Protein AF-0000000070409891 (afdb_homodimer)

Structure (mmCIF, N/CA/C/O backbone):
data_AF-0000000070409891-model_v1
#
loop_
_entity.id
_entity.type
_entity.pdbx_description
1 polymer 'Uncharacterized protein LOC111116784'
#
loop_
_atom_site.group_PDB
_atom_site.id
_atom_site.type_symbol
_atom_site.label_atom_id
_atom_site.label_alt_id
_atom_site.label_comp_id
_atom_site.label_asym_id
_atom_site.label_entity_id
_atom_site.label_seq_id
_atom_site.pdbx_PDB_ins_code
_atom_site.Cartn_x
_atom_site.Cartn_y
_atom_site.Cartn_z
_atom_site.occupancy
_atom_site.B_iso_or_equiv
_atom_site.auth_seq_id
_atom_site.auth_comp_id
_atom_site.auth_asym_id
_atom_site.auth_atom_id
_atom_site.pdbx_PDB_model_num
ATOM 1 N N . MET A 1 1 ? -27.531 18.75 31.062 1 22.33 1 MET A N 1
ATOM 2 C CA . MET A 1 1 ? -27.453 19.578 29.875 1 22.33 1 MET A CA 1
ATOM 3 C C . MET A 1 1 ? -27.75 18.766 28.609 1 22.33 1 MET A C 1
ATOM 5 O O . MET A 1 1 ? -27.438 17.578 28.562 1 22.33 1 MET A O 1
ATOM 9 N N . HIS A 1 2 ? -28.625 19.266 27.594 1 23.09 2 HIS A N 1
ATOM 10 C CA . HIS A 1 2 ? -29.391 18.891 26.406 1 23.09 2 HIS A CA 1
ATOM 11 C C . HIS A 1 2 ? -28.469 18.5 25.266 1 23.09 2 HIS A C 1
ATOM 13 O O . HIS A 1 2 ? -27.453 19.156 25.016 1 23.09 2 HIS A O 1
ATOM 19 N N . GLU A 1 3 ? -28.453 17.219 24.844 1 24.56 3 GLU A N 1
ATOM 20 C CA . GLU A 1 3 ? -27.844 16.391 23.828 1 24.56 3 GLU A CA 1
ATOM 21 C C . GLU A 1 3 ? -28.031 16.969 22.438 1 24.56 3 GLU A C 1
ATOM 23 O O . GLU A 1 3 ? -29.141 16.906 21.875 1 24.56 3 GLU A O 1
ATOM 28 N N . THR A 1 4 ? -27.578 18.266 22.156 1 23.39 4 THR A N 1
ATOM 29 C CA . THR A 1 4 ? -27.828 19.125 21 1 23.39 4 THR A CA 1
ATOM 30 C C . THR A 1 4 ? -27.609 18.344 19.703 1 23.39 4 THR A C 1
ATOM 32 O O . THR A 1 4 ? -26.781 17.438 19.656 1 23.39 4 THR A O 1
ATOM 35 N N . ASP A 1 5 ? -28.422 18.625 18.594 1 22.23 5 ASP A N 1
ATOM 36 C CA . ASP A 1 5 ? -29.031 18.391 17.297 1 22.23 5 ASP A CA 1
ATOM 37 C C . ASP A 1 5 ? -27.984 18.391 16.172 1 22.23 5 ASP A C 1
ATOM 39 O O . ASP A 1 5 ? -27.797 19.406 15.508 1 22.23 5 ASP A O 1
ATOM 43 N N . LEU A 1 6 ? -26.797 18.016 16.422 1 22.64 6 LEU A N 1
ATOM 44 C CA . LEU A 1 6 ? -25.797 18.25 15.383 1 22.64 6 LEU A CA 1
ATOM 45 C C . LEU A 1 6 ? -26.109 17.438 14.133 1 22.64 6 LEU A C 1
ATOM 47 O O . LEU A 1 6 ? -25.281 17.344 13.227 1 22.64 6 LEU A O 1
ATOM 51 N N . LEU A 1 7 ? -27.266 16.625 14.109 1 24.95 7 LEU A N 1
ATOM 52 C CA . LEU A 1 7 ? -27.562 15.609 13.102 1 24.95 7 LEU A CA 1
ATOM 53 C C . LEU A 1 7 ? -27.953 16.266 11.781 1 24.95 7 LEU A C 1
ATOM 55 O O . LEU A 1 7 ? -28.281 15.57 10.812 1 24.95 7 LEU A O 1
ATOM 59 N N . PRO A 1 8 ? -28.312 17.562 11.617 1 24.89 8 PRO A N 1
ATOM 60 C CA . PRO A 1 8 ? -29.219 18 10.547 1 24.89 8 PRO A CA 1
ATOM 61 C C . PRO A 1 8 ? -28.578 17.922 9.164 1 24.89 8 PRO A C 1
ATOM 63 O O . PRO A 1 8 ? -29.281 17.875 8.148 1 24.89 8 PRO A O 1
ATOM 66 N N . LEU A 1 9 ? -27.297 18.109 9.016 1 23.28 9 LEU A N 1
ATOM 67 C CA . LEU A 1 9 ? -26.906 18.656 7.723 1 23.28 9 LEU A CA 1
ATOM 68 C C . LEU A 1 9 ? -26.859 17.562 6.664 1 23.28 9 LEU A C 1
ATOM 70 O O . LEU A 1 9 ? -26.703 17.844 5.477 1 23.28 9 LEU A O 1
ATOM 74 N N . ARG A 1 10 ? -26.719 16.266 7.047 1 26.02 10 ARG A N 1
ATOM 75 C CA . ARG A 1 10 ? -26.484 15.266 6.008 1 26.02 10 ARG A CA 1
ATOM 76 C C . ARG A 1 10 ? -27.734 15.055 5.16 1 26.02 10 ARG A C 1
ATOM 78 O O . ARG A 1 10 ? -27.719 14.273 4.207 1 26.02 10 ARG A O 1
ATOM 85 N N . GLU A 1 11 ? -28.922 15.414 5.676 1 27.22 11 GLU A N 1
ATOM 86 C CA . GLU A 1 11 ? -30.125 15.031 4.961 1 27.22 11 GLU A CA 1
ATOM 87 C C . GLU A 1 11 ? -30.234 15.75 3.617 1 27.22 11 GLU A C 1
ATOM 89 O O . GLU A 1 11 ? -30.922 15.289 2.711 1 27.22 11 GLU A O 1
ATOM 94 N N . LYS A 1 12 ? -29.797 16.922 3.533 1 28.5 12 LYS A N 1
ATOM 95 C CA . LYS A 1 12 ? -30.203 17.688 2.354 1 28.5 12 LYS A CA 1
ATOM 96 C C . LYS A 1 12 ? -29.531 17.141 1.095 1 28.5 12 LYS A C 1
ATOM 98 O O . LYS A 1 12 ? -29.984 17.406 -0.021 1 28.5 12 LYS A O 1
ATOM 103 N N . MET A 1 13 ? -28.406 16.578 1.177 1 25.62 13 MET A N 1
ATOM 104 C CA . MET A 1 13 ? -27.656 16.438 -0.073 1 25.62 13 MET A CA 1
ATOM 105 C C . MET A 1 13 ? -28.172 15.227 -0.863 1 25.62 13 MET A C 1
ATOM 107 O O . MET A 1 13 ? -27.703 14.969 -1.977 1 25.62 13 MET A O 1
ATOM 111 N N . ALA A 1 14 ? -28.922 14.328 -0.153 1 29.66 14 ALA A N 1
ATOM 112 C CA . ALA A 1 14 ? -29.375 13.172 -0.926 1 29.66 14 ALA A CA 1
ATOM 113 C C . ALA A 1 14 ? -30.344 13.602 -2.027 1 29.66 14 ALA A C 1
ATOM 115 O O . ALA A 1 14 ? -30.578 12.859 -2.984 1 29.66 14 ALA A O 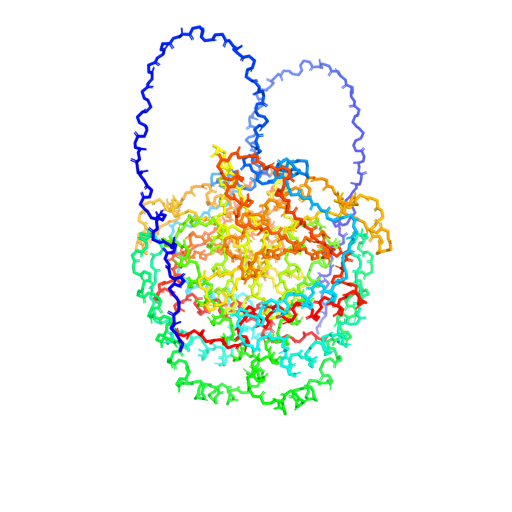1
ATOM 116 N N . ASN A 1 15 ? -31.203 14.609 -1.742 1 24.72 15 ASN A N 1
ATOM 117 C CA . ASN A 1 15 ? -32.281 14.828 -2.684 1 24.72 15 ASN A CA 1
ATOM 118 C C . ASN A 1 15 ? -31.797 15.508 -3.961 1 24.72 15 ASN A C 1
ATOM 120 O O . ASN A 1 15 ? -32.312 16.562 -4.34 1 24.72 15 ASN A O 1
ATOM 124 N N . GLY A 1 16 ? -30.562 15.648 -4.172 1 24.92 16 GLY A N 1
ATOM 125 C CA . GLY A 1 16 ? -30.328 16.359 -5.422 1 24.92 16 GLY A CA 1
ATOM 126 C C . GLY A 1 16 ? -31.016 15.719 -6.609 1 24.92 16 GLY A C 1
ATOM 127 O O . GLY A 1 16 ? -31.031 14.492 -6.746 1 24.92 16 GLY A O 1
ATOM 128 N N . ALA A 1 17 ? -32 16.516 -7.176 1 23.42 17 ALA A N 1
ATOM 129 C CA . ALA A 1 17 ? -32.969 16.453 -8.281 1 23.42 17 ALA A CA 1
ATOM 130 C C . ALA A 1 17 ? -32.312 15.867 -9.531 1 23.42 17 ALA A C 1
ATOM 132 O O . ALA A 1 17 ? -31.188 16.234 -9.883 1 23.42 17 ALA A O 1
ATOM 133 N N . HIS A 1 18 ? -32.625 14.641 -9.938 1 25.2 18 HIS A N 1
ATOM 134 C CA . HIS A 1 18 ? -32.5 14.023 -11.25 1 25.2 18 HIS A CA 1
ATOM 135 C C . HIS A 1 18 ? -33.062 14.938 -12.344 1 25.2 18 HIS A C 1
ATOM 137 O O . HIS A 1 18 ? -34.25 14.867 -12.688 1 25.2 18 HIS A O 1
ATOM 143 N N . ASN A 1 19 ? -32.938 16.328 -12.148 1 23.31 19 ASN A N 1
ATOM 144 C CA . ASN A 1 19 ? -33.469 17.016 -13.312 1 23.31 19 ASN A CA 1
ATOM 145 C C . ASN A 1 19 ? -32.844 16.531 -14.609 1 23.31 19 ASN A C 1
ATOM 147 O O . ASN A 1 19 ? -31.609 16.578 -14.75 1 23.31 19 ASN A O 1
ATOM 151 N N . ASN A 1 20 ? -33.562 15.656 -15.234 1 23.95 20 ASN A N 1
ATOM 152 C CA . ASN A 1 20 ? -33.438 15.234 -16.625 1 23.95 20 ASN A CA 1
ATOM 153 C C . ASN A 1 20 ? -33.312 16.438 -17.562 1 23.95 20 ASN A C 1
ATOM 155 O O . ASN A 1 20 ? -34.281 17.141 -17.812 1 23.95 20 ASN A O 1
ATOM 159 N N . LEU A 1 21 ? -32.281 17.234 -17.344 1 25.47 21 LEU A N 1
ATOM 160 C CA . LEU A 1 21 ? -32.094 18.266 -18.359 1 25.47 21 LEU A CA 1
ATOM 161 C C . LEU A 1 21 ? -32.219 17.672 -19.766 1 25.47 21 LEU A C 1
ATOM 163 O O . LEU A 1 21 ? -31.438 16.781 -20.125 1 25.47 21 LEU A O 1
ATOM 167 N N . THR A 1 22 ? -33.531 17.641 -20.188 1 23.05 22 THR A N 1
ATOM 168 C CA . THR A 1 22 ? -33.906 17.422 -21.578 1 23.05 22 THR A CA 1
ATOM 169 C C . THR A 1 22 ? -33.094 18.328 -22.5 1 23.05 22 THR A C 1
ATOM 171 O O . THR A 1 22 ? -33.031 19.531 -22.297 1 23.05 22 THR A O 1
ATOM 174 N N . ASP A 1 23 ? -32.156 17.719 -23.172 1 23.7 23 ASP A N 1
ATOM 175 C CA . ASP A 1 23 ? -31.297 18.281 -24.219 1 23.7 23 ASP A CA 1
ATOM 176 C C . ASP A 1 23 ? -32.125 18.859 -25.359 1 23.7 23 ASP A C 1
ATOM 178 O O . ASP A 1 23 ? -32.688 18.125 -26.172 1 23.7 23 ASP A O 1
ATOM 182 N N . SER A 1 24 ? -33.188 19.719 -25 1 23.41 24 SER A N 1
ATOM 183 C CA . SER A 1 24 ? -33.875 20.281 -26.172 1 23.41 24 SER A CA 1
ATOM 184 C C . SER A 1 24 ? -32.875 21.031 -27.062 1 23.41 24 SER A C 1
ATOM 186 O O . SER A 1 24 ? -32.156 21.906 -26.594 1 23.41 24 SER A O 1
ATOM 188 N N . ASP A 1 25 ? -32.594 20.5 -28.266 1 23.61 25 ASP A N 1
ATOM 189 C CA . ASP A 1 25 ? -31.766 20.844 -29.406 1 23.61 25 ASP A CA 1
ATOM 190 C C . ASP A 1 25 ? -32.281 22.125 -30.094 1 23.61 25 ASP A C 1
ATOM 192 O O . ASP A 1 25 ? -32.188 22.25 -31.312 1 23.61 25 ASP A O 1
ATOM 196 N N . SER A 1 26 ? -33.188 22.922 -29.422 1 25.06 26 SER A N 1
ATOM 197 C CA . SER A 1 26 ? -33.656 23.938 -30.375 1 25.06 26 SER A CA 1
ATOM 198 C C . SER A 1 26 ? -32.5 24.859 -30.781 1 25.06 26 SER A C 1
ATOM 200 O O . SER A 1 26 ? -31.828 25.422 -29.922 1 25.06 26 SER A O 1
ATOM 202 N N . GLY A 1 27 ? -32.125 24.828 -32.062 1 24.33 27 GLY A N 1
ATOM 203 C CA . GLY A 1 27 ? -31.109 25.469 -32.875 1 24.33 27 GLY A CA 1
ATOM 204 C C . GLY A 1 27 ? -31.312 26.969 -33 1 24.33 27 GLY A C 1
ATOM 205 O O . GLY A 1 27 ? -30.781 27.594 -33.938 1 24.33 27 GLY A O 1
ATOM 206 N N . SER A 1 28 ? -32.188 27.594 -32.188 1 28.12 28 SER A N 1
ATOM 207 C CA . SER A 1 28 ? -32.312 28.969 -32.688 1 28.12 28 SER A CA 1
ATOM 208 C C . SER A 1 28 ? -30.984 29.703 -32.625 1 28.12 28 SER A C 1
ATOM 210 O O . SER A 1 28 ? -30.328 29.703 -31.594 1 28.12 28 SER A O 1
ATOM 212 N N . THR A 1 29 ? -30.406 30.031 -33.812 1 28.17 29 THR A N 1
ATOM 213 C CA . THR A 1 29 ? -29.188 30.734 -34.156 1 28.17 29 THR A CA 1
ATOM 214 C C . THR A 1 29 ? -29.234 32.188 -33.656 1 28.17 29 THR A C 1
ATOM 216 O O . THR A 1 29 ? -29.359 33.094 -34.469 1 28.17 29 THR A O 1
ATOM 219 N N . SER A 1 30 ? -29.953 32.562 -32.562 1 30.52 30 SER A N 1
ATOM 220 C CA . SER A 1 30 ? -29.875 34 -32.344 1 30.52 30 SER A CA 1
ATOM 221 C C . SER A 1 30 ? -28.422 34.438 -32.281 1 30.52 30 SER A C 1
ATOM 223 O O . SER A 1 30 ? -27.562 33.75 -31.734 1 30.52 30 SER A O 1
ATOM 225 N N . SER A 1 31 ? -28.109 35.375 -33.219 1 31.64 31 SER A N 1
ATOM 226 C CA . SER A 1 31 ? -26.859 36.125 -33.375 1 31.64 31 SER A CA 1
ATOM 227 C C . SER A 1 31 ? -26.406 36.75 -32.062 1 31.64 31 SER A C 1
ATOM 229 O O . SER A 1 31 ? -26.891 37.812 -31.672 1 31.64 31 SER A O 1
ATOM 231 N N . SER A 1 32 ? -26.562 36.062 -31.016 1 30.11 32 SER A N 1
ATOM 232 C CA . SER A 1 32 ? -26.078 36.656 -29.766 1 30.11 32 SER A CA 1
ATOM 233 C C . SER A 1 32 ? -24.688 37.25 -29.953 1 30.11 32 SER A C 1
ATOM 235 O O . SER A 1 32 ? -23.781 36.594 -30.453 1 30.11 32 SER A O 1
ATOM 237 N N . SER A 1 33 ? -24.641 38.594 -30.172 1 31.33 33 SER A N 1
ATOM 238 C CA . SER A 1 33 ? -23.391 39.344 -30.125 1 31.33 33 SER A CA 1
ATOM 239 C C . SER A 1 33 ? -22.375 38.688 -29.203 1 31.33 33 SER A C 1
ATOM 241 O O . SER A 1 33 ? -22.719 38.281 -28.094 1 31.33 33 SER A O 1
ATOM 243 N N . ALA A 1 34 ? -21.453 38.125 -29.938 1 35.69 34 ALA A N 1
ATOM 244 C CA . ALA A 1 34 ? -20.281 37.625 -29.234 1 35.69 34 ALA A CA 1
ATOM 245 C C . ALA A 1 34 ? -19.875 38.531 -28.094 1 35.69 34 ALA A C 1
ATOM 247 O O . ALA A 1 34 ? -19.219 39.562 -28.312 1 35.69 34 ALA A O 1
ATOM 248 N N . GLN A 1 35 ? -20.906 39.188 -27.359 1 30.38 35 GLN A N 1
ATOM 249 C CA . GLN A 1 35 ? -20.391 39.875 -26.172 1 30.38 35 GLN A CA 1
ATOM 250 C C . GLN A 1 35 ? -19.031 39.281 -25.75 1 30.38 35 GLN A C 1
ATOM 252 O O . GLN A 1 35 ? -18.797 38.094 -25.875 1 30.38 35 GLN A O 1
ATOM 257 N N . PHE A 1 36 ? -18.031 40.125 -25.656 1 31.84 36 PHE A N 1
ATOM 258 C CA . PHE A 1 36 ? -16.75 39.781 -25.047 1 31.84 36 PHE A CA 1
ATOM 259 C C . PHE A 1 36 ? -16.922 38.812 -23.906 1 31.84 36 PHE A C 1
ATOM 261 O O . PHE A 1 36 ? -17.438 39.156 -22.844 1 31.84 36 PHE A O 1
ATOM 268 N N . CYS A 1 37 ? -17.422 37.688 -24.188 1 35.31 37 CYS A N 1
ATOM 269 C CA . CYS A 1 37 ? -17.359 36.625 -23.172 1 35.31 37 CYS A CA 1
ATOM 270 C C . CYS A 1 37 ? -16.172 36.844 -22.25 1 35.31 37 CYS A C 1
ATOM 272 O O . CYS A 1 37 ? -15.016 36.719 -22.672 1 35.31 37 CYS A O 1
ATOM 274 N N . LYS A 1 38 ? -16.203 37.906 -21.562 1 37.78 38 LYS A N 1
ATOM 275 C CA . LYS A 1 38 ? -15.227 37.906 -20.469 1 37.78 38 LYS A CA 1
ATOM 276 C C . LYS A 1 38 ? -14.719 36.469 -20.203 1 37.78 38 LYS A C 1
ATOM 278 O O . LYS A 1 38 ? -15.516 35.562 -20 1 37.78 38 LYS A O 1
ATOM 283 N N . PHE A 1 39 ? -13.727 36.031 -20.828 1 38.75 39 PHE A N 1
ATOM 284 C CA . PHE A 1 39 ? -12.984 34.781 -20.609 1 38.75 39 PHE A CA 1
ATOM 285 C C . PHE A 1 39 ? -13.117 34.344 -19.156 1 38.75 39 PHE A C 1
ATOM 287 O O . PHE A 1 39 ? -12.445 34.844 -18.266 1 38.75 39 PHE A O 1
ATOM 294 N N . VAL A 1 40 ? -14.289 34.281 -18.703 1 45.56 40 VAL A N 1
ATOM 295 C CA . VAL A 1 40 ? -14.375 33.656 -17.391 1 45.56 40 VAL A CA 1
ATOM 296 C C . VAL A 1 40 ? -13.336 32.531 -17.266 1 45.56 40 VAL A C 1
ATOM 298 O O . VAL A 1 40 ? -13.32 31.609 -18.078 1 45.56 40 VAL A O 1
ATOM 301 N N . LYS A 1 41 ? -12.172 32.969 -16.922 1 57.22 41 LYS A N 1
ATOM 302 C CA . LYS A 1 41 ? -11.086 32.031 -16.688 1 57.22 41 LYS A CA 1
ATOM 303 C C . LYS A 1 41 ? -11.609 30.703 -16.156 1 57.22 41 LYS A C 1
ATOM 305 O O . LYS A 1 41 ? -12.195 30.641 -15.062 1 57.22 41 LYS A O 1
ATOM 310 N N . ARG A 1 42 ? -11.914 29.719 -16.906 1 78.44 42 ARG A N 1
ATOM 311 C CA . ARG A 1 42 ? -12.406 28.406 -16.531 1 78.44 42 ARG A CA 1
ATOM 312 C C . ARG A 1 42 ? -11.367 27.641 -15.727 1 78.44 42 ARG A C 1
ATOM 314 O O . ARG A 1 42 ? -10.195 27.594 -16.094 1 78.44 42 ARG A O 1
ATOM 321 N N . PHE A 1 43 ? -11.789 27.344 -14.508 1 90.12 43 PHE A N 1
ATOM 322 C CA . PHE A 1 43 ? -10.938 26.516 -13.672 1 90.12 43 PHE A CA 1
ATOM 323 C C . PHE A 1 43 ? -10.695 25.156 -14.328 1 90.12 43 PHE A C 1
ATOM 325 O O . PHE A 1 43 ? -11.562 24.656 -15.047 1 90.12 43 PHE A O 1
ATOM 332 N N . PRO A 1 44 ? -9.5 24.672 -14.133 1 94 44 PRO A N 1
ATOM 333 C CA . PRO A 1 44 ? -9.211 23.344 -14.68 1 94 44 PRO A CA 1
ATOM 334 C C . PRO A 1 44 ? -10.125 22.266 -14.102 1 94 44 PRO A C 1
ATOM 336 O O . PRO A 1 44 ? -10.469 22.312 -12.922 1 94 44 PRO A O 1
ATOM 339 N N . LYS A 1 45 ? -10.414 21.297 -14.867 1 93.69 45 LYS A N 1
ATOM 340 C CA . LYS A 1 45 ? -11.289 20.203 -14.445 1 93.69 45 LYS A CA 1
ATOM 341 C C . LYS A 1 45 ? -10.484 19.094 -13.766 1 93.69 45 LYS A C 1
ATOM 343 O O . LYS A 1 45 ? -11.047 18.266 -13.031 1 93.69 45 LYS A O 1
ATOM 348 N N . LYS A 1 46 ? -9.25 19.047 -14.086 1 93.12 46 LYS A N 1
ATOM 349 C CA . LYS A 1 46 ? -8.367 18.047 -13.484 1 93.12 46 LYS A CA 1
ATOM 350 C C . LYS A 1 46 ? -7.438 18.672 -12.453 1 93.12 46 LYS A C 1
ATOM 352 O O . LYS A 1 46 ? -6.773 19.672 -12.742 1 93.12 46 LYS A O 1
ATOM 357 N N . SER A 1 47 ? -7.367 18.078 -11.336 1 93 47 SER A N 1
ATOM 358 C CA . SER A 1 47 ? -6.551 18.625 -10.258 1 93 47 SER A CA 1
ATOM 359 C C . SER A 1 47 ? -5.102 18.797 -10.688 1 93 47 SER A C 1
ATOM 361 O O . SER A 1 47 ? -4.43 19.734 -10.273 1 93 47 SER A O 1
ATOM 363 N N . SER A 1 48 ? -4.641 17.953 -11.594 1 91.88 48 SER A N 1
ATOM 364 C CA . SER A 1 48 ? -3.242 17.969 -12.016 1 91.88 48 SER A CA 1
ATOM 365 C C . SER A 1 48 ? -2.945 19.219 -12.852 1 91.88 48 SER A C 1
ATOM 367 O O . SER A 1 48 ? -1.782 19.531 -13.109 1 91.88 48 SER A O 1
ATOM 369 N N . GLN A 1 49 ? -3.949 19.922 -13.258 1 94.69 49 GLN A N 1
ATOM 370 C CA . GLN A 1 49 ? -3.773 21.078 -14.133 1 94.69 49 GLN A CA 1
ATOM 371 C C . GLN A 1 49 ? -3.857 22.391 -13.344 1 94.69 49 GLN A C 1
ATOM 373 O O . GLN A 1 49 ? -3.723 23.469 -13.906 1 94.69 49 GLN A O 1
ATOM 378 N N . TRP A 1 50 ? -4.02 22.281 -12.086 1 96.19 50 TRP A N 1
ATOM 379 C CA . TRP A 1 50 ? -4.141 23.469 -11.242 1 96.19 50 TRP A CA 1
ATOM 380 C C . TRP A 1 50 ? -2.768 24.062 -10.93 1 96.19 50 TRP A C 1
ATOM 382 O O . TRP A 1 50 ? -1.791 23.328 -10.766 1 96.19 50 TRP A O 1
ATOM 392 N N . SER A 1 51 ? -2.785 25.297 -10.844 1 96.12 51 SER A N 1
ATOM 393 C CA . SER A 1 51 ? -1.595 26.031 -10.422 1 96.12 51 SER A CA 1
ATOM 394 C C . SER A 1 51 ? -1.89 26.922 -9.211 1 96.12 51 SER A C 1
ATOM 396 O O . SER A 1 51 ? -3.049 27.094 -8.836 1 96.12 51 SER A O 1
ATOM 398 N N . GLU A 1 52 ? -0.837 27.469 -8.672 1 95.81 52 GLU A N 1
ATOM 399 C CA . GLU A 1 52 ? -0.946 28.375 -7.527 1 95.81 52 GLU A CA 1
ATOM 400 C C . GLU A 1 52 ? -1.825 29.578 -7.859 1 95.81 52 GLU A C 1
ATOM 402 O O . GLU A 1 52 ? -2.561 30.062 -7 1 95.81 52 GLU A O 1
ATOM 407 N N . GLU A 1 53 ? -1.799 30.016 -9.078 1 93.62 53 GLU A N 1
ATOM 408 C CA . GLU A 1 53 ? -2.582 31.156 -9.516 1 93.62 53 GLU A CA 1
ATOM 409 C C . GLU A 1 53 ? -4.078 30.859 -9.461 1 93.62 53 GLU A C 1
ATOM 411 O O . GLU A 1 53 ? -4.875 31.734 -9.109 1 93.62 53 GLU A O 1
ATOM 416 N N . HIS A 1 54 ? -4.402 29.688 -9.82 1 94.19 54 HIS A N 1
ATOM 417 C CA . HIS A 1 54 ? -5.805 29.297 -9.734 1 94.19 54 HIS A CA 1
ATOM 418 C C . HIS A 1 54 ? -6.301 29.344 -8.289 1 94.19 54 HIS A C 1
ATOM 420 O O . HIS A 1 54 ? -7.438 29.75 -8.039 1 94.19 54 HIS A O 1
ATOM 426 N N . LEU A 1 55 ? -5.508 28.922 -7.367 1 95.06 55 LEU A N 1
ATOM 427 C CA . LEU A 1 55 ? -5.863 28.953 -5.953 1 95.06 55 LEU A CA 1
ATOM 428 C C . LEU A 1 55 ? -6.066 30.391 -5.48 1 95.06 55 LEU A C 1
ATOM 430 O O . LEU A 1 55 ? -7.027 30.688 -4.766 1 95.06 55 LEU A O 1
ATOM 434 N N . ALA A 1 56 ? -5.16 31.188 -5.918 1 92.38 56 ALA 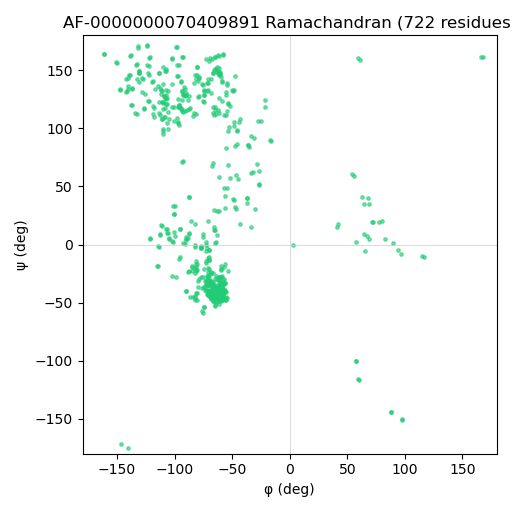A N 1
ATOM 435 C CA . ALA A 1 56 ? -5.238 32.594 -5.551 1 92.38 56 ALA A CA 1
ATOM 436 C C . ALA A 1 56 ? -6.555 33.219 -6.016 1 92.38 56 ALA A C 1
ATOM 438 O O . ALA A 1 56 ? -7.117 34.094 -5.34 1 92.38 56 ALA A O 1
ATOM 439 N N . GLU A 1 57 ? -7.004 32.781 -7.137 1 90.94 57 GLU A N 1
ATOM 440 C CA . GLU A 1 57 ? -8.281 33.25 -7.66 1 90.94 57 GLU A CA 1
ATOM 441 C C . GLU A 1 57 ? -9.43 32.875 -6.738 1 90.94 57 GLU A C 1
ATOM 443 O O . GLU A 1 57 ? -10.461 33.531 -6.695 1 90.94 57 GLU A O 1
ATOM 448 N N . LEU A 1 58 ? -9.258 31.797 -6.016 1 93.12 58 LEU A N 1
ATOM 449 C CA . LEU A 1 58 ? -10.266 31.328 -5.066 1 93.12 58 LEU A CA 1
ATOM 450 C C . LEU A 1 58 ? -10.039 31.938 -3.688 1 93.12 58 LEU A C 1
ATOM 452 O O . LEU A 1 58 ? -10.695 31.547 -2.717 1 93.12 58 LEU A O 1
ATOM 456 N N . GLY A 1 59 ? -9.055 32.844 -3.604 1 93.38 59 GLY A N 1
ATOM 457 C CA . GLY A 1 59 ? -8.758 33.469 -2.326 1 93.38 59 GLY A CA 1
ATOM 458 C C . GLY A 1 59 ? -7.953 32.562 -1.397 1 93.38 59 GLY A C 1
ATOM 459 O O . GLY A 1 59 ? -7.969 32.781 -0.18 1 93.38 59 GLY A O 1
ATOM 460 N N . ILE A 1 60 ? -7.293 31.562 -1.892 1 95.56 60 ILE A N 1
ATOM 461 C CA . ILE A 1 60 ? -6.434 30.672 -1.119 1 95.56 60 ILE A CA 1
ATOM 462 C C . ILE A 1 60 ? -4.969 30.969 -1.425 1 95.56 60 ILE A C 1
ATOM 464 O O . ILE A 1 60 ? -4.535 30.859 -2.574 1 95.56 60 ILE A O 1
ATOM 468 N N . VAL A 1 61 ? -4.195 31.328 -0.408 1 95.88 61 VAL A N 1
ATOM 469 C CA . VAL A 1 61 ? -2.809 31.719 -0.644 1 95.88 61 VAL A CA 1
ATOM 470 C C . VAL A 1 61 ? -1.89 30.969 0.325 1 95.88 61 VAL A C 1
ATOM 472 O O . VAL A 1 61 ? -2.309 30.594 1.423 1 95.88 61 VAL A O 1
ATOM 475 N N . TYR A 1 62 ? -0.673 30.703 -0.091 1 97.38 62 TYR A N 1
ATOM 476 C CA . TYR A 1 62 ? 0.351 30.156 0.794 1 97.38 62 TYR A CA 1
ATOM 477 C C . TYR A 1 62 ? 0.954 31.25 1.666 1 97.38 62 TYR A C 1
ATOM 479 O O . TYR A 1 62 ? 1.18 32.375 1.201 1 97.38 62 TYR A O 1
ATOM 487 N N . ASP A 1 63 ? 1.255 30.875 2.861 1 96.88 63 ASP A N 1
ATOM 488 C CA . ASP A 1 63 ? 1.955 31.812 3.74 1 96.88 63 ASP A CA 1
ATOM 489 C C . ASP A 1 63 ? 3.34 32.156 3.193 1 96.88 63 ASP A C 1
ATOM 491 O O . ASP A 1 63 ? 4 31.297 2.594 1 96.88 63 ASP A O 1
ATOM 495 N N . GLU A 1 64 ? 3.773 33.281 3.494 1 94.56 64 GLU A N 1
ATOM 496 C CA . GLU A 1 64 ? 5.055 33.75 2.961 1 94.56 64 GLU A CA 1
ATOM 497 C C . GLU A 1 64 ? 6.219 33.031 3.625 1 94.56 64 GLU A C 1
ATOM 499 O O . GLU A 1 64 ? 7.246 32.781 2.988 1 94.56 64 GLU A O 1
ATOM 504 N N . VAL A 1 65 ? 6.02 32.75 4.887 1 94.12 65 VAL A N 1
ATOM 505 C CA . VAL A 1 65 ? 7.098 32.125 5.637 1 94.12 65 VAL A CA 1
ATOM 506 C C . VAL A 1 65 ? 6.641 30.75 6.156 1 94.12 65 VAL A C 1
ATOM 508 O O . VAL A 1 65 ? 5.496 30.594 6.59 1 94.12 65 VAL A O 1
ATOM 511 N N . PRO A 1 66 ? 7.586 29.797 6.094 1 95.12 66 PRO A N 1
ATOM 512 C CA . PRO A 1 66 ? 7.23 28.484 6.652 1 95.12 66 PRO A CA 1
ATOM 513 C C . PRO A 1 66 ? 7.016 28.531 8.164 1 95.12 66 PRO A C 1
ATOM 515 O O . PRO A 1 66 ? 7.574 29.391 8.844 1 95.12 66 PRO A O 1
ATOM 518 N N . THR A 1 67 ? 6.176 27.672 8.586 1 95.69 67 THR A N 1
ATOM 519 C CA . THR A 1 67 ? 5.941 27.5 10.016 1 95.69 67 THR A CA 1
ATOM 520 C C . THR A 1 67 ? 6.77 26.359 10.57 1 95.69 67 THR A C 1
ATOM 522 O O . THR A 1 67 ? 7.145 25.438 9.836 1 95.69 67 THR A O 1
ATOM 525 N N . ASP A 1 68 ? 7.043 26.453 11.891 1 94.88 68 ASP A N 1
ATOM 526 C CA . ASP A 1 68 ? 7.742 25.375 12.586 1 94.88 68 ASP A CA 1
ATOM 527 C C . ASP A 1 68 ? 6.84 24.156 12.75 1 94.88 68 ASP A C 1
ATOM 529 O O . ASP A 1 68 ? 5.664 24.297 13.086 1 94.88 68 ASP A O 1
ATOM 533 N N . LEU A 1 69 ? 7.43 23.016 12.539 1 95.56 69 LEU A N 1
ATOM 534 C CA . LEU A 1 69 ? 6.668 21.766 12.633 1 95.56 69 LEU A CA 1
ATOM 535 C C . LEU A 1 69 ? 6.078 21.594 14.031 1 95.56 69 LEU A C 1
ATOM 537 O O . LEU A 1 69 ? 4.926 21.188 14.172 1 95.56 69 LEU A O 1
ATOM 541 N N . GLU A 1 70 ? 6.852 21.891 15.023 1 93.31 70 GLU A N 1
ATOM 542 C CA . GLU A 1 70 ? 6.395 21.766 16.406 1 93.31 70 GLU A CA 1
ATOM 543 C C . GLU A 1 70 ? 5.191 22.656 16.672 1 93.31 70 GLU A C 1
ATOM 545 O O . GLU A 1 70 ? 4.23 22.25 17.328 1 93.31 70 GLU A O 1
ATOM 550 N N . LYS A 1 71 ? 5.309 23.844 16.234 1 94.5 71 LYS A N 1
ATOM 551 C CA . LYS A 1 71 ? 4.203 24.781 16.391 1 94.5 71 LYS A CA 1
ATOM 552 C C . LYS A 1 71 ? 2.949 24.281 15.68 1 94.5 71 LYS A C 1
ATOM 554 O O . LYS A 1 71 ? 1.853 24.312 16.25 1 94.5 71 LYS A O 1
ATOM 559 N N . MET A 1 72 ? 3.109 23.844 14.477 1 94.19 72 MET A N 1
ATOM 560 C CA . MET A 1 72 ? 1.989 23.312 13.703 1 94.19 72 MET A CA 1
ATOM 561 C C . MET A 1 72 ? 1.335 22.156 14.438 1 94.19 72 MET A C 1
ATOM 563 O O . MET A 1 72 ? 0.108 22.078 14.531 1 94.19 72 MET A O 1
ATOM 567 N N . LEU A 1 73 ? 2.113 21.234 14.93 1 92.56 73 LEU A N 1
ATOM 568 C CA . LEU A 1 73 ? 1.604 20.078 15.641 1 92.56 73 LEU A CA 1
ATOM 569 C C . LEU A 1 73 ? 0.873 20.484 16.906 1 92.56 73 LEU A C 1
ATOM 571 O O . LEU A 1 73 ? -0.177 19.922 17.234 1 92.56 73 LEU A O 1
ATOM 575 N N . THR A 1 74 ? 1.434 21.438 17.609 1 90.69 74 THR A N 1
ATOM 576 C CA . THR A 1 74 ? 0.805 21.938 18.828 1 90.69 74 THR A CA 1
ATOM 577 C C . THR A 1 74 ? -0.572 22.516 18.531 1 90.69 74 THR A C 1
ATOM 579 O O . THR A 1 74 ? -1.53 22.281 19.266 1 90.69 74 THR A O 1
ATOM 582 N N . ASP A 1 75 ? -0.675 23.25 17.484 1 89.94 75 ASP A N 1
ATOM 583 C CA . ASP A 1 75 ? -1.954 23.812 17.078 1 89.94 75 ASP A CA 1
ATOM 584 C C . ASP A 1 75 ? -2.971 22.719 16.75 1 89.94 75 ASP A C 1
ATOM 586 O O . ASP A 1 75 ? -4.129 22.812 17.172 1 89.94 75 ASP A O 1
ATOM 590 N N . LEU A 1 76 ? -2.521 21.719 16.031 1 91.19 76 LEU A N 1
ATOM 591 C CA . LEU A 1 76 ? -3.404 20.609 15.664 1 91.19 76 LEU A CA 1
ATOM 592 C C . LEU A 1 76 ? -3.836 19.828 16.906 1 91.19 76 LEU A C 1
ATOM 594 O O . LEU A 1 76 ? -4.992 19.422 17 1 91.19 76 LEU A O 1
ATOM 598 N N . LYS A 1 77 ? -2.918 19.594 17.781 1 89.06 77 LYS A N 1
ATOM 599 C CA . LYS A 1 77 ? -3.223 18.906 19.016 1 89.06 77 LYS A CA 1
ATOM 600 C C . LYS A 1 77 ? -4.258 19.656 19.844 1 89.06 77 LYS A C 1
ATOM 602 O O . LYS A 1 77 ? -5.168 19.062 20.422 1 89.06 77 LYS A O 1
ATOM 607 N N . THR A 1 78 ? -4.102 20.922 19.906 1 86.5 78 THR A N 1
ATOM 608 C CA . THR A 1 78 ? -5.039 21.781 20.641 1 86.5 78 THR A CA 1
ATOM 609 C C . THR A 1 78 ? -6.434 21.688 20.016 1 86.5 78 THR A C 1
ATOM 611 O O . THR A 1 78 ? -7.43 21.578 20.734 1 86.5 78 THR A O 1
ATOM 614 N N . LEU A 1 79 ? -6.449 21.703 18.766 1 82.06 79 LEU A N 1
ATOM 615 C CA . LEU A 1 79 ? -7.719 21.594 18.047 1 82.06 79 LEU A CA 1
ATOM 616 C C . LEU A 1 79 ? -8.391 20.25 18.344 1 82.06 79 LEU A C 1
ATOM 618 O O . LEU A 1 79 ? -9.602 20.188 18.562 1 82.06 79 LEU A O 1
ATOM 622 N N . LYS A 1 80 ? -7.664 19.203 18.281 1 78.19 80 LYS A N 1
ATOM 623 C CA . LYS A 1 80 ? -8.18 17.844 18.5 1 78.19 80 LYS A CA 1
ATOM 624 C C . LYS A 1 80 ? -8.664 17.672 19.938 1 78.19 80 LYS A C 1
ATOM 626 O O . LYS A 1 80 ? -9.672 17 20.172 1 78.19 80 LYS A O 1
ATOM 631 N N . SER A 1 81 ? -7.949 18.172 20.828 1 72.75 81 SER A N 1
ATOM 632 C CA . SER A 1 81 ? -8.352 18.062 22.234 1 72.75 81 SER A CA 1
ATOM 633 C C . SER A 1 81 ? -9.711 18.703 22.469 1 72.75 81 SER A C 1
ATOM 635 O O . SER A 1 81 ? -10.469 18.266 23.328 1 72.75 81 SER A O 1
ATOM 637 N N . VAL A 1 82 ? -9.945 19.609 21.688 1 58.03 82 VAL A N 1
ATOM 638 C CA . VAL A 1 82 ? -11.234 20.297 21.797 1 58.03 82 VAL A CA 1
ATOM 639 C C . VAL A 1 82 ? -12.336 19.422 21.203 1 58.03 82 VAL A C 1
ATOM 641 O O . VAL A 1 82 ? -13.445 19.359 21.734 1 58.03 82 VAL A O 1
ATOM 644 N N . VAL A 1 83 ? -11.938 18.766 20.141 1 57.12 83 VAL A N 1
ATOM 645 C CA . VAL A 1 83 ? -12.93 17.969 19.422 1 57.12 83 VAL A CA 1
ATOM 646 C C . VAL A 1 83 ? -13.102 16.625 20.109 1 57.12 83 VAL A C 1
ATOM 648 O O . VAL A 1 83 ? -14.227 16.109 20.219 1 57.12 83 VAL A O 1
ATOM 651 N N . ARG A 1 84 ? -12.086 15.898 20.453 1 60.22 84 ARG A N 1
ATOM 652 C CA . ARG A 1 84 ? -12.117 14.609 21.141 1 60.22 84 ARG A CA 1
ATOM 653 C C . ARG A 1 84 ? -11.133 14.578 22.297 1 60.22 84 ARG A C 1
ATOM 655 O O . ARG A 1 84 ? -9.93 14.734 22.094 1 60.22 84 ARG A O 1
ATOM 662 N N . SER A 1 85 ? -11.633 14.531 23.5 1 59.59 85 SER A N 1
ATOM 663 C CA . SER A 1 85 ? -10.852 14.539 24.734 1 59.59 85 SER A CA 1
ATOM 664 C C . SER A 1 85 ? -9.883 13.359 24.781 1 59.59 85 SER A C 1
ATOM 666 O O . SER A 1 85 ? -10.219 12.258 24.344 1 59.59 85 SER A O 1
ATOM 668 N N . GLY A 1 86 ? -8.547 13.633 24.953 1 60.12 86 GLY A N 1
ATOM 669 C CA . GLY A 1 86 ? -7.652 12.586 25.406 1 60.12 86 GLY A CA 1
ATOM 670 C C . GLY A 1 86 ? -6.586 12.227 24.391 1 60.12 86 GLY A C 1
ATOM 671 O O . GLY A 1 86 ? -5.707 11.406 24.656 1 60.12 86 GLY A O 1
ATOM 672 N N . LEU A 1 87 ? -6.738 12.75 23.156 1 62.34 87 LEU A N 1
ATOM 673 C CA . LEU A 1 87 ? -5.734 12.305 22.203 1 62.34 87 LEU A CA 1
ATOM 674 C C . LEU A 1 87 ? -4.645 13.359 22.031 1 62.34 87 LEU A C 1
ATOM 676 O O . LEU A 1 87 ? -4.078 13.492 20.938 1 62.34 87 LEU A O 1
ATOM 680 N N . SER A 1 88 ? -4.316 14.094 23.031 1 68.06 88 SER A N 1
ATOM 681 C CA . SER A 1 88 ? -3.299 15.125 22.891 1 68.06 88 SER A CA 1
ATOM 682 C C . SER A 1 88 ? -1.895 14.547 23.016 1 68.06 88 SER A C 1
ATOM 684 O O . SER A 1 88 ? -1.021 14.828 22.188 1 68.06 88 SER A O 1
ATOM 686 N N . ASP A 1 89 ? -1.72 13.695 24.031 1 79.25 89 ASP A N 1
ATOM 687 C CA . ASP A 1 89 ? -0.372 13.172 24.219 1 79.25 89 ASP A CA 1
ATOM 688 C C . ASP A 1 89 ? -0.311 11.68 23.891 1 79.25 89 ASP A C 1
ATOM 690 O O . ASP A 1 89 ? -1.181 10.914 24.312 1 79.25 89 ASP A O 1
ATOM 694 N N . MET A 1 90 ? 0.658 11.383 23.125 1 84.31 90 MET A N 1
ATOM 695 C CA . MET A 1 90 ? 0.881 9.977 22.812 1 84.31 90 MET A CA 1
ATOM 696 C C . MET A 1 90 ? 1.19 9.172 24.078 1 84.31 90 MET A C 1
ATOM 698 O O . MET A 1 90 ? 1.893 9.656 24.969 1 84.31 90 MET A O 1
ATOM 702 N N . PRO A 1 91 ? 0.769 7.98 24.094 1 84.94 91 PRO A N 1
ATOM 703 C CA . PRO A 1 91 ? 1.127 7.137 25.25 1 84.94 91 PRO A CA 1
ATOM 704 C C . PRO A 1 91 ? 2.629 6.879 25.344 1 84.94 91 PRO A C 1
ATOM 706 O O . PRO A 1 91 ? 3.348 7.023 24.344 1 84.94 91 PRO A O 1
ATOM 709 N N . LYS A 1 92 ? 3.072 6.48 26.484 1 87.75 92 LYS A N 1
ATOM 710 C CA . LYS A 1 92 ? 4.488 6.254 26.766 1 87.75 92 LYS A CA 1
ATOM 711 C C . LYS A 1 92 ? 5.074 5.203 25.828 1 87.75 92 LYS A C 1
ATOM 713 O O . LYS A 1 92 ? 6.219 5.332 25.391 1 87.75 92 LYS A O 1
ATOM 718 N N . VAL A 1 93 ? 4.328 4.18 25.578 1 90.19 93 VAL A N 1
ATOM 719 C CA . VAL A 1 93 ? 4.809 3.107 24.719 1 90.19 93 VAL A CA 1
ATOM 720 C C . VAL A 1 93 ? 5.176 3.676 23.344 1 90.19 93 VAL A C 1
ATOM 722 O O . VAL A 1 93 ? 6.234 3.359 22.797 1 90.19 93 VAL A O 1
ATOM 725 N N . SER A 1 94 ? 4.352 4.543 22.812 1 90.62 94 SER A N 1
ATOM 726 C CA . SER A 1 94 ? 4.609 5.145 21.516 1 90.62 94 SER A CA 1
ATOM 727 C C . SER A 1 94 ? 5.859 6.02 21.547 1 90.62 94 SER A C 1
ATOM 729 O O . SER A 1 94 ? 6.652 6.008 20.594 1 90.62 94 SER A O 1
ATOM 731 N N . ARG A 1 95 ? 6.059 6.73 22.594 1 91.25 95 ARG A N 1
ATOM 732 C CA . ARG A 1 95 ? 7.246 7.57 22.734 1 91.25 95 ARG A CA 1
ATOM 733 C C . ARG A 1 95 ? 8.516 6.723 22.781 1 91.25 95 ARG A C 1
ATOM 735 O O . ARG A 1 95 ? 9.531 7.094 22.203 1 91.25 95 ARG A O 1
ATOM 742 N N . SER A 1 96 ? 8.422 5.625 23.438 1 93.75 96 SER A N 1
ATOM 743 C CA . SER A 1 96 ? 9.547 4.703 23.469 1 93.75 96 SER A CA 1
ATOM 744 C C . SER A 1 96 ? 9.867 4.164 22.078 1 93.75 96 SER A C 1
ATOM 746 O O . SER A 1 96 ? 11.031 4.082 21.688 1 93.75 96 SER A O 1
ATOM 748 N N . LEU A 1 97 ? 8.828 3.832 21.359 1 95.06 97 LEU A N 1
ATOM 749 C CA . LEU A 1 97 ? 9.023 3.285 20.031 1 95.06 97 LEU A CA 1
ATOM 750 C C . LEU A 1 97 ? 9.609 4.336 19.094 1 95.06 97 LEU A C 1
ATOM 752 O O . LEU A 1 97 ? 10.398 4.008 18.203 1 95.06 97 LEU A O 1
ATOM 756 N N . VAL A 1 98 ? 9.188 5.625 19.25 1 95.12 98 VAL A N 1
ATOM 757 C CA . VAL A 1 98 ? 9.805 6.719 18.5 1 95.12 98 VAL A CA 1
ATOM 758 C C . VAL A 1 98 ? 11.305 6.734 18.766 1 95.12 98 VAL A C 1
ATOM 760 O O . VAL A 1 98 ? 12.102 6.773 17.828 1 95.12 98 VAL A O 1
ATOM 763 N N . GLN A 1 99 ? 11.695 6.652 20.031 1 94.69 99 GLN A N 1
ATOM 764 C CA . GLN A 1 99 ? 13.102 6.688 20.422 1 94.69 99 GLN A CA 1
ATOM 765 C C . GLN A 1 99 ? 13.852 5.469 19.891 1 94.69 99 GLN A C 1
ATOM 767 O O . GLN A 1 99 ? 14.969 5.594 19.391 1 94.69 99 GLN A O 1
ATOM 772 N N . TYR A 1 100 ? 13.242 4.324 19.984 1 96.44 100 TYR A N 1
ATOM 773 C CA . TYR A 1 100 ? 13.875 3.111 19.484 1 96.44 100 TYR A CA 1
ATOM 774 C C . TYR A 1 100 ? 14.102 3.203 17.984 1 96.44 100 TYR A C 1
ATOM 776 O O . TYR A 1 100 ? 15.133 2.764 17.469 1 96.44 100 TYR A O 1
ATOM 784 N N . THR A 1 101 ? 13.07 3.684 17.25 1 96.38 101 THR A N 1
ATOM 785 C CA . THR A 1 101 ? 13.203 3.838 15.805 1 96.38 101 THR A CA 1
ATOM 786 C C . THR A 1 101 ? 14.391 4.738 15.461 1 96.38 101 THR A C 1
ATOM 788 O O . THR A 1 101 ? 15.203 4.406 14.594 1 96.38 101 THR A O 1
ATOM 791 N N . ASN A 1 102 ? 14.453 5.828 16.172 1 94.69 102 ASN A N 1
ATOM 792 C CA . ASN A 1 102 ? 15.539 6.773 15.938 1 94.69 102 ASN A CA 1
ATOM 793 C C . ASN A 1 102 ? 16.906 6.156 16.25 1 94.69 102 ASN A C 1
ATOM 795 O O . ASN A 1 102 ? 17.875 6.387 15.531 1 94.69 102 ASN A O 1
ATOM 799 N N . ASP A 1 103 ? 17 5.383 17.266 1 94.12 103 ASP A N 1
ATOM 800 C CA . ASP A 1 103 ? 18.234 4.754 17.703 1 94.12 103 ASP A CA 1
ATOM 801 C C . ASP A 1 103 ? 18.688 3.686 16.703 1 94.12 103 ASP A C 1
ATOM 803 O O . ASP A 1 103 ? 19.891 3.531 16.438 1 94.12 103 ASP A O 1
ATOM 807 N N . LEU A 1 104 ? 17.766 2.963 16.25 1 95.38 104 LEU A N 1
ATOM 808 C CA . LEU A 1 104 ? 18.078 1.839 15.375 1 95.38 104 LEU A CA 1
ATOM 809 C C . LEU A 1 104 ? 18.312 2.314 13.945 1 95.38 104 LEU A C 1
ATOM 811 O O . LEU A 1 104 ? 19.141 1.76 13.227 1 95.38 104 LEU A O 1
ATOM 815 N N . TRP A 1 105 ? 17.484 3.234 13.508 1 94.44 105 TRP A N 1
ATOM 816 C CA . TRP A 1 105 ? 17.562 3.773 12.156 1 94.44 105 TRP A CA 1
ATOM 817 C C . TRP A 1 105 ? 18.422 5.035 12.125 1 94.44 105 TRP A C 1
ATOM 819 O O . TRP A 1 105 ? 17.922 6.117 11.789 1 94.44 105 TRP A O 1
ATOM 829 N N . ASP A 1 106 ? 19.719 4.926 12.273 1 90.19 106 ASP A N 1
ATOM 830 C CA . ASP A 1 106 ? 20.594 6.074 12.477 1 90.19 106 ASP A CA 1
ATOM 831 C C . ASP A 1 106 ? 21.406 6.363 11.227 1 90.19 106 ASP A C 1
ATOM 833 O O . ASP A 1 106 ? 22.359 7.141 11.266 1 90.19 106 ASP A O 1
ATOM 837 N N . PHE A 1 107 ? 21.094 5.727 10.125 1 91.56 107 PHE A N 1
ATOM 838 C CA . PHE A 1 107 ? 21.766 6.008 8.859 1 91.56 107 PHE A CA 1
ATOM 839 C C . PHE A 1 107 ? 20.891 6.871 7.961 1 91.56 107 PHE A C 1
ATOM 841 O O . PHE A 1 107 ? 19.672 6.977 8.188 1 91.56 107 PHE A O 1
ATOM 848 N N . SER A 1 108 ? 21.578 7.492 6.996 1 90.94 108 SER A N 1
ATOM 849 C CA . SER A 1 108 ? 20.891 8.375 6.055 1 90.94 108 SER A CA 1
ATOM 850 C C . SER A 1 108 ? 21.141 7.938 4.613 1 90.94 108 SER A C 1
ATOM 852 O O . SER A 1 108 ? 22.062 7.156 4.344 1 90.94 108 SER A O 1
ATOM 854 N N . TYR A 1 109 ? 20.203 8.305 3.797 1 88.94 109 TYR A N 1
ATOM 855 C CA . TYR A 1 109 ? 20.391 8.125 2.361 1 88.94 109 TYR A CA 1
ATOM 856 C C . TYR A 1 109 ? 19.797 9.297 1.585 1 88.94 109 TYR A C 1
ATOM 858 O O . TYR A 1 109 ? 18.641 9.664 1.795 1 88.94 109 TYR A O 1
ATOM 866 N N . VAL A 1 110 ? 20.641 9.82 0.651 1 82.88 110 VAL A N 1
ATOM 867 C CA . VAL A 1 110 ? 20.156 10.914 -0.188 1 82.88 110 VAL A CA 1
ATOM 868 C C . VAL A 1 110 ? 19.859 10.391 -1.591 1 82.88 110 VAL A C 1
ATOM 870 O O . VAL A 1 110 ? 20.766 10.133 -2.375 1 82.88 110 VAL A O 1
ATOM 873 N N . PHE A 1 111 ? 18.562 10.281 -1.953 1 79.19 111 PHE A N 1
ATOM 874 C CA . PHE A 1 111 ? 18.141 9.664 -3.205 1 79.19 111 PHE A CA 1
ATOM 875 C C . PHE A 1 111 ? 18.578 10.5 -4.398 1 79.19 111 PHE A C 1
ATOM 877 O O . PHE A 1 111 ? 18.797 9.969 -5.492 1 79.19 111 PHE A O 1
ATOM 884 N N . TYR A 1 112 ? 18.625 11.789 -4.344 1 69.56 112 TYR A N 1
ATOM 885 C CA . TYR A 1 112 ? 19 12.609 -5.492 1 69.56 112 TYR A CA 1
ATOM 886 C C . TYR A 1 112 ? 20.406 12.266 -5.965 1 69.56 112 TYR A C 1
ATOM 888 O O . TYR A 1 112 ? 20.766 12.555 -7.105 1 69.56 112 TYR A O 1
ATOM 896 N N . LYS A 1 113 ? 21.109 11.695 -5.219 1 62.94 113 LYS A N 1
ATOM 897 C CA . LYS A 1 113 ? 22.438 11.273 -5.641 1 62.94 113 LYS A CA 1
ATOM 898 C C . LYS A 1 113 ? 22.391 9.914 -6.336 1 62.94 113 LYS A C 1
ATOM 900 O O . LYS A 1 113 ? 23.438 9.305 -6.59 1 62.94 113 LYS A O 1
ATOM 905 N N . GLU A 1 114 ? 21.234 9.57 -6.805 1 59.84 114 GLU A N 1
ATOM 906 C CA . GLU A 1 114 ? 20.875 8.25 -7.324 1 59.84 114 GLU A CA 1
ATOM 907 C C . GLU A 1 114 ? 21.984 7.691 -8.211 1 59.84 114 GLU A C 1
ATOM 909 O O . GLU A 1 114 ? 21.719 6.914 -9.125 1 59.84 114 GLU A O 1
ATOM 914 N N . THR A 1 115 ? 23.062 8.188 -8.102 1 58.84 115 THR A N 1
ATOM 915 C CA . THR A 1 115 ? 24.188 7.652 -8.859 1 58.84 115 THR A CA 1
ATOM 916 C C . THR A 1 115 ? 24.609 6.293 -8.312 1 58.84 115 THR A C 1
ATOM 918 O O . THR A 1 115 ? 25.547 5.668 -8.828 1 58.84 115 THR A O 1
ATOM 921 N N . GLY 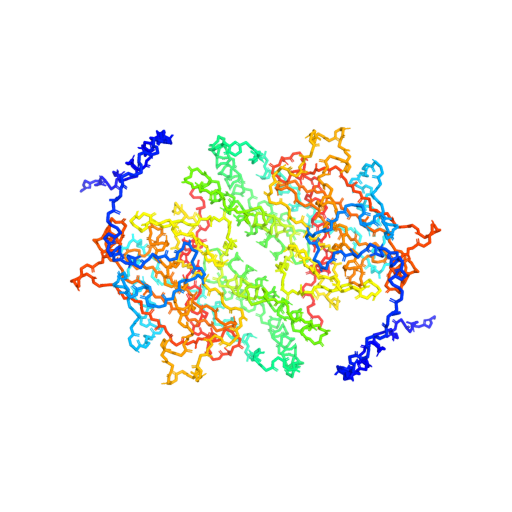A 1 116 ? 23.625 5.738 -7.609 1 60.59 116 GLY A N 1
ATOM 922 C CA . GLY A 1 116 ? 24 4.449 -7.055 1 60.59 116 GLY A CA 1
ATOM 923 C C . GLY A 1 116 ? 25.109 4.535 -6.027 1 60.59 116 GLY A C 1
ATOM 924 O O . GLY A 1 116 ? 25.531 3.518 -5.473 1 60.59 116 GLY A O 1
ATOM 925 N N . GLU A 1 117 ? 25.656 5.715 -5.855 1 65.75 117 GLU A N 1
ATOM 926 C CA . GLU A 1 117 ? 26.703 5.941 -4.863 1 65.75 117 GLU A CA 1
ATOM 927 C C . GLU A 1 117 ? 26.156 5.824 -3.445 1 65.75 117 GLU A C 1
ATOM 929 O O . GLU A 1 117 ? 24.969 6.094 -3.209 1 65.75 117 GLU A O 1
ATOM 934 N N . ASP A 1 118 ? 26.703 5.125 -2.584 1 76.31 118 ASP A N 1
ATOM 935 C CA . ASP A 1 118 ? 26.469 5.031 -1.147 1 76.31 118 ASP A CA 1
ATOM 936 C C . ASP A 1 118 ? 25.406 3.977 -0.833 1 76.31 118 ASP A C 1
ATOM 938 O O . ASP A 1 118 ? 24.922 3.898 0.295 1 76.31 118 ASP A O 1
ATOM 942 N N . VAL A 1 119 ? 24.922 3.324 -1.961 1 80.88 119 VAL A N 1
ATOM 943 C CA . VAL A 1 119 ? 23.953 2.264 -1.735 1 80.88 119 VAL A CA 1
ATOM 944 C C . VAL A 1 119 ? 24.516 1.23 -0.768 1 80.88 119 VAL A C 1
ATOM 946 O O . VAL A 1 119 ? 23.812 0.747 0.121 1 80.88 119 VAL A O 1
ATOM 949 N N . SER A 1 120 ? 25.75 0.949 -0.973 1 83.81 120 SER A N 1
ATOM 950 C CA . SER A 1 120 ? 26.406 -0.022 -0.099 1 83.81 120 SER A CA 1
ATOM 951 C C . SER A 1 120 ? 26.406 0.45 1.351 1 83.81 120 SER A C 1
ATOM 953 O O . SER A 1 120 ? 26.219 -0.35 2.27 1 83.81 120 SER A O 1
ATOM 955 N N . ASP A 1 121 ? 26.594 1.714 1.557 1 86 121 ASP A N 1
ATOM 956 C CA . ASP A 1 121 ? 26.594 2.27 2.906 1 86 121 ASP A CA 1
ATOM 957 C C . ASP A 1 121 ? 25.234 2.105 3.568 1 86 121 ASP A C 1
ATOM 959 O O . ASP A 1 121 ? 25.141 1.844 4.77 1 86 121 ASP A O 1
ATOM 963 N N . VAL A 1 122 ? 24.25 2.279 2.764 1 87.56 122 VAL A N 1
ATOM 964 C CA . VAL A 1 122 ? 22.891 2.15 3.287 1 87.56 122 VAL A CA 1
ATOM 965 C C . VAL A 1 122 ? 22.609 0.691 3.639 1 87.56 122 VAL A C 1
ATOM 967 O O . VAL A 1 122 ? 22.031 0.399 4.691 1 87.56 122 VAL A O 1
ATOM 970 N N . LEU A 1 123 ? 22.984 -0.178 2.789 1 86.81 123 LEU A N 1
ATOM 971 C CA . LEU A 1 123 ? 22.812 -1.601 3.057 1 86.81 123 LEU A CA 1
ATOM 972 C C . LEU A 1 123 ? 23.562 -2.023 4.309 1 86.81 123 LEU A C 1
ATOM 974 O O . LEU A 1 123 ? 23.047 -2.773 5.137 1 86.81 123 LEU A O 1
ATOM 978 N N . ASP A 1 124 ? 24.766 -1.487 4.43 1 90 124 ASP A N 1
ATOM 979 C CA . ASP A 1 124 ? 25.531 -1.727 5.641 1 90 124 ASP A CA 1
ATOM 980 C C . ASP A 1 124 ? 24.844 -1.141 6.867 1 90 124 ASP A C 1
ATOM 982 O O . ASP A 1 124 ? 24.828 -1.753 7.938 1 90 124 ASP A O 1
ATOM 986 N N . GLY A 1 125 ? 24.312 0.055 6.703 1 91.69 125 GLY A N 1
ATOM 987 C CA . GLY A 1 125 ? 23.562 0.671 7.789 1 91.69 125 GLY A CA 1
ATOM 988 C C . GLY A 1 125 ? 22.375 -0.149 8.227 1 91.69 125 GLY A C 1
ATOM 989 O O . GLY A 1 125 ? 22.109 -0.281 9.43 1 91.69 125 GLY A O 1
ATOM 990 N N . ILE A 1 126 ? 21.672 -0.696 7.301 1 91.06 126 ILE A N 1
ATOM 991 C CA . ILE A 1 126 ? 20.516 -1.538 7.582 1 91.06 126 ILE A CA 1
ATOM 992 C C . ILE A 1 126 ? 20.953 -2.797 8.32 1 91.06 126 ILE A C 1
ATOM 994 O O . ILE A 1 126 ? 20.328 -3.207 9.297 1 91.06 126 ILE A O 1
ATOM 998 N N . GLU A 1 127 ? 22.016 -3.373 7.867 1 90.56 127 GLU A N 1
ATOM 999 C CA . GLU A 1 127 ? 22.547 -4.57 8.516 1 90.56 127 GLU A CA 1
ATOM 1000 C C . GLU A 1 127 ? 22.953 -4.285 9.953 1 90.56 127 GLU A C 1
ATOM 1002 O O . GLU A 1 127 ? 22.594 -5.031 10.867 1 90.56 127 GLU A O 1
ATOM 1007 N N . LYS A 1 128 ? 23.625 -3.254 10.156 1 93.5 128 LYS A N 1
ATOM 1008 C CA . LYS A 1 128 ? 24.047 -2.859 11.5 1 93.5 128 LYS A CA 1
ATOM 1009 C C . LYS A 1 128 ? 22.828 -2.592 12.391 1 93.5 128 LYS A C 1
ATOM 1011 O O . LYS A 1 128 ? 22.828 -2.961 13.57 1 93.5 128 LYS A O 1
ATOM 1016 N N . SER A 1 129 ? 21.891 -1.931 11.844 1 93.38 129 SER A N 1
ATOM 1017 C CA . SER A 1 129 ? 20.672 -1.639 12.586 1 93.38 129 SER A CA 1
ATOM 1018 C C . SER A 1 129 ? 19.938 -2.92 12.969 1 93.38 129 SER A C 1
ATOM 1020 O O . SER A 1 129 ? 19.406 -3.025 14.078 1 93.38 129 SER A O 1
ATOM 1022 N N . THR A 1 130 ? 19.906 -3.811 12.078 1 90.75 130 THR A N 1
ATOM 1023 C CA . THR A 1 130 ? 19.266 -5.098 12.336 1 90.75 130 THR A CA 1
ATOM 1024 C C . THR A 1 130 ? 20 -5.844 13.453 1 90.75 130 THR A C 1
ATOM 1026 O O . THR A 1 130 ? 19.359 -6.43 14.328 1 90.75 130 THR A O 1
ATOM 1029 N N . GLU A 1 131 ? 21.281 -5.836 13.422 1 91.56 131 GLU A N 1
ATOM 1030 C CA . GLU A 1 131 ? 22.078 -6.473 14.461 1 91.56 131 GLU A CA 1
ATOM 1031 C C . GLU A 1 131 ? 21.844 -5.805 15.812 1 91.56 131 GLU A C 1
ATOM 1033 O O . GLU A 1 131 ? 21.672 -6.484 16.828 1 91.56 131 GLU A O 1
ATOM 1038 N N . LYS A 1 132 ? 21.828 -4.543 15.766 1 93.62 132 LYS A N 1
ATOM 1039 C CA . LYS A 1 132 ? 21.547 -3.785 16.984 1 93.62 132 LYS A CA 1
ATOM 1040 C C . LYS A 1 132 ? 20.188 -4.148 17.562 1 93.62 132 LYS A C 1
ATOM 1042 O O . LYS A 1 132 ? 20.031 -4.262 18.781 1 93.62 132 LYS A O 1
ATOM 1047 N N . PHE A 1 133 ? 19.219 -4.27 16.734 1 92.38 133 PHE A N 1
ATOM 1048 C CA . PHE A 1 133 ? 17.875 -4.664 17.188 1 92.38 133 PHE A CA 1
ATOM 1049 C C . PHE A 1 133 ? 17.906 -6.035 17.844 1 92.38 133 PHE A C 1
ATOM 1051 O O . PHE A 1 133 ? 17.328 -6.223 18.922 1 92.38 133 PHE A O 1
ATOM 1058 N N . ARG A 1 134 ? 18.594 -6.93 17.234 1 89.38 134 ARG A N 1
ATOM 1059 C CA . ARG A 1 134 ? 18.656 -8.289 17.75 1 89.38 134 ARG A CA 1
ATOM 1060 C C . ARG A 1 134 ? 19.297 -8.312 19.141 1 89.38 134 ARG A C 1
ATOM 1062 O O . ARG A 1 134 ? 18.859 -9.047 20.016 1 89.38 134 ARG A O 1
ATOM 1069 N N . GLU A 1 135 ? 20.219 -7.512 19.297 1 92.19 135 GLU A N 1
ATOM 1070 C CA . GLU A 1 135 ? 20.938 -7.438 20.578 1 92.19 135 GLU A CA 1
ATOM 1071 C C . GLU A 1 135 ? 20.062 -6.816 21.656 1 92.19 135 GLU A C 1
ATOM 1073 O O . GLU A 1 135 ? 20.203 -7.156 22.844 1 92.19 135 GLU A O 1
ATOM 1078 N N . LYS A 1 136 ? 19.125 -5.977 21.234 1 94 136 LYS A N 1
ATOM 1079 C CA . LYS A 1 136 ? 18.391 -5.176 22.219 1 94 136 LYS A CA 1
ATOM 1080 C C . LYS A 1 136 ? 16.922 -5.574 22.281 1 94 136 LYS A C 1
ATOM 1082 O O . LYS A 1 136 ? 16.156 -5.02 23.078 1 94 136 LYS A O 1
ATOM 1087 N N . GLU A 1 137 ? 16.469 -6.465 21.516 1 91.12 137 GLU A N 1
ATOM 1088 C CA . GLU A 1 137 ? 15.062 -6.812 21.359 1 91.12 137 GLU A CA 1
ATOM 1089 C C . GLU A 1 137 ? 14.422 -7.137 22.703 1 91.12 137 GLU A C 1
ATOM 1091 O O . GLU A 1 137 ? 13.367 -6.598 23.047 1 91.12 137 GLU A O 1
ATOM 1096 N N . ASN A 1 138 ? 15.133 -7.953 23.5 1 91.12 138 ASN A N 1
ATOM 1097 C CA . ASN A 1 138 ? 14.578 -8.367 24.781 1 91.12 138 ASN A CA 1
ATOM 1098 C C . ASN A 1 138 ? 14.438 -7.188 25.734 1 91.12 138 ASN A C 1
ATOM 1100 O O . ASN A 1 138 ? 13.422 -7.055 26.422 1 91.12 138 ASN A O 1
ATOM 1104 N N . VAL A 1 139 ? 15.414 -6.398 25.766 1 93.94 139 VAL A N 1
ATOM 1105 C CA . VAL A 1 139 ? 15.406 -5.234 26.641 1 93.94 139 VAL A CA 1
ATOM 1106 C C . VAL A 1 139 ? 14.289 -4.277 26.203 1 93.94 139 VAL A C 1
ATOM 1108 O O . VAL A 1 139 ? 13.555 -3.756 27.047 1 93.94 139 VAL A O 1
ATOM 1111 N N . MET A 1 140 ? 14.117 -4.066 24.984 1 93.31 140 MET A N 1
ATOM 1112 C CA . MET A 1 140 ? 13.086 -3.178 24.469 1 93.31 140 MET A CA 1
ATOM 1113 C C . MET A 1 140 ? 11.688 -3.727 24.75 1 93.31 140 MET A C 1
ATOM 1115 O O . MET A 1 140 ? 10.797 -2.977 25.156 1 93.31 140 MET A O 1
ATOM 1119 N N . GLU A 1 141 ? 11.539 -5.004 24.5 1 91.31 141 GLU A N 1
ATOM 1120 C CA . GLU A 1 141 ? 10.242 -5.621 24.766 1 91.31 141 GLU A CA 1
ATOM 1121 C C . GLU A 1 141 ? 9.859 -5.492 26.234 1 91.31 141 GLU A C 1
ATOM 1123 O O . GLU A 1 141 ? 8.719 -5.152 26.547 1 91.31 141 GLU A O 1
ATOM 1128 N N . GLU A 1 142 ? 10.836 -5.727 27.156 1 92.44 142 GLU A N 1
ATOM 1129 C CA . GLU A 1 142 ? 10.578 -5.621 28.578 1 92.44 142 GLU A CA 1
ATOM 1130 C C . GLU A 1 142 ? 10.234 -4.191 28.984 1 92.44 142 GLU A C 1
ATOM 1132 O O . GLU A 1 142 ? 9.359 -3.969 29.828 1 92.44 142 GLU A O 1
ATOM 1137 N N . ASP A 1 143 ? 10.859 -3.34 28.391 1 91.69 143 ASP A N 1
ATOM 1138 C CA . ASP A 1 143 ? 10.617 -1.926 28.672 1 91.69 143 ASP A CA 1
ATOM 1139 C C . ASP A 1 143 ? 9.188 -1.53 28.312 1 91.69 143 ASP A C 1
ATOM 1141 O O . ASP A 1 143 ? 8.516 -0.856 29.094 1 91.69 143 ASP A O 1
ATOM 1145 N N . VAL A 1 144 ? 8.703 -1.933 27.156 1 89.94 144 VAL A N 1
ATOM 1146 C CA . VAL A 1 144 ? 7.375 -1.541 26.703 1 89.94 144 VAL A CA 1
ATOM 1147 C C . VAL A 1 144 ? 6.309 -2.33 27.453 1 89.94 144 VAL A C 1
ATOM 1149 O O . VAL A 1 144 ? 5.191 -1.85 27.656 1 89.94 144 VAL A O 1
ATOM 1152 N N . LYS A 1 145 ? 6.645 -3.484 27.875 1 87.06 145 LYS A N 1
ATOM 1153 C CA . LYS A 1 145 ? 5.738 -4.281 28.703 1 87.06 145 LYS A CA 1
ATOM 1154 C C . LYS A 1 145 ? 5.363 -3.543 29.984 1 87.06 145 LYS A C 1
ATOM 1156 O O . LYS A 1 145 ? 4.215 -3.611 30.422 1 87.06 145 LYS A O 1
ATOM 1161 N N . THR A 1 146 ? 6.211 -2.936 30.594 1 83.19 146 THR A N 1
ATOM 1162 C CA . THR A 1 146 ? 6.047 -2.252 31.859 1 83.19 146 THR A CA 1
ATOM 1163 C C . THR A 1 146 ? 5.191 -0.997 31.703 1 83.19 146 THR A C 1
ATOM 1165 O O . THR A 1 146 ? 4.766 -0.396 32.688 1 83.19 146 THR A O 1
ATOM 1168 N N . VAL A 1 147 ? 4.855 -0.729 30.5 1 72.12 147 VAL A N 1
ATOM 1169 C CA . VAL A 1 147 ? 4.141 0.521 30.266 1 72.12 147 VAL A CA 1
ATOM 1170 C C . VAL A 1 147 ? 2.645 0.243 30.125 1 72.12 147 VAL A C 1
ATOM 1172 O O . VAL A 1 147 ? 1.834 1.171 30.094 1 72.12 147 VAL A O 1
ATOM 1175 N N . GLY A 1 148 ? 2.041 -0.985 30.422 1 63.59 148 GLY A N 1
ATOM 1176 C CA . GLY A 1 148 ? 0.637 -1.364 30.406 1 63.59 148 GLY A CA 1
ATOM 1177 C C . GLY A 1 148 ? -0.017 -1.185 29.047 1 63.59 148 GLY A C 1
ATOM 1178 O O . GLY A 1 148 ? 0.552 -0.548 28.156 1 63.59 148 GLY A O 1
ATOM 1179 N N . GLY A 1 149 ? -1.321 -1.98 28.812 1 65.19 149 GLY A N 1
ATOM 1180 C CA . GLY A 1 149 ? -2.129 -1.779 27.609 1 65.19 149 GLY A CA 1
ATOM 1181 C C . GLY A 1 149 ? -1.853 -2.801 26.531 1 65.19 149 GLY A C 1
ATOM 1182 O O . GLY A 1 149 ? -1.609 -3.975 26.812 1 65.19 149 GLY A O 1
ATOM 1183 N N . ASP A 1 150 ? -2.006 -2.52 25.328 1 77.88 150 ASP A N 1
ATOM 1184 C CA . ASP A 1 150 ? -1.832 -3.303 24.109 1 77.88 150 ASP A CA 1
ATOM 1185 C C . ASP A 1 150 ? -0.393 -3.225 23.609 1 77.88 150 ASP A C 1
ATOM 1187 O O . ASP A 1 150 ? -0.155 -3.109 22.406 1 77.88 150 ASP A O 1
ATOM 1191 N N . TRP A 1 151 ? 0.529 -3.299 24.609 1 87.38 151 TRP A N 1
ATOM 1192 C CA . TRP A 1 151 ? 1.926 -3.041 24.281 1 87.38 151 TRP A CA 1
ATOM 1193 C C . TRP A 1 151 ? 2.451 -4.086 23.297 1 87.38 151 TRP A C 1
ATOM 1195 O O . TRP A 1 151 ? 3.254 -3.77 22.406 1 87.38 151 TRP A O 1
ATOM 1205 N N . LYS A 1 152 ? 1.989 -5.352 23.406 1 86 152 LYS A N 1
ATOM 1206 C CA . LYS A 1 152 ? 2.48 -6.418 22.547 1 86 152 LYS A CA 1
ATOM 1207 C C . LYS A 1 152 ? 2.158 -6.121 21.078 1 86 152 LYS A C 1
ATOM 1209 O O . LYS A 1 152 ? 3.033 -6.215 20.219 1 86 152 LYS A O 1
ATOM 1214 N N . ARG A 1 153 ? 0.962 -5.715 20.922 1 86.94 153 ARG A N 1
ATOM 1215 C CA . ARG A 1 153 ? 0.52 -5.398 19.562 1 86.94 153 ARG A CA 1
ATOM 1216 C C . ARG A 1 153 ? 1.313 -4.23 18.984 1 86.94 153 ARG A C 1
ATOM 1218 O O . ARG A 1 153 ? 1.719 -4.262 17.828 1 86.94 153 ARG A O 1
ATOM 1225 N N . LEU A 1 154 ? 1.566 -3.262 19.828 1 90.56 154 LEU A N 1
ATOM 1226 C CA . LEU A 1 154 ? 2.295 -2.082 19.375 1 90.56 154 LEU A CA 1
ATOM 1227 C C . LEU A 1 154 ? 3.76 -2.416 19.109 1 90.56 154 LEU A C 1
ATOM 1229 O O . LEU A 1 154 ? 4.312 -2.033 18.078 1 90.56 154 LEU A O 1
ATOM 1233 N N . PHE A 1 155 ? 4.312 -3.166 20 1 92.56 155 PHE A N 1
ATOM 1234 C CA . PHE A 1 155 ? 5.727 -3.494 19.875 1 92.56 155 PHE A CA 1
ATOM 1235 C C . PHE A 1 155 ? 5.977 -4.363 18.656 1 92.56 155 PHE A C 1
ATOM 1237 O O . PHE A 1 155 ? 6.836 -4.047 17.828 1 92.56 155 PHE A O 1
ATOM 1244 N N . PHE A 1 156 ? 5.211 -5.402 18.469 1 90.12 156 PHE A N 1
ATOM 1245 C CA . PHE A 1 156 ? 5.438 -6.324 17.359 1 90.12 156 PHE A CA 1
ATOM 1246 C C . PHE A 1 156 ? 4.992 -5.707 16.031 1 90.12 156 PHE A C 1
ATOM 1248 O O . PHE A 1 156 ? 5.609 -5.945 14.992 1 90.12 156 PHE A O 1
ATOM 1255 N N . GLY A 1 157 ? 3.916 -4.957 16.125 1 90.75 157 GLY A N 1
ATOM 1256 C CA . GLY A 1 157 ? 3.52 -4.219 14.938 1 90.75 157 GLY A CA 1
ATOM 1257 C C . GLY A 1 157 ? 4.586 -3.26 14.445 1 90.75 157 GLY A C 1
ATOM 1258 O O . GLY A 1 157 ? 4.867 -3.193 13.242 1 90.75 157 GLY A O 1
ATOM 1259 N N . TRP A 1 158 ? 5.125 -2.576 15.406 1 94.44 158 TRP A N 1
ATOM 1260 C CA . TRP A 1 158 ? 6.219 -1.654 15.109 1 94.44 158 TRP A CA 1
ATOM 1261 C C . TRP A 1 158 ? 7.414 -2.396 14.523 1 94.44 158 TRP A C 1
ATOM 1263 O O . TRP A 1 158 ? 7.957 -1.998 13.492 1 94.44 158 TRP A O 1
ATOM 1273 N N . GLN A 1 159 ? 7.82 -3.486 15.102 1 92.5 159 GLN A N 1
ATOM 1274 C CA . GLN A 1 159 ? 8.961 -4.277 14.656 1 92.5 159 GLN A CA 1
ATOM 1275 C C . GLN A 1 159 ? 8.773 -4.77 13.227 1 92.5 159 GLN A C 1
ATOM 1277 O O . GLN A 1 159 ? 9.672 -4.633 12.391 1 92.5 159 GLN A O 1
ATOM 1282 N N . ILE A 1 160 ? 7.645 -5.297 12.969 1 89.19 160 ILE A N 1
ATOM 1283 C CA . ILE A 1 160 ? 7.328 -5.848 11.656 1 89.19 160 ILE A CA 1
ATOM 1284 C C . ILE A 1 160 ? 7.379 -4.738 10.609 1 89.19 160 ILE A C 1
ATOM 1286 O O . ILE A 1 160 ? 7.98 -4.91 9.547 1 89.19 160 ILE A O 1
ATOM 1290 N N . SER A 1 161 ? 6.793 -3.623 10.914 1 92.94 161 SER A N 1
ATOM 1291 C CA . SER A 1 161 ? 6.742 -2.514 9.969 1 92.94 161 SER A CA 1
ATOM 1292 C C . SER A 1 161 ? 8.133 -1.938 9.719 1 92.94 161 SER A C 1
ATOM 1294 O O . SER A 1 161 ? 8.461 -1.564 8.594 1 92.94 161 SER A O 1
ATOM 1296 N N . LEU A 1 162 ? 8.93 -1.854 10.758 1 94.62 162 LEU A N 1
ATOM 1297 C CA . LEU A 1 162 ? 10.281 -1.325 10.625 1 94.62 162 LEU A CA 1
ATOM 1298 C C . LEU A 1 162 ? 11.133 -2.215 9.719 1 94.62 162 LEU A C 1
ATOM 1300 O O . LEU A 1 162 ? 11.773 -1.728 8.789 1 94.62 162 LEU A O 1
ATOM 1304 N N . PHE A 1 163 ? 11.055 -3.455 9.898 1 90.25 163 PHE A N 1
ATOM 1305 C CA . PHE A 1 163 ? 11.812 -4.402 9.086 1 90.25 163 PHE A CA 1
ATOM 1306 C C . PHE A 1 163 ? 11.297 -4.422 7.652 1 90.25 163 PHE A C 1
ATOM 1308 O O . PHE A 1 163 ? 12.086 -4.539 6.711 1 90.25 163 PHE A O 1
ATOM 1315 N N . GLU A 1 164 ? 10.031 -4.332 7.551 1 89 164 GLU A N 1
ATOM 1316 C CA . GLU A 1 164 ? 9.453 -4.262 6.211 1 89 164 GLU A CA 1
ATOM 1317 C C . GLU A 1 164 ? 9.945 -3.025 5.465 1 89 164 GLU A C 1
ATOM 1319 O O . GLU A 1 164 ? 10.234 -3.09 4.266 1 89 164 GLU A O 1
ATOM 1324 N N . PHE A 1 165 ? 10.039 -1.909 6.137 1 93.19 165 PHE A N 1
ATOM 1325 C CA . PHE A 1 165 ? 10.547 -0.705 5.492 1 93.19 165 PHE A CA 1
ATOM 1326 C C . PHE A 1 165 ? 11.984 -0.915 5.012 1 93.19 165 PHE A C 1
ATOM 1328 O O . PHE A 1 165 ? 12.312 -0.589 3.871 1 93.19 165 PHE A O 1
ATOM 1335 N N . TRP A 1 166 ? 12.797 -1.419 5.871 1 92 166 TRP A N 1
ATOM 1336 C CA . TRP A 1 166 ? 14.203 -1.629 5.523 1 92 166 TRP A CA 1
ATOM 1337 C C . TRP A 1 166 ? 14.328 -2.586 4.34 1 92 166 TRP A C 1
ATOM 1339 O O . TRP A 1 166 ? 15.172 -2.387 3.463 1 92 166 TRP A O 1
ATOM 1349 N N . ARG A 1 167 ? 13.508 -3.49 4.352 1 86.69 167 ARG A N 1
ATOM 1350 C CA . ARG A 1 167 ? 13.5 -4.43 3.236 1 86.69 167 ARG A CA 1
ATOM 1351 C C . ARG A 1 167 ? 13.109 -3.732 1.937 1 86.69 167 ARG A C 1
ATOM 1353 O O . ARG A 1 167 ? 13.781 -3.902 0.913 1 86.69 167 ARG A O 1
ATOM 1360 N N . GLN A 1 168 ? 12.055 -3.064 1.973 1 86.38 168 GLN A N 1
ATOM 1361 C CA . GLN A 1 168 ? 11.594 -2.34 0.793 1 86.38 168 GLN A CA 1
ATOM 1362 C C . GLN A 1 168 ? 12.641 -1.341 0.316 1 86.38 168 GLN A C 1
ATOM 1364 O O . GLN A 1 168 ? 12.859 -1.193 -0.888 1 86.38 168 GLN A O 1
ATOM 1369 N N . LEU A 1 169 ? 13.234 -0.699 1.248 1 89.5 169 LEU A N 1
ATOM 1370 C CA . LEU A 1 169 ? 14.305 0.24 0.907 1 89.5 169 LEU A CA 1
ATOM 1371 C C . LEU A 1 169 ? 15.453 -0.475 0.216 1 89.5 169 LEU A C 1
ATOM 1373 O O . LEU A 1 169 ? 15.938 -0.025 -0.828 1 89.5 169 LEU A O 1
ATOM 1377 N N . SER A 1 170 ? 15.852 -1.563 0.771 1 86.12 170 SER A N 1
ATOM 1378 C CA . SER A 1 170 ? 16.938 -2.346 0.187 1 86.12 170 SER A CA 1
ATOM 1379 C C . SER A 1 170 ? 16.609 -2.781 -1.235 1 86.12 170 SER A C 1
ATOM 1381 O O . SER A 1 170 ? 17.453 -2.723 -2.125 1 86.12 170 SER A O 1
ATOM 1383 N N . MET A 1 171 ? 15.422 -3.18 -1.397 1 82.62 171 MET A N 1
ATOM 1384 C CA . MET A 1 171 ? 14.984 -3.627 -2.717 1 82.62 171 MET A CA 1
ATOM 1385 C C . MET A 1 171 ? 15 -2.475 -3.715 1 82.62 171 MET A C 1
ATOM 1387 O O . MET A 1 171 ? 15.453 -2.637 -4.848 1 82.62 171 MET A O 1
ATOM 1391 N N . VAL A 1 172 ? 14.492 -1.375 -3.307 1 83.31 172 VAL A N 1
ATOM 1392 C CA . VAL A 1 172 ? 14.461 -0.194 -4.164 1 83.31 172 VAL A CA 1
ATOM 1393 C C . VAL A 1 172 ? 15.891 0.208 -4.539 1 83.31 172 VAL A C 1
ATOM 1395 O O . VAL A 1 172 ? 16.172 0.502 -5.703 1 83.31 172 VAL A O 1
ATOM 1398 N N . LEU A 1 173 ? 16.719 0.149 -3.6 1 83.19 173 LEU A N 1
ATOM 1399 C CA . LEU A 1 173 ? 18.109 0.558 -3.83 1 83.19 173 LEU A CA 1
ATOM 1400 C C . LEU A 1 173 ? 18.828 -0.452 -4.711 1 83.19 173 LEU A C 1
ATOM 1402 O O . LEU A 1 173 ? 19.609 -0.071 -5.594 1 83.19 173 LEU A O 1
ATOM 1406 N N . ALA A 1 174 ? 18.594 -1.699 -4.434 1 78.44 174 ALA A N 1
ATOM 1407 C CA . ALA A 1 174 ? 19.188 -2.736 -5.27 1 78.44 174 ALA A CA 1
ATOM 1408 C C . ALA A 1 174 ? 18.797 -2.559 -6.73 1 78.44 174 ALA A C 1
ATOM 1410 O O . ALA A 1 174 ? 19.625 -2.693 -7.629 1 78.44 174 ALA A O 1
ATOM 1411 N N . ARG A 1 175 ? 17.672 -2.232 -6.945 1 75.56 175 ARG A N 1
ATOM 1412 C CA . ARG A 1 175 ? 17.172 -2.104 -8.312 1 75.56 175 ARG A CA 1
ATOM 1413 C C . ARG A 1 175 ? 17.625 -0.791 -8.938 1 75.56 175 ARG A C 1
ATOM 1415 O O . ARG A 1 175 ? 17.688 -0.67 -10.164 1 75.56 175 ARG A O 1
ATOM 1422 N N . LEU A 1 176 ? 17.781 0.144 -8.109 1 72.75 176 LEU A N 1
ATOM 1423 C CA . LEU A 1 176 ? 18.328 1.393 -8.625 1 72.75 176 LEU A CA 1
ATOM 1424 C C . LEU A 1 176 ? 19.672 1.161 -9.281 1 72.75 176 LEU A C 1
ATOM 1426 O O . LEU A 1 176 ? 20.031 1.83 -10.258 1 72.75 176 LEU A O 1
ATOM 1430 N N . THR A 1 177 ? 20.406 0.232 -8.734 1 67.38 177 THR A N 1
ATOM 1431 C CA . THR A 1 177 ? 21.734 -0.067 -9.242 1 67.38 177 THR A CA 1
ATOM 1432 C C . THR A 1 177 ? 21.656 -0.827 -10.562 1 67.38 177 THR A C 1
ATOM 1434 O O . THR A 1 177 ? 22.562 -0.741 -11.391 1 67.38 177 THR A O 1
ATOM 1437 N N . TRP A 1 178 ? 20.594 -1.631 -10.711 1 64.31 178 TRP A N 1
ATOM 1438 C CA . TRP A 1 178 ? 20.5 -2.52 -11.859 1 64.31 178 TRP A CA 1
ATOM 1439 C C . TRP A 1 178 ? 19.609 -1.914 -12.945 1 64.31 178 TRP A C 1
ATOM 1441 O O . TRP A 1 178 ? 19.703 -2.291 -14.117 1 64.31 178 TRP A O 1
ATOM 1451 N N . GLY A 1 179 ? 18.656 -1.086 -12.609 1 61.69 179 GLY A N 1
ATOM 1452 C CA . GLY A 1 179 ? 17.656 -0.703 -13.586 1 61.69 179 GLY A CA 1
ATOM 1453 C C . GLY A 1 179 ? 17.172 0.726 -13.414 1 61.69 179 GLY A C 1
ATOM 1454 O O . GLY A 1 179 ? 17.828 1.53 -12.742 1 61.69 179 GLY A O 1
ATOM 1455 N N . THR A 1 180 ? 16.125 0.988 -14.211 1 62.56 180 THR A N 1
ATOM 1456 C CA . THR A 1 180 ? 15.477 2.295 -14.203 1 62.56 180 THR A CA 1
ATOM 1457 C C . THR A 1 180 ? 14.445 2.379 -13.086 1 62.56 180 THR A C 1
ATOM 1459 O O . THR A 1 180 ? 13.461 1.633 -13.078 1 62.56 180 THR A O 1
ATOM 1462 N N . PRO A 1 181 ? 14.742 3.162 -12.133 1 69.56 181 PRO A N 1
ATOM 1463 C CA . PRO A 1 181 ? 13.781 3.305 -11.039 1 69.56 181 PRO A CA 1
ATOM 1464 C C . PRO A 1 181 ? 12.391 3.725 -11.516 1 69.56 181 PRO A C 1
ATOM 1466 O O . PRO A 1 181 ? 12.273 4.543 -12.438 1 69.56 181 PRO A O 1
ATOM 1469 N N . GLY A 1 182 ? 11.328 2.977 -11.016 1 73.5 182 GLY A N 1
ATOM 1470 C CA . GLY A 1 182 ? 9.961 3.357 -11.352 1 73.5 182 GLY A CA 1
ATOM 1471 C C . GLY A 1 182 ? 9.523 4.648 -10.68 1 73.5 182 GLY A C 1
ATOM 1472 O O . GLY A 1 182 ? 10.102 5.059 -9.672 1 73.5 182 GLY A O 1
ATOM 1473 N N . LYS A 1 183 ? 8.555 5.246 -11.25 1 73.25 183 LYS A N 1
ATOM 1474 C CA . LYS A 1 183 ? 8.07 6.527 -10.734 1 73.25 183 LYS A CA 1
ATOM 1475 C C . LYS A 1 183 ? 7.344 6.348 -9.406 1 73.25 183 LYS A C 1
ATOM 1477 O O . LYS A 1 183 ? 7.277 7.277 -8.594 1 73.25 183 LYS A O 1
ATOM 1482 N N . GLY A 1 184 ? 6.863 5.23 -9.148 1 81.31 184 GLY A N 1
ATOM 1483 C CA . GLY A 1 184 ? 6.055 4.977 -7.969 1 81.31 184 GLY A CA 1
ATOM 1484 C C . GLY A 1 184 ? 6.875 4.586 -6.754 1 81.31 184 GLY A C 1
ATOM 1485 O O . GLY A 1 184 ? 6.328 4.355 -5.676 1 81.31 184 GLY A O 1
ATOM 1486 N N . ARG A 1 185 ? 8.195 4.629 -6.852 1 87.5 185 ARG A N 1
ATOM 1487 C CA . ARG A 1 185 ? 9.039 4.137 -5.766 1 87.5 185 ARG A CA 1
ATOM 1488 C C . ARG A 1 185 ? 8.906 5.012 -4.523 1 87.5 185 ARG A C 1
ATOM 1490 O O . ARG A 1 185 ? 8.93 4.508 -3.4 1 87.5 185 ARG A O 1
ATOM 1497 N N . PHE A 1 186 ? 8.719 6.25 -4.727 1 88.88 186 PHE A N 1
ATOM 1498 C CA . PHE A 1 186 ? 8.648 7.156 -3.586 1 88.88 186 PHE A CA 1
ATOM 1499 C C . PHE A 1 186 ? 7.336 6.988 -2.834 1 88.88 186 PHE A C 1
ATOM 1501 O O . PHE A 1 186 ? 7.309 7.039 -1.603 1 88.88 186 PHE A O 1
ATOM 1508 N N . THR A 1 187 ? 6.273 6.809 -3.58 1 89.06 187 THR A N 1
ATOM 1509 C CA . THR A 1 187 ? 5.004 6.516 -2.928 1 89.06 187 THR A CA 1
ATOM 1510 C C . THR A 1 187 ? 5.09 5.215 -2.135 1 89.06 187 THR A C 1
ATOM 1512 O O . THR A 1 187 ? 4.562 5.125 -1.023 1 89.06 187 THR A O 1
ATOM 1515 N N . HIS A 1 188 ? 5.781 4.301 -2.764 1 89.75 188 HIS A N 1
ATOM 1516 C CA . HIS A 1 188 ? 5.977 3.004 -2.123 1 89.75 188 HIS A CA 1
ATOM 1517 C C . HIS A 1 188 ? 6.754 3.145 -0.82 1 89.75 188 HIS A C 1
ATOM 1519 O O . HIS A 1 188 ? 6.344 2.613 0.214 1 89.75 188 HIS A O 1
ATOM 1525 N N . LEU A 1 189 ? 7.77 3.898 -0.783 1 92.31 189 LEU A N 1
ATOM 1526 C CA . LEU A 1 189 ? 8.602 4.094 0.397 1 92.31 189 LEU A CA 1
ATOM 1527 C C . LEU A 1 189 ? 7.871 4.914 1.452 1 92.31 189 LEU A C 1
ATOM 1529 O O . LEU A 1 189 ? 7.945 4.613 2.645 1 92.31 189 LEU A O 1
ATOM 1533 N N . LEU A 1 190 ? 7.172 5.867 0.992 1 93.5 190 LEU A N 1
ATOM 1534 C CA . LEU A 1 190 ? 6.418 6.695 1.927 1 93.5 190 LEU A CA 1
ATOM 1535 C C . LEU A 1 190 ? 5.359 5.867 2.648 1 93.5 190 LEU A C 1
ATOM 1537 O O . LEU A 1 190 ? 5.172 6.012 3.859 1 93.5 190 LEU A O 1
ATOM 1541 N N . THR A 1 191 ? 4.633 5.051 1.932 1 93 191 THR A N 1
ATOM 1542 C CA . THR A 1 191 ? 3.6 4.219 2.529 1 93 191 THR A CA 1
ATOM 1543 C C . THR A 1 191 ? 4.203 3.242 3.535 1 93 191 THR A C 1
ATOM 1545 O O . THR A 1 191 ? 3.633 3.01 4.602 1 93 191 THR A O 1
ATOM 1548 N N . ALA A 1 192 ? 5.344 2.719 3.174 1 93.38 192 ALA A N 1
ATOM 1549 C CA . ALA A 1 192 ? 6.031 1.828 4.105 1 93.38 192 ALA A CA 1
ATOM 1550 C C . ALA A 1 192 ? 6.492 2.586 5.348 1 93.38 192 ALA A C 1
ATOM 1552 O O . ALA A 1 192 ? 6.363 2.088 6.469 1 93.38 192 ALA A O 1
ATOM 1553 N N . PHE A 1 193 ? 7.043 3.771 5.188 1 96.31 193 PHE A N 1
ATOM 1554 C CA . PHE A 1 193 ? 7.492 4.617 6.289 1 96.31 193 PHE A CA 1
ATOM 1555 C C . PHE A 1 193 ? 6.328 4.957 7.215 1 96.31 193 PHE A C 1
ATOM 1557 O O . PHE A 1 193 ? 6.469 4.891 8.438 1 96.31 193 PHE A O 1
ATOM 1564 N N . SER A 1 194 ? 5.23 5.301 6.621 1 96.38 194 SER A N 1
ATOM 1565 C CA . SER A 1 194 ? 4.066 5.672 7.418 1 96.38 194 SER A CA 1
ATOM 1566 C C . SER A 1 194 ? 3.613 4.52 8.305 1 96.38 194 SER A C 1
ATOM 1568 O O . SER A 1 194 ? 3.162 4.738 9.43 1 96.38 194 SER A O 1
ATOM 1570 N N . ARG A 1 195 ? 3.762 3.295 7.855 1 93.94 195 ARG A N 1
ATOM 1571 C CA . ARG A 1 195 ? 3.328 2.129 8.617 1 93.94 195 ARG A CA 1
ATOM 1572 C C . ARG A 1 195 ? 4.195 1.933 9.859 1 93.94 195 ARG A C 1
ATOM 1574 O O . ARG A 1 195 ? 3.725 1.423 10.875 1 93.94 195 ARG A O 1
ATOM 1581 N N . VAL A 1 196 ? 5.414 2.309 9.758 1 96.44 196 VAL A N 1
ATOM 1582 C CA . VAL A 1 196 ? 6.273 2.273 10.938 1 96.44 196 VAL A CA 1
ATOM 1583 C C . VAL A 1 196 ? 5.652 3.104 12.062 1 96.44 196 VAL A C 1
ATOM 1585 O O . VAL A 1 196 ? 5.781 2.764 13.234 1 96.44 196 VAL A O 1
ATOM 1588 N N . CYS A 1 197 ? 4.988 4.125 11.656 1 96.38 197 CYS A N 1
ATOM 1589 C CA . CYS A 1 197 ? 4.391 5.074 12.594 1 96.38 197 CYS A CA 1
ATOM 1590 C C . CYS A 1 197 ? 2.93 4.727 12.859 1 96.38 197 CYS A C 1
ATOM 1592 O O . CYS A 1 197 ? 2.154 5.582 13.297 1 96.38 197 CYS A O 1
ATOM 1594 N N . PHE A 1 198 ? 2.451 3.52 12.461 1 92.38 198 PHE A N 1
ATOM 1595 C CA . PHE A 1 198 ? 1.124 2.967 12.711 1 92.38 198 PHE A CA 1
ATOM 1596 C C . PHE A 1 198 ? 0.076 3.684 11.867 1 92.38 198 PHE A C 1
ATOM 1598 O O . PHE A 1 198 ? -1.097 3.742 12.242 1 92.38 198 PHE A O 1
ATOM 1605 N N . LEU A 1 199 ? 0.528 4.344 10.82 1 94.06 199 LEU A N 1
ATOM 1606 C CA . LEU A 1 199 ? -0.398 4.938 9.859 1 94.06 199 LEU A CA 1
ATOM 1607 C C . LEU A 1 199 ? -0.759 3.943 8.766 1 94.06 199 LEU A C 1
ATOM 1609 O O . LEU A 1 199 ? 0.125 3.367 8.125 1 94.06 199 LEU A O 1
ATOM 1613 N N . SER A 1 200 ? -1.977 3.744 8.633 1 90 200 SER A N 1
ATOM 1614 C CA . SER A 1 200 ? -2.492 2.857 7.594 1 90 200 SER A CA 1
ATOM 1615 C C . SER A 1 200 ? -2.955 3.646 6.371 1 90 200 SER A C 1
ATOM 1617 O O . SER A 1 200 ? -4.012 4.281 6.398 1 90 200 SER A O 1
ATOM 1619 N N . PRO A 1 201 ? -2.225 3.539 5.328 1 90.56 201 PRO A N 1
ATOM 1620 C CA . PRO A 1 201 ? -2.545 4.367 4.164 1 90.56 201 PRO A CA 1
ATOM 1621 C C . PRO A 1 201 ? -3.668 3.783 3.312 1 90.56 201 PRO A C 1
ATOM 1623 O O . PRO A 1 201 ? -3.77 2.561 3.174 1 90.56 201 PRO A O 1
ATOM 1626 N N . GLU A 1 202 ? -4.488 4.617 2.811 1 86.12 202 GLU A N 1
ATOM 1627 C CA . GLU A 1 202 ? -5.383 4.316 1.693 1 86.12 202 GLU A CA 1
ATOM 1628 C C . GLU A 1 202 ? -4.777 4.77 0.368 1 86.12 202 GLU A C 1
ATOM 1630 O O . GLU A 1 202 ? -4.508 5.957 0.178 1 86.12 202 GLU A O 1
ATOM 1635 N N . LEU A 1 203 ? -4.609 3.791 -0.476 1 81.94 203 LEU A N 1
ATOM 1636 C CA . LEU A 1 203 ? -3.967 4.121 -1.743 1 81.94 203 LEU A CA 1
ATOM 1637 C C . LEU A 1 203 ? -4.895 4.953 -2.623 1 81.94 203 LEU A C 1
ATOM 1639 O O . LEU A 1 203 ? -6.109 4.742 -2.627 1 81.94 203 LEU A O 1
ATOM 1643 N N . GLY A 1 204 ? -4.227 5.887 -3.307 1 70.12 204 GLY A N 1
ATOM 1644 C CA . GLY A 1 204 ? -4.93 6.867 -4.117 1 70.12 204 GLY A CA 1
ATOM 1645 C C . GLY A 1 204 ? -5.863 6.238 -5.137 1 70.12 204 GLY A C 1
ATOM 1646 O O . GLY A 1 204 ? -5.582 5.164 -5.664 1 70.12 204 GLY A O 1
ATOM 1647 N N . GLY A 1 205 ? -7.008 6.797 -5.309 1 68.75 205 GLY A N 1
ATOM 1648 C CA . GLY A 1 205 ? -7.957 6.363 -6.32 1 68.75 205 GLY A CA 1
ATOM 1649 C C . GLY A 1 205 ? -8.977 5.367 -5.793 1 68.75 205 GLY A C 1
ATOM 1650 O O . GLY A 1 205 ? -9.867 4.934 -6.527 1 68.75 205 GLY A O 1
ATOM 1651 N N . ALA A 1 206 ? -8.688 5.055 -4.547 1 68.88 206 ALA A N 1
ATOM 1652 C CA . ALA A 1 206 ? -9.719 4.199 -3.969 1 68.88 206 ALA A CA 1
ATOM 1653 C C . ALA A 1 206 ? -11.078 4.906 -3.953 1 68.88 206 ALA A C 1
ATOM 1655 O O . ALA A 1 206 ? -12.117 4.266 -4.102 1 68.88 206 ALA A O 1
ATOM 1656 N N . PHE A 1 207 ? -10.875 6.199 -3.875 1 72 207 PHE A N 1
ATOM 1657 C CA . PHE A 1 207 ? -12.055 7.051 -3.949 1 72 207 PHE A CA 1
ATOM 1658 C C . PHE A 1 207 ? -11.773 8.297 -4.777 1 72 207 PHE A C 1
ATOM 1660 O O . PHE A 1 207 ? -10.688 8.875 -4.699 1 72 207 PHE A O 1
ATOM 1667 N N . ALA A 1 208 ? -12.789 8.562 -5.625 1 70.25 208 ALA A N 1
ATOM 1668 C CA . ALA A 1 208 ? -12.656 9.781 -6.418 1 70.25 208 ALA A CA 1
ATOM 1669 C C . ALA A 1 208 ? -13.289 10.969 -5.703 1 70.25 208 ALA A C 1
ATOM 1671 O O . ALA A 1 208 ? -14.406 10.867 -5.188 1 70.25 208 ALA A O 1
ATOM 1672 N N . GLU A 1 209 ? -12.484 12.008 -5.602 1 76.94 209 GLU A N 1
ATOM 1673 C CA . GLU A 1 209 ? -13.023 13.242 -5.023 1 76.94 209 GLU A CA 1
ATOM 1674 C C . GLU A 1 209 ? -13.469 14.211 -6.109 1 76.94 209 GLU A C 1
ATOM 1676 O O . GLU A 1 209 ? -12.945 14.188 -7.227 1 76.94 209 GLU A O 1
ATOM 1681 N N . ARG A 1 210 ? -14.516 14.875 -5.719 1 83.94 210 ARG A N 1
ATOM 1682 C CA . ARG A 1 210 ? -15.008 15.914 -6.617 1 83.94 210 ARG A CA 1
ATOM 1683 C C . ARG A 1 210 ? -15.289 17.203 -5.859 1 83.94 210 ARG A C 1
ATOM 1685 O O . ARG A 1 210 ? -15.672 17.172 -4.688 1 83.94 210 ARG A O 1
ATOM 1692 N N . LEU A 1 211 ? -15 18.266 -6.469 1 90.25 211 LEU A N 1
ATOM 1693 C CA . LEU A 1 211 ? -15.312 19.625 -6.004 1 90.25 211 LEU A CA 1
ATOM 1694 C C . LEU A 1 211 ? -16.031 20.422 -7.09 1 90.25 211 LEU A C 1
ATOM 1696 O O . LEU A 1 211 ? -15.633 20.391 -8.258 1 90.25 211 LEU A O 1
ATOM 1700 N N . ILE A 1 212 ? -17.047 20.984 -6.684 1 91.31 212 ILE A N 1
ATOM 1701 C CA . ILE A 1 212 ? -17.766 21.812 -7.633 1 91.31 212 ILE A CA 1
ATOM 1702 C C . ILE A 1 212 ? -17.469 23.281 -7.375 1 91.31 212 ILE A C 1
ATOM 1704 O O . ILE A 1 212 ? -17.672 23.781 -6.266 1 91.31 212 ILE A O 1
ATOM 1708 N N . ILE A 1 213 ? -16.922 23.844 -8.305 1 93.38 213 ILE A N 1
ATOM 1709 C CA . ILE A 1 213 ? -16.688 25.297 -8.312 1 93.38 213 ILE A CA 1
ATOM 1710 C C . ILE A 1 213 ? -17.594 25.953 -9.344 1 93.38 213 ILE A C 1
ATOM 1712 O O . ILE A 1 213 ? -17.344 25.891 -10.547 1 93.38 213 ILE A O 1
ATOM 1716 N N . ARG A 1 214 ? -18.672 26.5 -8.867 1 89.06 214 ARG A N 1
ATOM 1717 C CA . ARG A 1 214 ? -19.719 27.047 -9.727 1 89.06 214 ARG A CA 1
ATOM 1718 C C . ARG A 1 214 ? -20.25 25.969 -10.688 1 89.06 214 ARG A C 1
ATOM 1720 O O . ARG A 1 214 ? -20.922 25.031 -10.273 1 89.06 214 ARG A O 1
ATOM 1727 N N . ASP A 1 215 ? -19.719 26.062 -11.992 1 85.19 215 ASP A N 1
ATOM 1728 C CA . ASP A 1 215 ? -20.234 25.109 -12.977 1 85.19 215 ASP A CA 1
ATOM 1729 C C . ASP A 1 215 ? -19.156 24.125 -13.398 1 85.19 215 ASP A C 1
ATOM 1731 O O . ASP A 1 215 ? -19.344 23.344 -14.336 1 85.19 215 ASP A O 1
ATOM 1735 N N . THR A 1 216 ? -18.125 24.312 -12.633 1 91.06 216 THR A N 1
ATOM 1736 C CA . THR A 1 216 ? -17.016 23.469 -13.016 1 91.06 216 THR A CA 1
ATOM 1737 C C . THR A 1 216 ? -16.812 22.344 -12.008 1 91.06 216 THR A C 1
ATOM 1739 O O . THR A 1 216 ? -16.703 22.594 -10.805 1 91.06 216 THR A O 1
ATOM 1742 N N . VAL A 1 217 ? -16.828 21.125 -12.555 1 91.06 217 VAL A N 1
ATOM 1743 C CA . VAL A 1 217 ? -16.531 19.984 -11.703 1 91.06 217 VAL A CA 1
ATOM 1744 C C . VAL A 1 217 ? -15.047 19.656 -11.773 1 91.06 217 VAL A C 1
ATOM 1746 O O . VAL A 1 217 ? -14.523 19.328 -12.836 1 91.06 217 VAL A O 1
ATOM 1749 N N . VAL A 1 218 ? -14.445 19.844 -10.672 1 92.69 218 VAL A N 1
ATOM 1750 C CA . VAL A 1 218 ? -13.031 19.516 -10.547 1 92.69 218 VAL A CA 1
ATOM 1751 C C . VAL A 1 218 ? -12.875 18.109 -10 1 92.69 218 VAL A C 1
ATOM 1753 O O . VAL A 1 218 ? -13.523 17.734 -9.016 1 92.69 218 VAL A O 1
ATOM 1756 N N . ARG A 1 219 ? -12.008 17.297 -10.656 1 89 219 ARG A N 1
ATOM 1757 C CA . ARG A 1 219 ? -11.797 15.922 -10.234 1 89 219 ARG A CA 1
ATOM 1758 C C . ARG A 1 219 ? -10.32 15.664 -9.938 1 89 219 ARG A C 1
ATOM 1760 O O . ARG A 1 219 ? -9.445 16.234 -10.586 1 89 219 ARG A O 1
ATOM 1767 N N . GLY A 1 220 ? -10.102 14.82 -9.016 1 86 220 GLY A N 1
ATOM 1768 C CA . GLY A 1 220 ? -8.758 14.391 -8.656 1 86 220 GLY A CA 1
ATOM 1769 C C . GLY A 1 220 ? -8.703 13.656 -7.332 1 86 220 GLY A C 1
ATOM 1770 O O . GLY A 1 220 ? -9.688 13.625 -6.59 1 86 220 GLY A O 1
ATOM 1771 N N . SER A 1 221 ? -7.645 12.945 -7.168 1 85.69 221 SER A N 1
ATOM 1772 C CA . SER A 1 221 ? -7.438 12.227 -5.914 1 85.69 221 SER A CA 1
ATOM 1773 C C . SER A 1 221 ? -5.992 12.352 -5.441 1 85.69 221 SER A C 1
ATOM 1775 O O . SER A 1 221 ? -5.059 12.25 -6.238 1 85.69 221 SER A O 1
ATOM 1777 N N . PRO A 1 222 ? -5.902 12.633 -4.156 1 88.88 222 PRO A N 1
ATOM 1778 C CA . PRO A 1 222 ? -4.539 12.547 -3.629 1 88.88 222 PRO A CA 1
ATOM 1779 C C . PRO A 1 222 ? -3.912 11.172 -3.816 1 88.88 222 PRO A C 1
ATOM 1781 O O . PRO A 1 222 ? -4.621 10.203 -4.105 1 88.88 222 PRO A O 1
ATOM 1784 N N . ALA A 1 223 ? -2.594 11.109 -3.689 1 88.81 223 ALA A N 1
ATOM 1785 C CA . ALA A 1 223 ? -1.879 9.852 -3.883 1 88.81 223 ALA A CA 1
ATOM 1786 C C . ALA A 1 223 ? -2.184 8.875 -2.756 1 88.81 223 ALA A C 1
ATOM 1788 O O . ALA A 1 223 ? -2.314 7.668 -2.99 1 88.81 223 ALA A O 1
ATOM 1789 N N . VAL A 1 224 ? -2.213 9.414 -1.595 1 91.25 224 VAL A N 1
ATOM 1790 C CA . VAL A 1 224 ? -2.461 8.625 -0.394 1 91.25 224 VAL A CA 1
ATOM 1791 C C . VAL A 1 224 ? -3.385 9.391 0.548 1 91.25 224 VAL A C 1
ATOM 1793 O O . VAL A 1 224 ? -3.346 10.625 0.599 1 91.25 224 VAL A O 1
ATOM 1796 N N . ARG A 1 225 ? -4.219 8.633 1.242 1 91.06 225 ARG A N 1
ATOM 1797 C CA . ARG A 1 225 ? -5.078 9.195 2.283 1 91.06 225 ARG A CA 1
ATOM 1798 C C . ARG A 1 225 ? -4.93 8.422 3.588 1 91.06 225 ARG A C 1
ATOM 1800 O O . ARG A 1 225 ? -4.734 7.203 3.576 1 91.06 225 ARG A O 1
ATOM 1807 N N . PHE A 1 226 ? -4.984 9.148 4.598 1 92.5 226 PHE A N 1
ATOM 1808 C CA . PHE A 1 226 ? -5.039 8.531 5.922 1 92.5 226 PHE A CA 1
ATOM 1809 C C . PHE A 1 226 ? -6.328 8.914 6.641 1 92.5 226 PHE A C 1
ATOM 1811 O O . PHE A 1 226 ? -6.52 10.078 7.008 1 92.5 226 PHE A O 1
ATOM 1818 N N . ASN A 1 227 ? -7.172 7.945 6.828 1 88.69 227 ASN A N 1
ATOM 1819 C CA . ASN A 1 227 ? -8.484 8.164 7.422 1 88.69 227 ASN A CA 1
ATOM 1820 C C . ASN A 1 227 ? -8.578 7.559 8.82 1 88.69 227 ASN A C 1
ATOM 1822 O O . ASN A 1 227 ? -7.918 6.559 9.109 1 88.69 227 ASN A O 1
ATOM 1826 N N . THR A 1 228 ? -9.43 8.18 9.523 1 86.69 228 THR A N 1
ATOM 1827 C CA . THR A 1 228 ? -9.648 7.617 10.852 1 86.69 228 THR A CA 1
ATOM 1828 C C . THR A 1 228 ? -10.352 6.266 10.758 1 86.69 228 THR A C 1
ATOM 1830 O O . THR A 1 228 ? -11.078 6.004 9.797 1 86.69 228 THR A O 1
ATOM 1833 N N . PHE A 1 229 ? -10.242 5.523 11.812 1 72.25 229 PHE A N 1
ATOM 1834 C CA . PHE A 1 229 ? -10.828 4.191 11.852 1 72.25 229 PHE A CA 1
ATOM 1835 C C . PHE A 1 229 ? -12.289 4.258 12.297 1 72.25 229 PHE A C 1
ATOM 1837 O O . PHE A 1 229 ? -13.102 3.428 11.898 1 72.25 229 PHE A O 1
ATOM 1844 N N . GLU A 1 230 ? -12.539 4.992 13.281 1 62.53 230 GLU A N 1
ATOM 1845 C CA . GLU A 1 230 ? -13.82 4.996 13.984 1 62.53 230 GLU A CA 1
ATOM 1846 C C . GLU A 1 230 ? -14.883 5.754 13.188 1 62.53 230 GLU A C 1
ATOM 1848 O O . GLU A 1 230 ? -15.992 5.254 12.992 1 62.53 230 GLU A O 1
ATOM 1853 N N . ASP A 1 231 ? -14.555 7.023 12.906 1 57.19 231 ASP A N 1
ATOM 1854 C CA . ASP A 1 231 ? -15.539 8.055 12.602 1 57.19 231 ASP A CA 1
ATOM 1855 C C . ASP A 1 231 ? -15.695 8.242 11.094 1 57.19 231 ASP A C 1
ATOM 1857 O O . ASP A 1 231 ? -14.953 9.016 10.484 1 57.19 231 ASP A O 1
ATOM 1861 N N . LYS A 1 232 ? -16.797 7.762 10.484 1 59.09 232 LYS A N 1
ATOM 1862 C CA . LYS A 1 232 ? -17.266 8.133 9.148 1 59.09 232 LYS A CA 1
ATOM 1863 C C . LYS A 1 232 ? -16.109 8.258 8.172 1 59.09 232 LYS A C 1
ATOM 1865 O O . LYS A 1 232 ? -16.172 9.023 7.207 1 59.09 232 LYS A O 1
ATOM 1870 N N . CYS A 1 233 ? -14.984 7.734 8.555 1 71.44 233 CYS A N 1
ATOM 1871 C CA . CYS A 1 233 ? -13.867 7.742 7.617 1 71.44 233 CYS A CA 1
ATOM 1872 C C . CYS A 1 233 ? -13.367 9.164 7.379 1 71.44 233 CYS A C 1
ATOM 1874 O O . CYS A 1 233 ? -13.086 9.539 6.238 1 71.44 233 CYS A O 1
ATOM 1876 N N . LEU A 1 234 ? -13.297 10.023 8.484 1 85.62 234 LEU A N 1
ATOM 1877 C CA . LEU A 1 234 ? -12.695 11.352 8.359 1 85.62 234 LEU A CA 1
ATOM 1878 C C . LEU A 1 234 ? -11.227 11.242 7.992 1 85.62 234 LEU A C 1
ATOM 1880 O O . LEU A 1 234 ? -10.562 10.258 8.328 1 85.62 234 LEU A O 1
ATOM 1884 N N . THR A 1 235 ? -10.828 12.234 7.371 1 90.5 235 THR A N 1
ATOM 1885 C CA . THR A 1 235 ? -9.453 12.242 6.887 1 90.5 235 THR A CA 1
ATOM 1886 C C . THR A 1 235 ? -8.531 12.914 7.898 1 90.5 235 THR A C 1
ATOM 1888 O O . THR A 1 235 ? -8.773 14.055 8.312 1 90.5 235 THR A O 1
ATOM 1891 N N . VAL A 1 236 ? -7.5 12.195 8.305 1 93.75 236 VAL A N 1
ATOM 1892 C CA . VAL A 1 236 ? -6.453 12.773 9.141 1 93.75 236 VAL A CA 1
ATOM 1893 C C . VAL A 1 236 ? -5.562 13.688 8.305 1 93.75 236 VAL A C 1
ATOM 1895 O O . VAL A 1 236 ? -5.395 14.867 8.625 1 93.75 236 VAL A O 1
ATOM 1898 N N . PHE A 1 237 ? -5.062 13.164 7.262 1 95.75 237 PHE A N 1
ATOM 1899 C CA . PHE A 1 237 ? -4.352 13.984 6.285 1 95.75 237 PHE A CA 1
ATOM 1900 C C . PHE A 1 237 ? -4.254 13.266 4.945 1 95.75 237 PHE A C 1
ATOM 1902 O O . PHE A 1 237 ? -4.516 12.062 4.859 1 95.75 237 PHE A O 1
ATOM 1909 N N . THR A 1 238 ? -3.93 13.992 3.891 1 95.19 238 THR A N 1
ATOM 1910 C CA . THR A 1 238 ? -3.732 13.453 2.549 1 95.19 238 THR A CA 1
ATOM 1911 C C . THR A 1 238 ? -2.33 13.773 2.037 1 95.19 238 THR A C 1
ATOM 1913 O O . THR A 1 238 ? -1.683 14.703 2.525 1 95.19 238 THR A O 1
ATOM 1916 N N . VAL A 1 239 ? -1.912 13.016 1.049 1 96.12 239 VAL A N 1
ATOM 1917 C CA . VAL A 1 239 ? -0.568 13.188 0.508 1 96.12 239 VAL A CA 1
ATOM 1918 C C . VAL A 1 239 ? -0.646 13.5 -0.985 1 96.12 239 VAL A C 1
ATOM 1920 O O . VAL A 1 239 ? -1.265 12.75 -1.748 1 96.12 239 VAL A O 1
ATOM 1923 N N . THR A 1 240 ? -0.068 14.609 -1.307 1 94.62 240 THR A N 1
ATOM 1924 C CA . THR A 1 240 ? 0.245 14.875 -2.707 1 94.62 240 THR A CA 1
ATOM 1925 C C . THR A 1 240 ? 1.691 14.5 -3.018 1 94.62 240 THR A C 1
ATOM 1927 O O . THR A 1 240 ? 2.623 15.07 -2.447 1 94.62 240 THR A O 1
ATOM 1930 N N . GLN A 1 241 ? 1.791 13.586 -3.902 1 91.81 241 GLN A N 1
ATOM 1931 C CA . GLN A 1 241 ? 3.121 13.055 -4.184 1 91.81 241 GLN A CA 1
ATOM 1932 C C . GLN A 1 241 ? 3.629 13.531 -5.539 1 91.81 241 GLN A C 1
ATOM 1934 O O . GLN A 1 241 ? 2.912 13.453 -6.539 1 91.81 241 GLN A O 1
ATOM 1939 N N . VAL A 1 242 ? 4.777 14.039 -5.488 1 87.81 242 VAL A N 1
ATOM 1940 C CA . VAL A 1 242 ? 5.531 14.398 -6.684 1 87.81 242 VAL A CA 1
ATOM 1941 C C . VAL A 1 242 ? 6.766 13.508 -6.809 1 87.81 242 VAL A C 1
ATOM 1943 O O . VAL A 1 242 ? 7.629 13.508 -5.926 1 87.81 242 VAL A O 1
ATOM 1946 N N . LYS A 1 243 ? 6.828 12.875 -7.875 1 77.56 243 LYS A N 1
ATOM 1947 C CA . LYS A 1 243 ? 7.805 11.789 -7.996 1 77.56 243 LYS A CA 1
ATOM 1948 C C . LYS A 1 243 ? 9.172 12.328 -8.414 1 77.56 243 LYS A C 1
ATOM 1950 O O . LYS A 1 243 ? 10.195 11.695 -8.156 1 77.56 243 LYS A O 1
ATOM 1955 N N . SER A 1 244 ? 9.18 13.477 -9.023 1 78.31 244 SER A N 1
ATOM 1956 C CA . SER A 1 244 ? 10.438 14.047 -9.477 1 78.31 244 SER A CA 1
ATOM 1957 C C . SER A 1 244 ? 10.914 15.156 -8.547 1 78.31 244 SER A C 1
ATOM 1959 O O . SER A 1 244 ? 10.117 15.984 -8.109 1 78.31 244 SER A O 1
ATOM 1961 N N . TYR A 1 245 ? 12.258 15.086 -8.32 1 77.5 245 TYR A N 1
ATOM 1962 C CA . TYR A 1 245 ? 12.867 16.125 -7.496 1 77.5 245 TYR A CA 1
ATOM 1963 C C . TYR A 1 245 ? 12.938 17.453 -8.25 1 77.5 245 TYR A C 1
ATOM 1965 O O . TYR A 1 245 ? 13.227 18.484 -7.664 1 77.5 245 TYR A O 1
ATOM 1973 N N . ASP A 1 246 ? 12.57 17.391 -9.445 1 79.06 246 ASP A N 1
ATOM 1974 C CA . ASP A 1 246 ? 12.641 18.594 -10.281 1 79.06 246 ASP A CA 1
ATOM 1975 C C . ASP A 1 246 ? 11.555 19.594 -9.898 1 79.06 246 ASP A C 1
ATOM 1977 O O . ASP A 1 246 ? 11.547 20.719 -10.375 1 79.06 246 ASP A O 1
ATOM 1981 N N . ALA A 1 247 ? 10.836 19.188 -8.961 1 85.88 247 ALA A N 1
ATOM 1982 C CA . ALA A 1 247 ? 9.773 20.078 -8.516 1 85.88 247 ALA A CA 1
ATOM 1983 C C . ALA A 1 247 ? 10.312 21.141 -7.559 1 85.88 247 ALA A C 1
ATOM 1985 O O . ALA A 1 247 ? 9.648 22.156 -7.309 1 85.88 247 ALA A O 1
ATOM 1986 N N . PHE A 1 248 ? 11.43 20.859 -6.98 1 86.25 248 PHE A N 1
ATOM 1987 C CA . PHE A 1 248 ? 12.109 21.906 -6.219 1 86.25 248 PHE A CA 1
ATOM 1988 C C . PHE A 1 248 ? 12.766 22.922 -7.156 1 86.25 248 PHE A C 1
ATOM 1990 O O . PHE A 1 248 ? 13.477 22.531 -8.086 1 86.25 248 PHE A O 1
ATOM 1997 N N . ARG A 1 249 ? 12.336 24.172 -6.938 1 80.31 249 ARG A N 1
ATOM 1998 C CA . ARG A 1 249 ? 12.969 25.25 -7.691 1 80.31 249 ARG A CA 1
ATOM 1999 C C . ARG A 1 249 ? 14.078 25.906 -6.875 1 80.31 249 ARG A C 1
ATOM 2001 O O . ARG A 1 249 ? 13.805 26.578 -5.875 1 80.31 249 ARG A O 1
ATOM 2008 N N . GLY A 1 250 ? 15.25 25.609 -7.152 1 68.19 250 GLY A N 1
ATOM 2009 C CA . GLY A 1 250 ? 16.375 26.172 -6.426 1 68.19 250 GLY A CA 1
ATOM 2010 C C . GLY A 1 250 ? 16.75 25.375 -5.195 1 68.19 250 GLY A C 1
ATOM 2011 O O . GLY A 1 250 ? 16.688 24.156 -5.195 1 68.19 250 GLY A O 1
ATOM 2012 N N . SER A 1 251 ? 17.172 26.234 -4.168 1 66.88 251 SER A N 1
ATOM 2013 C CA . SER A 1 251 ? 17.672 25.594 -2.955 1 66.88 251 SER A CA 1
ATOM 2014 C C . SER A 1 251 ? 16.531 25.094 -2.076 1 66.88 251 SER A C 1
ATOM 2016 O O . SER A 1 251 ? 15.516 25.766 -1.941 1 66.88 251 SER A O 1
ATOM 2018 N N . HIS A 1 252 ? 16.562 23.891 -1.7 1 66.19 252 HIS A N 1
ATOM 2019 C CA . HIS A 1 252 ? 15.602 23.375 -0.736 1 66.19 252 HIS A CA 1
ATOM 2020 C C . HIS A 1 252 ? 16.203 23.281 0.66 1 66.19 252 HIS A C 1
ATOM 2022 O O . HIS A 1 252 ? 15.781 22.469 1.475 1 66.19 252 HIS A O 1
ATOM 2028 N N . SER A 1 253 ? 17.188 24.172 0.788 1 74.5 253 SER A N 1
ATOM 2029 C CA . SER A 1 253 ? 17.766 24.25 2.119 1 74.5 253 SER A CA 1
ATOM 2030 C C . SER A 1 253 ? 16.781 24.797 3.133 1 74.5 253 SER A C 1
ATOM 2032 O O . SER A 1 253 ? 15.977 25.672 2.803 1 74.5 253 SER A O 1
ATOM 2034 N N . ALA A 1 254 ? 16.891 24.344 4.281 1 72.75 254 ALA A N 1
ATOM 2035 C CA . ALA A 1 254 ? 15.961 24.656 5.355 1 72.75 254 ALA A CA 1
ATOM 2036 C C . ALA A 1 254 ? 15.961 26.156 5.648 1 72.75 254 ALA A C 1
ATOM 2038 O O . ALA A 1 254 ? 14.906 26.734 5.941 1 72.75 254 ALA A O 1
ATOM 2039 N N . ASP A 1 255 ? 17.016 26.812 5.461 1 76.69 255 ASP A N 1
ATOM 2040 C CA . ASP A 1 255 ? 17.172 28.203 5.879 1 76.69 255 ASP A CA 1
ATOM 2041 C C . ASP A 1 255 ? 16.562 29.156 4.852 1 76.69 255 ASP A C 1
ATOM 2043 O O . ASP A 1 255 ? 16.109 30.25 5.199 1 76.69 255 ASP A O 1
ATOM 2047 N N . THR A 1 256 ? 16.453 28.781 3.703 1 86 256 THR A N 1
ATOM 2048 C CA . THR A 1 256 ? 16.047 29.703 2.65 1 86 256 THR A CA 1
ATOM 2049 C C . THR A 1 256 ? 14.766 29.203 1.967 1 86 256 THR A C 1
ATOM 2051 O O . THR A 1 256 ? 14.25 29.859 1.059 1 86 256 THR A O 1
ATOM 2054 N N . PHE A 1 257 ? 14.242 28.156 2.477 1 92.5 257 PHE A N 1
ATOM 2055 C CA . PHE A 1 257 ? 13.117 27.516 1.803 1 92.5 257 PHE A CA 1
ATOM 2056 C C . PHE A 1 257 ? 11.844 28.328 1.981 1 92.5 257 PHE A C 1
ATOM 2058 O O . PHE A 1 257 ? 11.516 28.766 3.094 1 92.5 257 PHE A O 1
ATOM 2065 N N . THR A 1 258 ? 11.164 28.625 0.899 1 94.06 258 THR A N 1
ATOM 2066 C CA . THR A 1 258 ? 9.797 29.125 0.87 1 94.06 258 THR A CA 1
ATOM 2067 C C . THR A 1 258 ? 8.953 28.344 -0.123 1 94.06 258 THR A C 1
ATOM 2069 O O . THR A 1 258 ? 9.469 27.516 -0.874 1 94.06 258 THR A O 1
ATOM 2072 N N . TYR A 1 259 ? 7.664 28.594 -0.079 1 93.62 259 TYR A N 1
ATOM 2073 C CA . TYR A 1 259 ? 6.789 27.891 -1.011 1 93.62 259 TYR A CA 1
ATOM 2074 C C . TYR A 1 259 ? 7.18 28.188 -2.453 1 93.62 259 TYR A C 1
ATOM 2076 O O . TYR A 1 259 ? 6.902 27.391 -3.355 1 93.62 259 TYR A O 1
ATOM 2084 N N . LYS A 1 260 ? 7.879 29.297 -2.668 1 92.81 260 LYS A N 1
ATOM 2085 C CA . LYS A 1 260 ? 8.297 29.703 -4.008 1 92.81 260 LYS A CA 1
ATOM 2086 C C . LYS A 1 260 ? 9.383 28.781 -4.547 1 92.81 260 LYS A C 1
ATOM 2088 O O . LYS A 1 260 ? 9.68 28.797 -5.742 1 92.81 260 LYS A O 1
ATOM 2093 N N . SER A 1 261 ? 9.922 28.016 -3.672 1 92.81 261 SER A N 1
ATOM 2094 C CA . SER A 1 261 ? 10.938 27.047 -4.059 1 92.81 261 SER A CA 1
ATOM 2095 C C . SER A 1 261 ? 10.312 25.828 -4.727 1 92.81 261 SER A C 1
ATOM 2097 O O . SER A 1 261 ? 11.023 24.922 -5.18 1 92.81 261 SER A O 1
ATOM 2099 N N . ILE A 1 262 ? 9 25.828 -4.789 1 94.69 262 ILE A N 1
ATOM 2100 C CA . ILE A 1 262 ? 8.289 24.688 -5.367 1 94.69 262 ILE A CA 1
ATOM 2101 C C . ILE A 1 262 ? 7.586 25.125 -6.652 1 94.69 262 ILE A C 1
ATOM 2103 O O . ILE A 1 262 ? 7.098 26.25 -6.75 1 94.69 262 ILE A O 1
ATOM 2107 N N . GLU A 1 263 ? 7.477 24.219 -7.586 1 94.56 263 GLU A N 1
ATOM 2108 C CA . GLU A 1 263 ? 6.797 24.484 -8.852 1 94.56 263 GLU A CA 1
ATOM 2109 C C . GLU A 1 263 ? 5.344 24.891 -8.625 1 94.56 263 GLU A C 1
ATOM 2111 O O . GLU A 1 263 ? 4.633 24.25 -7.848 1 94.56 263 GLU A O 1
ATOM 2116 N N . LYS A 1 264 ? 4.867 25.812 -9.367 1 94.69 264 LYS A N 1
ATOM 2117 C CA . LYS A 1 264 ? 3.531 26.391 -9.211 1 94.69 264 LYS A CA 1
ATOM 2118 C C . LYS A 1 264 ? 2.455 25.328 -9.43 1 94.69 264 LYS A C 1
ATOM 2120 O O . LYS A 1 264 ? 1.436 25.312 -8.742 1 94.69 264 LYS A O 1
ATOM 2125 N N . LYS A 1 265 ? 2.684 24.453 -10.344 1 94.75 265 LYS A N 1
ATOM 2126 C CA . LYS A 1 265 ? 1.702 23.422 -10.664 1 94.75 265 LYS A CA 1
ATOM 2127 C C . LYS A 1 265 ? 1.584 22.406 -9.531 1 94.75 265 LYS A C 1
ATOM 2129 O O . LYS A 1 265 ? 0.508 21.859 -9.289 1 94.75 265 LYS A O 1
ATOM 2134 N N . VAL A 1 266 ? 2.703 22.219 -8.875 1 96.44 266 VAL A N 1
ATOM 2135 C CA . VAL A 1 266 ? 2.709 21.312 -7.742 1 96.44 266 VAL A CA 1
ATOM 2136 C C . VAL A 1 266 ? 1.93 21.922 -6.582 1 96.44 266 VAL A C 1
ATOM 2138 O O . VAL A 1 266 ? 1.083 21.25 -5.977 1 96.44 266 VAL A O 1
ATOM 2141 N N . LEU A 1 267 ? 2.115 23.188 -6.402 1 97.25 267 LEU A N 1
ATOM 2142 C CA . LEU A 1 267 ? 1.42 23.906 -5.348 1 97.25 267 LEU A CA 1
ATOM 2143 C C . LEU A 1 267 ? -0.081 23.953 -5.613 1 97.25 267 LEU A C 1
ATOM 2145 O O . LEU A 1 267 ? -0.885 23.734 -4.707 1 97.25 267 LEU A O 1
ATOM 2149 N N . GLY A 1 268 ? -0.379 24.219 -6.852 1 97.56 268 GLY A N 1
ATOM 2150 C CA . GLY A 1 268 ? -1.784 24.25 -7.227 1 97.56 268 GLY A CA 1
ATOM 2151 C C . GLY A 1 268 ? -2.479 22.922 -7.02 1 97.56 268 GLY A C 1
ATOM 2152 O O . GLY A 1 268 ? -3.568 22.859 -6.449 1 97.56 268 GLY A O 1
ATOM 2153 N N . ARG A 1 269 ? -1.855 21.844 -7.426 1 96.56 269 ARG A N 1
ATOM 2154 C CA . ARG A 1 269 ? -2.402 20.5 -7.262 1 96.56 269 ARG A CA 1
ATOM 2155 C C . ARG A 1 269 ? -2.582 20.156 -5.789 1 96.56 269 ARG A C 1
ATOM 2157 O O . ARG A 1 269 ? -3.625 19.625 -5.391 1 96.56 269 ARG A O 1
ATOM 2164 N N . HIS A 1 270 ? -1.583 20.469 -5.035 1 97.69 270 HIS A N 1
ATOM 2165 C CA . HIS A 1 270 ? -1.642 20.203 -3.602 1 97.69 270 HIS A CA 1
ATOM 2166 C C . HIS A 1 270 ? -2.762 20.984 -2.938 1 97.69 270 HIS A C 1
ATOM 2168 O O . HIS A 1 270 ? -3.582 20.422 -2.209 1 97.69 270 HIS A O 1
ATOM 2174 N N . GLY A 1 271 ? -2.885 22.266 -3.268 1 97.75 271 GLY A N 1
ATOM 2175 C CA . GLY A 1 271 ? -3.896 23.125 -2.676 1 97.75 271 GLY A CA 1
ATOM 2176 C C . GLY A 1 271 ? -5.312 22.703 -3.02 1 97.75 271 GLY A C 1
ATOM 2177 O O . GLY A 1 271 ? -6.188 22.672 -2.152 1 97.75 271 GLY A O 1
ATOM 2178 N N . ILE A 1 272 ? -5.52 22.328 -4.277 1 96.81 272 ILE A N 1
ATOM 2179 C CA . ILE A 1 272 ? -6.867 21.953 -4.68 1 96.81 272 ILE A CA 1
ATOM 2180 C C . ILE A 1 272 ? -7.25 20.625 -4.031 1 96.81 272 ILE A C 1
ATOM 2182 O O . ILE A 1 272 ? -8.422 20.391 -3.709 1 96.81 272 ILE A O 1
ATOM 2186 N N . HIS A 1 273 ? -6.27 19.766 -3.803 1 95.44 273 HIS A N 1
ATOM 2187 C CA . HIS A 1 273 ? -6.547 18.531 -3.078 1 95.44 273 HIS A CA 1
ATOM 2188 C C . HIS A 1 273 ? -6.988 18.812 -1.647 1 95.44 273 HIS A C 1
ATOM 2190 O O . HIS A 1 273 ? -7.914 18.188 -1.141 1 95.44 273 HIS A O 1
ATOM 2196 N N . LEU A 1 274 ? -6.301 19.734 -1.021 1 96.88 274 LEU A N 1
ATOM 2197 C CA . LEU A 1 274 ? -6.699 20.109 0.332 1 96.88 274 LEU A CA 1
ATOM 2198 C C . LEU A 1 274 ? -8.133 20.625 0.355 1 96.88 274 LEU A C 1
ATOM 2200 O O . LEU A 1 274 ? -8.93 20.219 1.199 1 96.88 274 LEU A O 1
ATOM 2204 N N . LEU A 1 275 ? -8.445 21.438 -0.591 1 95.94 275 LEU A N 1
ATOM 2205 C CA . LEU A 1 275 ? -9.789 22 -0.657 1 95.94 275 LEU A CA 1
ATOM 2206 C C . LEU A 1 275 ? -10.828 20.891 -0.872 1 95.94 275 LEU A C 1
ATOM 2208 O O . LEU A 1 275 ? -11.891 20.922 -0.258 1 95.94 275 LEU A O 1
ATOM 2212 N N . MET A 1 276 ? -10.523 19.984 -1.68 1 92.31 276 MET A N 1
ATOM 2213 C CA . MET A 1 276 ? -11.438 18.875 -1.997 1 92.31 276 MET A CA 1
ATOM 2214 C C . MET A 1 276 ? -11.703 18.031 -0.765 1 92.31 276 MET A C 1
ATOM 2216 O O . MET A 1 276 ? -12.781 17.438 -0.637 1 92.31 276 MET A O 1
ATOM 2220 N N . GLU A 1 277 ? -10.742 17.953 0.156 1 90.88 277 GLU A N 1
ATOM 2221 C CA . GLU A 1 277 ? -10.828 17.078 1.32 1 90.88 277 GLU A CA 1
ATOM 2222 C C . GLU A 1 277 ? -11.43 17.812 2.518 1 90.88 277 GLU A C 1
ATOM 2224 O O . GLU A 1 277 ? -11.516 17.25 3.611 1 90.88 277 GLU A O 1
ATOM 2229 N N . ARG A 1 278 ? -11.781 18.984 2.387 1 92.56 278 ARG A N 1
ATOM 2230 C CA . ARG A 1 278 ? -12.141 19.844 3.51 1 92.56 278 ARG A CA 1
ATOM 2231 C C . ARG A 1 278 ? -13.352 19.281 4.254 1 92.56 278 ARG A C 1
ATOM 2233 O O . ARG A 1 278 ? -13.406 19.344 5.484 1 92.56 278 ARG A O 1
ATOM 2240 N N . GLU A 1 279 ? -14.281 18.719 3.539 1 86.12 279 GLU A N 1
ATOM 2241 C CA . GLU A 1 279 ? -15.523 18.234 4.148 1 86.12 279 GLU A CA 1
ATOM 2242 C C . GLU A 1 279 ? -15.266 17.031 5.051 1 86.12 279 GLU A C 1
ATOM 2244 O O . GLU A 1 279 ? -15.984 16.828 6.031 1 86.12 279 GLU A O 1
ATOM 2249 N N . GLU A 1 280 ? -14.227 16.391 4.742 1 87 280 GLU A N 1
ATOM 2250 C CA . GLU A 1 280 ? -13.945 15.156 5.477 1 87 280 GLU A CA 1
ATOM 2251 C C . GLU A 1 280 ? -12.766 15.344 6.434 1 87 280 GLU A C 1
ATOM 2253 O O . GLU A 1 280 ? -12.289 14.383 7.039 1 87 280 GLU A O 1
ATOM 2258 N N . SER A 1 281 ? -12.406 16.531 6.633 1 91.94 281 SER A N 1
ATOM 2259 C CA . SER A 1 281 ? -11.242 16.766 7.484 1 91.94 281 SER A CA 1
ATOM 2260 C C . SER A 1 281 ? -11.586 16.531 8.953 1 91.94 281 SER A C 1
ATOM 2262 O O . SER A 1 281 ? -12.562 17.078 9.461 1 91.94 281 SER A O 1
ATOM 2264 N N . LEU A 1 282 ? -10.742 15.812 9.633 1 91 282 LEU A N 1
ATOM 2265 C CA . LEU A 1 282 ? -10.883 15.586 11.062 1 91 282 LEU A CA 1
ATOM 2266 C C . LEU A 1 282 ? -10.656 16.875 11.844 1 91 282 LEU A C 1
ATOM 2268 O O . LEU A 1 282 ? -11.133 17.016 12.977 1 91 282 LEU A O 1
ATOM 2272 N N . PHE A 1 283 ? -9.953 17.797 11.266 1 91.5 283 PHE A N 1
ATOM 2273 C CA . PHE A 1 283 ? -9.492 18.984 11.977 1 91.5 283 PHE A CA 1
ATOM 2274 C C . PHE A 1 283 ? -10.195 20.234 11.461 1 91.5 283 PHE A C 1
ATOM 2276 O O . PHE A 1 283 ? -9.695 21.344 11.617 1 91.5 283 PHE A O 1
ATOM 2283 N N . PHE A 1 284 ? -11.258 20.047 10.781 1 90.19 284 PHE A N 1
ATOM 2284 C CA . PHE A 1 284 ? -11.938 21.234 10.266 1 90.19 284 PHE A CA 1
ATOM 2285 C C . PHE A 1 284 ? -12.148 22.266 11.375 1 90.19 284 PHE A C 1
ATOM 2287 O O . PHE A 1 284 ? -12.547 21.906 12.484 1 90.19 284 PHE A O 1
ATOM 2294 N N . PRO A 1 285 ? -11.805 23.562 11.078 1 91.88 285 PRO A N 1
ATOM 2295 C CA . PRO A 1 285 ? -11.672 24.219 9.773 1 91.88 285 PRO A CA 1
ATOM 2296 C C . PRO A 1 285 ? -10.266 24.062 9.18 1 91.88 285 PRO A C 1
ATOM 2298 O O . PRO A 1 285 ? -9.938 24.719 8.188 1 91.88 285 PRO A O 1
ATOM 2301 N N . TYR A 1 286 ? -9.414 23.266 9.734 1 94.62 286 TYR A N 1
ATOM 2302 C CA . TYR A 1 286 ? -8.102 22.953 9.172 1 94.62 286 TYR A CA 1
ATOM 2303 C C . TYR A 1 286 ? -8.156 21.672 8.336 1 94.62 286 TYR A C 1
ATOM 2305 O O . TYR A 1 286 ? -8.844 20.719 8.703 1 94.62 286 TYR A O 1
ATOM 2313 N N . VAL A 1 287 ? -7.461 21.688 7.25 1 96.38 287 VAL A N 1
ATOM 2314 C CA . VAL A 1 287 ? -7.227 20.484 6.445 1 96.38 287 VAL A CA 1
ATOM 2315 C C . VAL A 1 287 ? -5.727 20.203 6.375 1 96.38 287 VAL A C 1
ATOM 2317 O O . VAL A 1 287 ? -4.953 21.031 5.895 1 96.38 287 VAL A O 1
ATOM 2320 N N . VAL A 1 288 ? -5.363 19.047 6.875 1 97.88 288 VAL A N 1
ATOM 2321 C CA . VAL A 1 288 ? -3.945 18.719 6.945 1 97.88 288 VAL A CA 1
ATOM 2322 C C . VAL A 1 288 ? -3.529 17.969 5.676 1 97.88 288 VAL A C 1
ATOM 2324 O O . VAL A 1 288 ? -4.246 17.078 5.203 1 97.88 288 VAL A O 1
ATOM 2327 N N . GLY A 1 289 ? -2.416 18.359 5.145 1 97.88 289 GLY A N 1
ATOM 2328 C CA . GLY A 1 289 ? -1.853 17.688 3.988 1 97.88 289 GLY A CA 1
ATOM 2329 C C . GLY A 1 289 ? -0.348 17.516 4.074 1 97.88 289 GLY A C 1
ATOM 2330 O O . GLY A 1 289 ? 0.307 18.125 4.922 1 97.88 289 GLY A O 1
ATOM 2331 N N . VAL A 1 290 ? 0.121 16.625 3.252 1 97.81 290 VAL A N 1
ATOM 2332 C CA . VAL A 1 290 ? 1.552 16.406 3.076 1 97.81 290 VAL A CA 1
ATOM 2333 C C . VAL A 1 290 ? 1.912 16.5 1.596 1 97.81 290 VAL A C 1
ATOM 2335 O O . VAL A 1 290 ? 1.327 15.812 0.757 1 97.81 290 VAL A O 1
ATOM 2338 N N . LEU A 1 291 ? 2.717 17.484 1.359 1 97.12 291 LEU A N 1
ATOM 2339 C CA . LEU A 1 291 ? 3.355 17.5 0.048 1 97.12 291 LEU A CA 1
ATOM 2340 C C . LEU A 1 291 ? 4.676 16.734 0.07 1 97.12 291 LEU A C 1
ATOM 2342 O O . LEU A 1 291 ? 5.613 17.141 0.767 1 97.12 291 LEU A O 1
ATOM 2346 N N . CYS A 1 292 ? 4.664 15.68 -0.684 1 95.38 292 CYS A N 1
ATOM 2347 C CA . CYS A 1 292 ? 5.852 14.836 -0.714 1 95.38 292 CYS A CA 1
ATOM 2348 C C . CYS A 1 292 ? 6.57 14.945 -2.055 1 95.38 292 CYS A C 1
ATOM 2350 O O . CYS A 1 292 ? 6.008 14.602 -3.096 1 95.38 292 CYS A O 1
ATOM 2352 N N . ILE A 1 293 ? 7.785 15.438 -2.084 1 92.94 293 ILE A N 1
ATOM 2353 C CA . ILE A 1 293 ? 8.656 15.492 -3.252 1 92.94 293 ILE A CA 1
ATOM 2354 C C . ILE A 1 293 ? 9.828 14.531 -3.068 1 92.94 293 ILE A C 1
ATOM 2356 O O . ILE A 1 293 ? 10.734 14.789 -2.281 1 92.94 293 ILE A O 1
ATOM 2360 N N . GLY A 1 294 ? 9.758 13.461 -3.828 1 90 294 GLY A N 1
ATOM 2361 C CA . GLY A 1 294 ? 10.688 12.391 -3.514 1 90 294 GLY A CA 1
ATOM 2362 C C . GLY A 1 294 ? 10.508 11.844 -2.109 1 90 294 GLY A C 1
ATOM 2363 O O . GLY A 1 294 ? 9.438 11.328 -1.767 1 90 294 GLY A O 1
ATOM 2364 N N . THR A 1 295 ? 11.547 12.023 -1.316 1 91.75 295 THR A N 1
ATOM 2365 C CA . THR A 1 295 ? 11.5 11.57 0.068 1 91.75 295 THR A CA 1
ATOM 2366 C C . THR A 1 295 ? 11.328 12.75 1.021 1 91.75 295 THR A C 1
ATOM 2368 O O . THR A 1 295 ? 11.32 12.57 2.242 1 91.75 295 THR A O 1
ATOM 2371 N N . HIS A 1 296 ? 11.133 13.945 0.447 1 93.88 296 HIS A N 1
ATOM 2372 C CA . HIS A 1 296 ? 10.961 15.148 1.249 1 93.88 296 HIS A CA 1
ATOM 2373 C C . HIS A 1 296 ? 9.484 15.391 1.566 1 93.88 296 HIS A C 1
ATOM 2375 O O . HIS A 1 296 ? 8.648 15.391 0.665 1 93.88 296 HIS A O 1
ATOM 2381 N N . VAL A 1 297 ? 9.289 15.57 2.785 1 96.12 297 VAL A N 1
ATOM 2382 C CA . VAL A 1 297 ? 7.934 15.742 3.295 1 96.12 297 VAL A CA 1
ATOM 2383 C C . VAL A 1 297 ? 7.738 17.188 3.754 1 96.12 297 VAL A C 1
ATOM 2385 O O . VAL A 1 297 ? 8.5 17.688 4.582 1 96.12 297 VAL A O 1
ATOM 2388 N N . ILE A 1 298 ? 6.797 17.844 3.217 1 96.94 298 ILE A N 1
ATOM 2389 C CA . ILE A 1 298 ? 6.359 19.156 3.654 1 96.94 298 ILE A CA 1
ATOM 2390 C C . ILE A 1 298 ? 4.953 19.078 4.238 1 96.94 298 ILE A C 1
ATOM 2392 O O . ILE A 1 298 ? 3.996 18.766 3.523 1 96.94 298 ILE A O 1
ATOM 2396 N N . LEU A 1 299 ? 4.809 19.281 5.543 1 98.12 299 LEU A N 1
ATOM 2397 C CA . LEU A 1 299 ? 3.484 19.328 6.152 1 98.12 299 LEU A CA 1
ATOM 2398 C C . LEU A 1 299 ? 2.787 20.656 5.836 1 98.12 299 LEU A C 1
ATOM 2400 O O . LEU A 1 299 ? 3.414 21.719 5.855 1 98.12 299 LEU A O 1
ATOM 2404 N N . THR A 1 300 ? 1.559 20.578 5.527 1 98.38 300 THR A N 1
ATOM 2405 C CA . THR A 1 300 ? 0.766 21.766 5.223 1 98.38 300 THR A CA 1
ATOM 2406 C C . THR A 1 300 ? -0.567 21.734 5.965 1 98.38 300 THR A C 1
ATOM 2408 O O . THR A 1 300 ? -1.08 20.656 6.281 1 98.38 300 THR A O 1
ATOM 2411 N N . THR A 1 301 ? -1.129 22.891 6.191 1 98.06 301 THR A N 1
ATOM 2412 C CA . THR A 1 301 ? -2.48 23.031 6.723 1 98.06 301 THR A CA 1
ATOM 2413 C C . THR A 1 301 ? -3.23 24.141 5.992 1 98.06 301 THR A C 1
ATOM 2415 O O . THR A 1 301 ? -2.768 25.281 5.941 1 98.06 301 THR A O 1
ATOM 2418 N N . LEU A 1 302 ? -4.301 23.797 5.387 1 98.12 302 LEU A N 1
ATOM 2419 C CA . LEU A 1 302 ? -5.23 24.781 4.852 1 98.12 302 LEU A CA 1
ATOM 2420 C C . LEU A 1 302 ? -6.238 25.219 5.914 1 98.12 302 LEU A C 1
ATOM 2422 O O . LEU A 1 302 ? -6.977 24.391 6.445 1 98.12 302 LEU A O 1
ATOM 2426 N N . ARG A 1 303 ? -6.23 26.422 6.262 1 96.25 303 ARG A N 1
ATOM 2427 C CA . ARG A 1 303 ? -7.281 27 7.098 1 96.25 303 ARG A CA 1
ATOM 2428 C C . ARG A 1 303 ? -8.344 27.672 6.246 1 96.25 303 ARG A C 1
ATOM 2430 O O . ARG A 1 303 ? -8.055 28.656 5.547 1 96.25 303 ARG A O 1
ATOM 2437 N N . ILE A 1 304 ? -9.578 27.156 6.359 1 94.62 304 ILE A N 1
ATOM 2438 C CA . ILE A 1 304 ? -10.641 27.703 5.516 1 94.62 304 ILE A CA 1
ATOM 2439 C C . ILE A 1 304 ? -11.977 27.641 6.262 1 94.62 304 ILE A C 1
ATOM 2441 O O . ILE A 1 304 ? -12.32 26.609 6.84 1 94.62 304 ILE A O 1
ATOM 2445 N N . GLU A 1 305 ? -12.672 28.719 6.199 1 91.38 305 GLU A N 1
ATOM 2446 C CA . GLU A 1 305 ? -13.969 28.797 6.871 1 91.38 305 GLU A CA 1
ATOM 2447 C C . GLU A 1 305 ? -15.102 28.406 5.926 1 91.38 305 GLU A C 1
ATOM 2449 O O . GLU A 1 305 ? -14.938 28.453 4.703 1 91.38 305 GLU A O 1
ATOM 2454 N N . GLN A 1 306 ? -16.203 28.078 6.52 1 90.69 306 GLN A N 1
ATOM 2455 C CA . GLN A 1 306 ? -17.344 27.594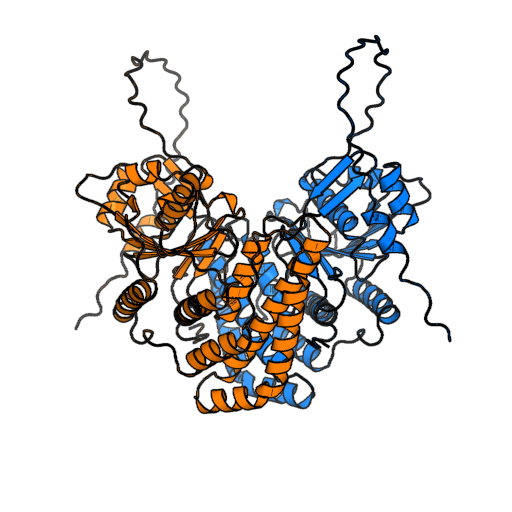 5.742 1 90.69 306 GLN A CA 1
ATOM 2456 C C . GLN A 1 306 ? -17.844 28.656 4.773 1 90.69 306 GLN A C 1
ATOM 2458 O O . GLN A 1 306 ? -18.203 28.344 3.637 1 90.69 306 GLN A O 1
ATOM 2463 N N . ASP A 1 307 ? -17.875 29.859 5.258 1 89.31 307 ASP A N 1
ATOM 2464 C CA . ASP A 1 307 ? -18.312 30.938 4.395 1 89.31 307 ASP A CA 1
ATOM 2465 C C . ASP A 1 307 ? -17.469 31.031 3.127 1 89.31 307 ASP A C 1
ATOM 2467 O O . ASP A 1 307 ? -18 31.281 2.039 1 89.31 307 ASP A O 1
ATOM 2471 N N . HIS A 1 308 ? -16.188 30.859 3.279 1 92.31 308 HIS A N 1
ATOM 2472 C CA . HIS A 1 308 ? -15.289 30.859 2.133 1 92.31 308 HIS A CA 1
ATOM 2473 C C . HIS A 1 308 ? -15.602 29.703 1.184 1 92.31 308 HIS A C 1
ATOM 2475 O O . HIS A 1 308 ? -15.625 29.891 -0.036 1 92.31 308 HIS A O 1
ATOM 2481 N N . VAL A 1 309 ? -15.867 28.609 1.702 1 91.19 309 VAL A N 1
ATOM 2482 C CA . VAL A 1 309 ? -16.188 27.422 0.918 1 91.19 309 VAL A CA 1
ATOM 2483 C C . VAL A 1 309 ? -17.469 27.656 0.119 1 91.19 309 VAL A C 1
ATOM 2485 O O . VAL A 1 309 ? -17.516 27.375 -1.078 1 91.19 309 VAL A O 1
ATOM 2488 N N . ASP A 1 310 ? -18.438 28.188 0.709 1 90.94 310 ASP A N 1
ATOM 2489 C CA . ASP A 1 310 ? -19.719 28.453 0.071 1 90.94 310 ASP A CA 1
ATOM 2490 C C . ASP A 1 310 ? -19.562 29.406 -1.116 1 90.94 310 ASP A C 1
ATOM 2492 O O . ASP A 1 310 ? -20.156 29.188 -2.176 1 90.94 310 ASP A O 1
ATOM 2496 N N . GLN A 1 311 ? -18.766 30.359 -0.918 1 91.94 311 GLN A N 1
ATOM 2497 C CA . GLN A 1 311 ? -18.531 31.312 -1.993 1 91.94 311 GLN A CA 1
ATOM 2498 C C . GLN A 1 311 ? -17.844 30.656 -3.182 1 91.94 311 GLN A C 1
ATOM 2500 O O . GLN A 1 311 ? -18.156 30.953 -4.336 1 91.94 311 GLN A O 1
ATOM 2505 N N . ILE A 1 312 ? -16.906 29.797 -2.863 1 92 312 ILE A N 1
ATOM 2506 C CA . ILE A 1 312 ? -16.188 29.094 -3.92 1 92 312 ILE A CA 1
ATOM 2507 C C . ILE A 1 312 ? -17.172 28.219 -4.707 1 92 312 ILE A C 1
ATOM 2509 O O . ILE A 1 312 ? -17.188 28.25 -5.941 1 92 312 ILE A O 1
ATOM 2513 N N . GLU A 1 313 ? -17.969 27.516 -4.113 1 90.56 313 GLU A N 1
ATOM 2514 C CA . GLU A 1 313 ? -18.875 26.562 -4.742 1 90.56 313 GLU A CA 1
ATOM 2515 C C . GLU A 1 313 ? -19.984 27.281 -5.512 1 90.56 313 GLU A C 1
ATOM 2517 O O . GLU A 1 313 ? -20.375 26.844 -6.594 1 90.56 313 GLU A O 1
ATOM 2522 N N . GLU A 1 314 ? -20.422 28.375 -5.039 1 89.25 314 GLU A N 1
ATOM 2523 C CA . GLU A 1 314 ? -21.562 29.062 -5.641 1 89.25 314 GLU A CA 1
ATOM 2524 C C . GLU A 1 314 ? -21.109 30.047 -6.715 1 89.25 314 GLU A C 1
ATOM 2526 O O . GLU A 1 314 ? -21.734 30.141 -7.773 1 89.25 314 GLU A O 1
ATOM 2531 N N . GLU A 1 315 ? -20 30.719 -6.379 1 85 315 GLU A N 1
ATOM 2532 C CA . GLU A 1 315 ? -19.656 31.844 -7.238 1 85 315 GLU A CA 1
ATOM 2533 C C . GLU A 1 315 ? -18.344 31.609 -7.969 1 85 315 GLU A C 1
ATOM 2535 O O . GLU A 1 315 ? -18.047 32.281 -8.953 1 85 315 GLU A O 1
ATOM 2540 N N . GLY A 1 316 ? -17.625 30.703 -7.457 1 79.5 316 GLY A N 1
ATOM 2541 C CA . GLY A 1 316 ? -16.297 30.484 -8.023 1 79.5 316 GLY A CA 1
ATOM 2542 C C . GLY A 1 316 ? -15.359 31.656 -7.789 1 79.5 316 GLY A C 1
ATOM 2543 O O . GLY A 1 316 ? -14.422 31.859 -8.562 1 79.5 316 GLY A O 1
ATOM 2544 N N . ARG A 1 317 ? -15.82 32.562 -7.023 1 76.31 317 ARG A N 1
ATOM 2545 C CA . ARG A 1 317 ? -15 33.688 -6.617 1 76.31 317 ARG A CA 1
ATOM 2546 C C . ARG A 1 317 ? -15.234 34.062 -5.152 1 76.31 317 ARG A C 1
ATOM 2548 O O . ARG A 1 317 ? -16.281 33.719 -4.586 1 76.31 317 ARG A O 1
ATOM 2555 N N . VAL A 1 318 ? -14.164 34.438 -4.562 1 74.88 318 VAL A N 1
ATOM 2556 C CA . VAL A 1 318 ? -14.273 34.812 -3.152 1 74.88 318 VAL A CA 1
ATOM 2557 C C . VAL A 1 318 ? -14.008 36.312 -2.979 1 74.88 318 VAL A C 1
ATOM 2559 O O . VAL A 1 318 ? -13.172 36.875 -3.678 1 74.88 318 VAL A O 1
ATOM 2562 N N . ASP A 1 319 ? -14.883 36.906 -2.191 1 75.81 319 ASP A N 1
ATOM 2563 C CA . ASP A 1 319 ? -14.688 38.281 -1.845 1 75.81 319 ASP A CA 1
ATOM 2564 C C . ASP A 1 319 ? -13.398 38.5 -1.046 1 75.81 319 ASP A C 1
ATOM 2566 O O . ASP A 1 319 ? -12.945 37.594 -0.36 1 75.81 319 ASP A O 1
ATOM 2570 N N . LYS A 1 320 ? -12.828 39.562 -1.2 1 69.88 320 LYS A N 1
ATOM 2571 C CA . LYS A 1 320 ? -11.531 39.906 -0.625 1 69.88 320 LYS A CA 1
ATOM 2572 C C . LYS A 1 320 ? -11.555 39.781 0.895 1 69.88 320 LYS A C 1
ATOM 2574 O O . LYS A 1 320 ? -10.508 39.625 1.523 1 69.88 320 LYS A O 1
ATOM 2579 N N . THR A 1 321 ? -12.664 39.781 1.462 1 70.56 321 THR A N 1
ATOM 2580 C CA . THR A 1 321 ? -12.766 39.75 2.918 1 70.56 321 THR A CA 1
ATOM 2581 C C . THR A 1 321 ? -12.609 38.312 3.443 1 70.56 321 THR A C 1
ATOM 2583 O O . THR A 1 321 ? -12.32 38.125 4.625 1 70.56 321 THR A O 1
ATOM 2586 N N . CYS A 1 322 ? -12.758 37.406 2.586 1 73.62 322 CYS A N 1
ATOM 2587 C CA . CYS A 1 322 ? -12.688 36 2.994 1 73.62 322 CYS A CA 1
ATOM 2588 C C . CYS A 1 322 ? -11.422 35.344 2.461 1 73.62 322 CYS A C 1
ATOM 2590 O O . CYS A 1 322 ? -11.289 35.125 1.254 1 73.62 322 CYS A O 1
ATOM 2592 N N . ARG A 1 323 ? -10.398 35.312 3.293 1 83.31 323 ARG A N 1
ATOM 2593 C CA . ARG A 1 323 ? -9.172 34.688 2.797 1 83.31 323 ARG A CA 1
ATOM 2594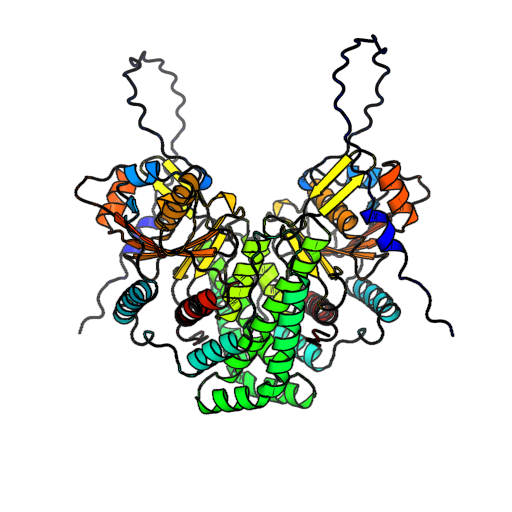 C C . ARG A 1 323 ? -8.844 33.438 3.57 1 83.31 323 ARG A C 1
ATOM 2596 O O . ARG A 1 323 ? -9.086 33.344 4.777 1 83.31 323 ARG A O 1
ATOM 2603 N N . ALA A 1 324 ? -8.461 32.438 2.777 1 94.19 324 ALA A N 1
ATOM 2604 C CA . ALA A 1 324 ? -7.934 31.203 3.34 1 94.19 324 ALA A CA 1
ATOM 2605 C C . ALA A 1 324 ? -6.43 31.078 3.109 1 94.19 324 ALA A C 1
ATOM 2607 O O . ALA A 1 324 ? -5.895 31.688 2.174 1 94.19 324 ALA A O 1
ATOM 2608 N N . SER A 1 325 ? -5.777 30.453 3.977 1 96.12 325 SER A N 1
ATOM 2609 C CA . SER A 1 325 ? -4.324 30.375 3.873 1 96.12 325 SER A CA 1
ATOM 2610 C C . SER A 1 325 ? -3.846 28.938 4.039 1 96.12 325 SER A C 1
ATOM 2612 O O . SER A 1 325 ? -4.48 28.141 4.734 1 96.12 325 SER A O 1
ATOM 2614 N N . ILE A 1 326 ? -2.752 28.609 3.344 1 98.12 326 ILE A N 1
ATOM 2615 C CA . ILE A 1 326 ? -2.057 27.344 3.514 1 98.12 326 ILE A CA 1
ATOM 2616 C C . ILE A 1 326 ? -0.724 27.578 4.223 1 98.12 326 ILE A C 1
ATOM 2618 O O . ILE A 1 326 ? 0.172 28.234 3.678 1 98.12 326 ILE A O 1
ATOM 2622 N N . SER A 1 327 ? -0.633 27.156 5.41 1 98.12 327 SER A N 1
ATOM 2623 C CA . SER A 1 327 ? 0.641 27.109 6.121 1 98.12 327 SER A CA 1
ATOM 2624 C C . SER A 1 327 ? 1.457 25.875 5.715 1 98.12 327 SER A C 1
ATOM 2626 O O . SER A 1 327 ? 0.898 24.875 5.289 1 98.12 327 SER A O 1
ATOM 2628 N N . TYR A 1 328 ? 2.74 25.969 5.805 1 97.75 328 TYR A N 1
ATOM 2629 C CA . TYR A 1 328 ? 3.607 24.859 5.391 1 97.75 328 TYR A CA 1
ATOM 2630 C C . TYR A 1 328 ? 4.902 24.859 6.195 1 97.75 328 TYR A C 1
ATOM 2632 O O . TYR A 1 328 ? 5.293 25.875 6.762 1 97.75 328 TYR A O 1
ATOM 2640 N N . THR A 1 329 ? 5.539 23.781 6.297 1 97.31 329 THR A N 1
ATOM 2641 C CA . THR A 1 329 ? 6.844 23.641 6.938 1 97.31 3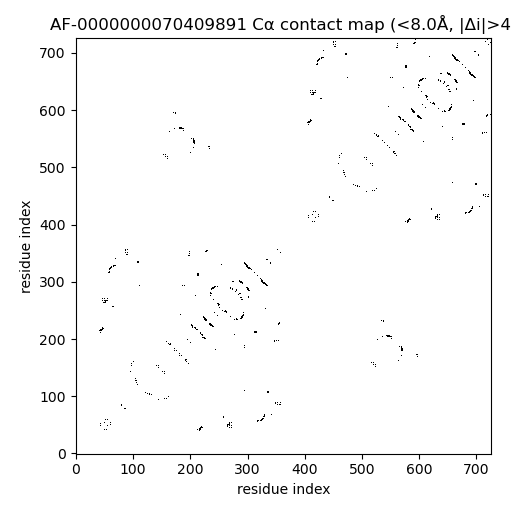29 THR A CA 1
ATOM 2642 C C . THR A 1 329 ? 7.961 23.641 5.898 1 97.31 329 THR A C 1
ATOM 2644 O O . THR A 1 329 ? 7.695 23.562 4.695 1 97.31 329 THR A O 1
ATOM 2647 N N . ARG A 1 330 ? 9.164 23.734 6.41 1 95.69 330 ARG A N 1
ATOM 2648 C CA . ARG A 1 330 ? 10.281 23.375 5.547 1 95.69 330 ARG A CA 1
ATOM 2649 C C . ARG A 1 330 ? 10.195 21.906 5.137 1 95.69 330 ARG A C 1
ATOM 2651 O O . ARG A 1 330 ? 9.461 21.125 5.742 1 95.69 330 ARG A O 1
ATOM 2658 N N . PRO A 1 331 ? 10.945 21.516 4.07 1 94.88 331 PRO A N 1
ATOM 2659 C CA . PRO A 1 331 ? 10.977 20.094 3.732 1 94.88 331 PRO A CA 1
ATOM 2660 C C . PRO A 1 331 ? 11.781 19.266 4.738 1 94.88 331 PRO A C 1
ATOM 2662 O O . PRO A 1 331 ? 12.859 19.688 5.164 1 94.88 331 PRO A O 1
ATOM 2665 N N . PHE A 1 332 ? 11.234 18.172 5.184 1 95.31 332 PHE A N 1
ATOM 2666 C CA . PHE A 1 332 ? 11.914 17.156 5.992 1 95.31 332 PHE A CA 1
ATOM 2667 C C . PHE A 1 332 ? 12.141 15.891 5.188 1 95.31 332 PHE A C 1
ATOM 2669 O O . PHE A 1 332 ? 11.211 15.367 4.57 1 95.31 332 PHE A O 1
ATOM 2676 N N . ASP A 1 333 ? 13.32 15.43 5.164 1 93.75 333 ASP A N 1
ATOM 2677 C CA . ASP A 1 333 ? 13.641 14.195 4.461 1 93.75 333 ASP A CA 1
ATOM 2678 C C . ASP A 1 333 ? 13.594 12.992 5.406 1 93.75 333 ASP A C 1
ATOM 2680 O O . ASP A 1 333 ? 14.398 12.898 6.336 1 93.75 333 ASP A O 1
ATOM 2684 N N . PHE A 1 334 ? 12.656 12.031 5.152 1 94.25 334 PHE A N 1
ATOM 2685 C CA . PHE A 1 334 ? 12.539 10.914 6.082 1 94.25 334 PHE A CA 1
ATOM 2686 C C . PHE A 1 334 ? 13.664 9.914 5.871 1 94.25 334 PHE A C 1
ATOM 2688 O O . PHE A 1 334 ? 13.797 8.953 6.633 1 94.25 334 PHE A O 1
ATOM 2695 N N . MET A 1 335 ? 14.555 10.148 4.914 1 92.19 335 MET A N 1
ATOM 2696 C CA . MET A 1 335 ? 15.75 9.336 4.719 1 92.19 335 MET A CA 1
ATOM 2697 C C . MET A 1 335 ? 16.953 9.961 5.41 1 92.19 335 MET A C 1
ATOM 2699 O O . MET A 1 335 ? 18.016 9.352 5.477 1 92.19 335 MET A O 1
ATOM 2703 N N . ASP A 1 336 ? 16.844 11.195 5.844 1 92.75 336 ASP A N 1
ATOM 2704 C CA . ASP A 1 336 ? 17.875 11.883 6.605 1 92.75 336 ASP A CA 1
ATOM 2705 C C . ASP A 1 336 ? 17.672 11.695 8.109 1 92.75 336 ASP A C 1
ATOM 2707 O O . ASP A 1 336 ? 16.594 11.984 8.633 1 92.75 336 ASP A O 1
ATOM 2711 N N . ALA A 1 337 ? 18.688 11.281 8.789 1 91.56 337 ALA A N 1
ATOM 2712 C CA . ALA A 1 337 ? 18.578 10.914 10.195 1 91.56 337 ALA A CA 1
ATOM 2713 C C . ALA A 1 337 ? 18.156 12.109 11.039 1 91.56 337 ALA A C 1
ATOM 2715 O O . ALA A 1 337 ? 17.375 11.969 11.984 1 91.56 337 ALA A O 1
ATOM 2716 N N . SER A 1 338 ? 18.609 13.273 10.789 1 89.19 338 SER A N 1
ATOM 2717 C CA . SER A 1 338 ? 18.297 14.461 11.562 1 89.19 338 SER A CA 1
ATOM 2718 C C . SER A 1 338 ? 16.859 14.906 11.336 1 89.19 338 SER A C 1
ATOM 2720 O O . SER A 1 338 ? 16.141 15.227 12.289 1 89.19 338 SER A O 1
ATOM 2722 N N . ASP A 1 339 ? 16.406 14.898 10.109 1 93.12 339 ASP A N 1
ATOM 2723 C CA . ASP A 1 339 ? 15.039 15.266 9.758 1 93.12 339 ASP A CA 1
ATOM 2724 C C . ASP A 1 339 ? 14.047 14.203 10.234 1 93.12 339 ASP A C 1
ATOM 2726 O O . ASP A 1 339 ? 12.922 14.523 10.625 1 93.12 339 ASP A O 1
ATOM 2730 N N . ARG A 1 340 ? 14.422 12.984 10.211 1 94.06 340 ARG A N 1
ATOM 2731 C CA . ARG A 1 340 ? 13.547 11.844 10.445 1 94.06 340 ARG A CA 1
ATOM 2732 C C . ARG A 1 340 ? 12.977 11.867 11.859 1 94.06 340 ARG A C 1
ATOM 2734 O O . ARG A 1 340 ? 11.812 11.523 12.07 1 94.06 340 ARG A O 1
ATOM 2741 N N . LEU A 1 341 ? 13.773 12.297 12.828 1 92.94 341 LEU A N 1
ATOM 2742 C CA . LEU A 1 341 ? 13.297 12.312 14.211 1 92.94 341 LEU A CA 1
ATOM 2743 C C . LEU A 1 341 ? 12.055 13.188 14.344 1 92.94 341 LEU A C 1
ATOM 2745 O O . LEU A 1 341 ? 11.07 12.789 14.977 1 92.94 341 LEU A O 1
ATOM 2749 N N . GLN A 1 342 ? 12.109 14.336 13.805 1 92.5 342 GLN A N 1
ATOM 2750 C CA . GLN A 1 342 ? 10.977 15.25 13.875 1 92.5 342 GLN A CA 1
ATOM 2751 C C . GLN A 1 342 ? 9.766 14.688 13.141 1 92.5 342 GLN A C 1
ATOM 2753 O O . GLN A 1 342 ? 8.633 14.797 13.617 1 92.5 342 GLN A O 1
ATOM 2758 N N . LEU A 1 343 ? 10.008 14.047 12.07 1 96.19 343 LEU A N 1
ATOM 2759 C CA . LEU A 1 343 ? 8.93 13.438 11.297 1 96.19 343 LEU A CA 1
ATOM 2760 C C . LEU A 1 343 ? 8.312 12.266 12.047 1 96.19 343 LEU A C 1
ATOM 2762 O O . LEU A 1 343 ? 7.098 12.07 12.016 1 96.19 343 LEU A O 1
ATOM 2766 N N . LEU A 1 344 ? 9.195 11.492 12.68 1 96.44 344 LEU A N 1
ATOM 2767 C CA . LEU A 1 344 ? 8.711 10.352 13.445 1 96.44 344 LEU A CA 1
ATOM 2768 C C . LEU A 1 344 ? 7.75 10.797 14.539 1 96.44 344 LEU A C 1
ATOM 2770 O O . LEU A 1 344 ? 6.668 10.227 14.695 1 96.44 344 LEU A O 1
ATOM 2774 N N . GLU A 1 345 ? 8.062 11.82 15.258 1 93.88 345 GLU A N 1
ATOM 2775 C CA . GLU A 1 345 ? 7.195 12.328 16.312 1 93.88 345 GLU A CA 1
ATOM 2776 C C . GLU A 1 345 ? 5.844 12.766 15.75 1 93.88 345 GLU A C 1
ATOM 2778 O O . GLU A 1 345 ? 4.797 12.438 16.312 1 93.88 345 GLU A O 1
ATOM 2783 N N . CYS A 1 346 ? 5.938 13.43 14.734 1 95.62 346 CYS A N 1
ATOM 2784 C CA . CYS A 1 346 ? 4.734 13.914 14.07 1 95.62 346 CYS A CA 1
ATOM 2785 C C . CYS A 1 346 ? 3.889 12.758 13.555 1 95.62 346 CYS A C 1
ATOM 2787 O O . CYS A 1 346 ? 2.701 12.664 13.867 1 95.62 346 CYS A O 1
ATOM 2789 N N . PHE A 1 347 ? 4.449 11.781 12.82 1 97 347 PHE A N 1
ATOM 2790 C CA . PHE A 1 347 ? 3.727 10.695 12.172 1 97 347 PHE A CA 1
ATOM 2791 C C . PHE A 1 347 ? 3.221 9.688 13.203 1 97 347 PHE A C 1
ATOM 2793 O O . PHE A 1 347 ? 2.141 9.117 13.047 1 97 347 PHE A O 1
ATOM 2800 N N . PHE A 1 348 ? 3.963 9.469 14.289 1 95.88 348 PHE A N 1
ATOM 2801 C CA . PHE A 1 348 ? 3.477 8.617 15.367 1 95.88 348 PHE A CA 1
ATOM 2802 C C . PHE A 1 348 ? 2.23 9.219 16.016 1 95.88 348 PHE A C 1
ATOM 2804 O O . PHE A 1 348 ? 1.29 8.492 16.344 1 95.88 348 PHE A O 1
ATOM 2811 N N . TRP A 1 349 ? 2.26 10.5 16.156 1 95.19 349 TRP A N 1
ATOM 2812 C CA . TRP A 1 349 ? 1.076 11.133 16.719 1 95.19 349 TRP A CA 1
ATOM 2813 C C . TRP A 1 349 ? -0.115 11.008 15.781 1 95.19 349 TRP A C 1
ATOM 2815 O O . TRP A 1 349 ? -1.23 10.711 16.219 1 95.19 349 TRP A O 1
ATOM 2825 N N . PHE A 1 350 ? 0.093 11.219 14.484 1 95.06 350 PHE A N 1
ATOM 2826 C CA . PHE A 1 350 ? -0.982 11.023 13.516 1 95.06 350 PHE A CA 1
ATOM 2827 C C . PHE A 1 350 ? -1.478 9.586 13.539 1 95.06 350 PHE A C 1
ATOM 2829 O O . PHE A 1 350 ? -2.672 9.328 13.367 1 95.06 350 PHE A O 1
ATOM 2836 N N . GLY A 1 351 ? -0.477 8.656 13.641 1 93.56 351 GLY A N 1
ATOM 2837 C CA . GLY A 1 351 ? -0.879 7.266 13.781 1 93.56 351 GLY A CA 1
ATOM 2838 C C . GLY A 1 351 ? -1.77 7.023 14.992 1 93.56 351 GLY A C 1
ATOM 2839 O O . GLY A 1 351 ? -2.752 6.285 14.898 1 93.56 351 GLY A O 1
ATOM 2840 N N . TYR A 1 352 ? -1.45 7.637 16.047 1 91.5 352 TYR A N 1
ATOM 2841 C CA . TYR A 1 352 ? -2.234 7.582 17.281 1 91.5 352 TYR A CA 1
ATOM 2842 C C . TYR A 1 352 ? -3.629 8.156 17.062 1 91.5 352 TYR A C 1
ATOM 2844 O O . TYR A 1 352 ? -4.625 7.566 17.5 1 91.5 352 TYR A O 1
ATOM 2852 N N . VAL A 1 353 ? -3.68 9.234 16.375 1 89.94 353 VAL A N 1
ATOM 2853 C CA . VAL A 1 353 ? -4.945 9.898 16.094 1 89.94 353 VAL A CA 1
ATOM 2854 C C . VAL A 1 353 ? -5.781 9.039 15.141 1 89.94 353 VAL A C 1
ATOM 2856 O O . VAL A 1 353 ? -6.969 8.82 15.383 1 89.94 353 VAL A O 1
ATOM 2859 N N . GLN A 1 354 ? -5.168 8.547 14.109 1 90.12 354 GLN A N 1
ATOM 2860 C CA . GLN A 1 354 ? -5.887 7.742 13.125 1 90.12 354 GLN A CA 1
ATOM 2861 C C . GLN A 1 354 ? -6.523 6.516 13.781 1 90.12 354 GLN A C 1
ATOM 2863 O O . GLN A 1 354 ? -7.66 6.156 13.453 1 90.12 354 GLN A O 1
ATOM 2868 N N . SER A 1 355 ? -5.746 5.875 14.648 1 83.38 355 SER A N 1
ATOM 2869 C CA . SER A 1 355 ? -6.184 4.617 15.25 1 83.38 355 SER A CA 1
ATOM 2870 C C . SER A 1 355 ? -7.117 4.863 16.438 1 83.38 355 SER A C 1
ATOM 2872 O O . SER A 1 355 ? -7.574 3.916 17.078 1 83.38 355 SER A O 1
ATOM 2874 N N . ASN A 1 356 ? -7.375 6.117 16.75 1 79 356 ASN A N 1
ATOM 2875 C CA . ASN A 1 356 ? -8.141 6.445 17.953 1 79 356 ASN A CA 1
ATOM 2876 C C . ASN A 1 356 ? -7.531 5.812 19.188 1 79 356 ASN A C 1
ATOM 2878 O O . ASN A 1 356 ? -8.203 5.066 19.906 1 79 356 ASN A O 1
ATOM 2882 N N . ALA A 1 357 ? -6.227 6.262 19.391 1 69.62 357 ALA A N 1
ATOM 2883 C CA . ALA A 1 357 ? -5.438 5.789 20.516 1 69.62 357 ALA A CA 1
ATOM 2884 C C . ALA A 1 357 ? -5.191 4.285 20.422 1 69.62 357 ALA A C 1
ATOM 2886 O O . ALA A 1 357 ? -5.316 3.568 21.422 1 69.62 357 ALA A O 1
ATOM 2887 N N . TYR A 1 358 ? -4.934 3.887 19.297 1 61.62 358 TYR A N 1
ATOM 2888 C CA . TYR A 1 358 ? -4.609 2.506 18.953 1 61.62 358 TYR A CA 1
ATOM 2889 C C . TYR A 1 358 ? -5.73 1.563 19.375 1 61.62 358 TYR A C 1
ATOM 2891 O O . TYR A 1 358 ? -5.5 0.371 19.578 1 61.62 358 TYR A O 1
ATOM 2899 N N . GLN A 1 359 ? -6.828 2.236 19.938 1 58.97 359 GLN A N 1
ATOM 2900 C CA . GLN A 1 359 ? -7.973 1.443 20.359 1 58.97 359 GLN A CA 1
ATOM 2901 C C . GLN A 1 359 ? -8.523 0.604 19.203 1 58.97 359 GLN A C 1
ATOM 2903 O O . GLN A 1 359 ? -9.414 1.043 18.484 1 58.97 359 GLN A O 1
ATOM 2908 N N . PHE A 1 360 ? -7.785 0.079 18.5 1 50.03 360 PHE A N 1
ATOM 2909 C CA . PHE A 1 360 ? -8.516 -0.816 17.609 1 50.03 360 PHE A CA 1
ATOM 2910 C C . PHE A 1 360 ? -9.773 -1.343 18.281 1 50.03 360 PHE A C 1
ATOM 2912 O O . PHE A 1 360 ? -9.797 -2.479 18.766 1 50.03 360 PHE A O 1
ATOM 2919 N N . LYS A 1 361 ? -10.367 -0.456 19.234 1 41.5 361 LYS A N 1
ATOM 2920 C CA . LYS A 1 361 ? -11.648 -0.867 19.812 1 41.5 361 LYS A CA 1
ATOM 2921 C C . LYS A 1 361 ? -12.719 -1.009 18.734 1 41.5 361 LYS A C 1
ATOM 2923 O O . LYS A 1 361 ? -13.102 -0.023 18.094 1 41.5 361 LYS A O 1
ATOM 2928 N N . TRP A 1 362 ? -12.727 -1.709 17.75 1 36.66 362 TRP A N 1
ATOM 2929 C CA . TRP A 1 362 ? -14.07 -1.908 17.203 1 36.66 362 TRP A CA 1
ATOM 2930 C C . TRP A 1 362 ? -15.102 -2.004 18.328 1 36.66 362 TRP A C 1
ATOM 2932 O O . TRP A 1 362 ? -14.961 -2.83 19.234 1 36.66 362 TRP A O 1
ATOM 2942 N N . LYS A 1 363 ? -15.68 -0.742 18.875 1 34.22 363 LYS A N 1
ATOM 2943 C CA . LYS A 1 363 ? -16.719 -0.838 19.906 1 34.22 363 LYS A CA 1
ATOM 2944 C C . LYS A 1 363 ? -17.5 -2.137 19.766 1 34.22 363 LYS A C 1
ATOM 2946 O O . LYS A 1 363 ? -17.812 -2.564 18.656 1 34.22 363 LYS A O 1
ATOM 2951 N N . MET B 1 1 ? 31.734 -33.406 -4.078 1 23.33 1 MET B N 1
ATOM 2952 C CA . MET B 1 1 ? 31.078 -32.938 -5.297 1 23.33 1 MET B CA 1
ATOM 2953 C C . MET B 1 1 ? 31.125 -31.422 -5.375 1 23.33 1 MET B C 1
ATOM 2955 O O . MET B 1 1 ? 30.953 -30.734 -4.363 1 23.33 1 MET B O 1
ATOM 2959 N N . HIS B 1 2 ? 31.688 -30.766 -6.504 1 24.28 2 HIS B N 1
ATOM 2960 C CA . HIS B 1 2 ? 32.156 -29.484 -7 1 24.28 2 HIS B CA 1
ATOM 2961 C C . HIS B 1 2 ? 31.031 -28.484 -7.129 1 24.28 2 HIS B C 1
ATOM 2963 O O . HIS B 1 2 ? 29.953 -28.828 -7.617 1 24.28 2 HIS B O 1
ATOM 2969 N N . GLU B 1 3 ? 31 -27.422 -6.312 1 25.45 3 GLU B N 1
ATOM 2970 C CA . GLU B 1 3 ? 30.172 -26.25 -6.074 1 25.45 3 GLU B CA 1
ATOM 2971 C C . GLU B 1 3 ? 29.969 -25.438 -7.355 1 25.45 3 GLU B C 1
ATOM 2973 O O . GLU B 1 3 ? 30.922 -24.859 -7.883 1 25.45 3 GLU B O 1
ATOM 2978 N N . THR B 1 4 ? 29.203 -25.969 -8.383 1 24.52 4 THR B N 1
ATOM 2979 C CA . THR B 1 4 ? 28.984 -25.516 -9.75 1 24.52 4 THR B CA 1
ATOM 2980 C C . THR B 1 4 ? 28.641 -24.031 -9.773 1 24.52 4 THR B C 1
ATOM 2982 O O . THR B 1 4 ? 27.938 -23.531 -8.891 1 24.52 4 THR B O 1
ATOM 2985 N N . ASP B 1 5 ? 29.297 -23.203 -10.688 1 22.89 5 ASP B N 1
ATOM 2986 C CA . ASP B 1 5 ? 29.641 -21.938 -11.312 1 22.89 5 ASP B CA 1
ATOM 2987 C C . ASP B 1 5 ? 28.375 -21.219 -11.805 1 22.89 5 ASP B C 1
ATOM 2989 O O . ASP B 1 5 ? 28.031 -21.297 -12.984 1 22.89 5 ASP B O 1
ATOM 2993 N N . LEU B 1 6 ? 27.266 -21.359 -11.195 1 23.56 6 LEU B N 1
ATOM 2994 C CA . LEU B 1 6 ? 26.078 -20.797 -11.812 1 23.56 6 LEU B CA 1
ATOM 2995 C C . LEU B 1 6 ? 26.188 -19.281 -11.906 1 23.56 6 LEU B C 1
ATOM 2997 O O . LEU B 1 6 ? 25.188 -18.594 -12.188 1 23.56 6 LEU B O 1
ATOM 3001 N N . LEU B 1 7 ? 27.344 -18.641 -11.477 1 25.45 7 LEU B N 1
ATOM 3002 C CA . LEU B 1 7 ? 27.5 -17.188 -11.289 1 25.45 7 LEU B CA 1
ATOM 3003 C C . LEU B 1 7 ? 27.578 -16.469 -12.625 1 25.45 7 LEU B C 1
ATOM 3005 O O . LEU B 1 7 ? 27.75 -15.25 -12.672 1 25.45 7 LEU B O 1
ATOM 3009 N N . PRO B 1 8 ? 27.781 -17.047 -13.836 1 25.23 8 PRO B N 1
ATOM 3010 C CA . PRO B 1 8 ? 28.422 -16.344 -14.953 1 25.23 8 PRO B CA 1
ATOM 3011 C C . PRO B 1 8 ? 27.547 -15.258 -15.555 1 25.23 8 PRO B C 1
ATOM 3013 O O . PRO B 1 8 ? 28.031 -14.359 -16.234 1 25.23 8 PRO B O 1
ATOM 3016 N N . LEU B 1 9 ? 26.234 -15.359 -15.562 1 23.81 9 LEU B N 1
ATOM 3017 C CA . LEU B 1 9 ? 25.562 -14.703 -16.688 1 23.81 9 LEU B CA 1
ATOM 3018 C C . LEU B 1 9 ? 25.422 -13.211 -16.422 1 23.81 9 LEU B C 1
ATOM 3020 O O . LEU B 1 9 ? 25 -12.461 -17.312 1 23.81 9 LEU B O 1
ATOM 3024 N N . ARG B 1 10 ? 25.516 -12.703 -15.18 1 26.64 10 ARG B N 1
ATOM 3025 C CA . ARG B 1 10 ? 25.188 -11.297 -14.961 1 26.64 10 ARG B CA 1
ATOM 3026 C C . ARG B 1 10 ? 26.25 -10.383 -15.57 1 26.64 10 ARG B C 1
ATOM 3028 O O . ARG B 1 10 ? 26.125 -9.156 -15.523 1 26.64 10 ARG B O 1
ATOM 3035 N N . GLU B 1 11 ? 27.469 -10.883 -15.82 1 27.5 11 GLU B N 1
ATOM 3036 C CA . GLU B 1 11 ? 28.531 -9.961 -16.219 1 27.5 11 GLU B CA 1
ATOM 3037 C C . GLU B 1 11 ? 28.25 -9.359 -17.594 1 27.5 11 GLU B C 1
ATOM 3039 O O . GLU B 1 11 ? 28.781 -8.305 -17.938 1 27.5 11 GLU B O 1
ATOM 3044 N N . LYS B 1 12 ? 27.672 -10.039 -18.453 1 28.88 12 LYS B N 1
ATOM 3045 C CA . LYS B 1 12 ? 27.734 -9.562 -19.844 1 28.88 12 LYS B CA 1
ATOM 3046 C C . LYS B 1 12 ? 26.859 -8.32 -20.031 1 28.88 12 LYS B C 1
ATOM 3048 O O . LYS B 1 12 ? 27.031 -7.582 -21 1 28.88 12 LYS B O 1
ATOM 3053 N N . MET B 1 13 ? 25.859 -8.141 -19.297 1 25.83 13 MET B N 1
ATOM 3054 C CA . MET B 1 13 ? 24.891 -7.156 -19.781 1 25.83 13 MET B CA 1
ATOM 3055 C C . MET B 1 13 ? 25.344 -5.738 -19.438 1 25.83 13 MET B C 1
ATOM 3057 O O . MET B 1 13 ? 24.656 -4.77 -19.781 1 25.83 13 MET B O 1
ATOM 3061 N N . ALA B 1 14 ? 26.344 -5.637 -18.516 1 29.88 14 ALA B N 1
ATOM 3062 C CA . ALA B 1 14 ? 26.734 -4.266 -18.203 1 29.88 14 ALA B CA 1
ATOM 3063 C C . ALA B 1 14 ? 27.344 -3.576 -19.422 1 29.88 14 ALA B C 1
ATOM 3065 O O . ALA B 1 14 ? 27.422 -2.346 -19.484 1 29.88 14 ALA B O 1
ATOM 3066 N N . ASN B 1 15 ? 28.125 -4.32 -20.234 1 25.02 15 ASN B N 1
ATOM 3067 C CA . ASN B 1 15 ? 28.922 -3.604 -21.219 1 25.02 15 ASN B CA 1
ATOM 3068 C C . ASN B 1 15 ? 28.078 -3.109 -22.391 1 25.02 15 ASN B C 1
ATOM 3070 O O . ASN B 1 15 ? 28.531 -3.088 -23.531 1 25.02 15 ASN B O 1
ATOM 3074 N N . GLY B 1 16 ? 26.812 -3.227 -22.375 1 24.69 16 GLY B N 1
ATOM 3075 C CA . GLY B 1 16 ? 26.219 -2.773 -23.625 1 24.69 16 GLY B CA 1
ATOM 3076 C C . GLY B 1 16 ? 26.641 -1.367 -24 1 24.69 16 GLY B C 1
ATOM 3077 O O . GLY B 1 16 ? 26.797 -0.501 -23.141 1 24.69 16 GLY B O 1
ATOM 3078 N N . ALA B 1 17 ? 27.281 -1.271 -25.234 1 23.98 17 ALA B N 1
ATOM 3079 C CA . ALA B 1 17 ? 27.875 -0.254 -26.094 1 23.98 17 ALA B CA 1
ATOM 3080 C C . ALA B 1 17 ? 26.984 0.986 -26.172 1 23.98 17 ALA B C 1
ATOM 3082 O O . ALA B 1 17 ? 25.781 0.878 -26.344 1 23.98 17 ALA B O 1
ATOM 3083 N N . HIS B 1 18 ? 27.344 2.08 -25.516 1 25.88 18 HIS B N 1
ATOM 3084 C CA . HIS B 1 18 ? 26.953 3.463 -25.766 1 25.88 18 HIS B CA 1
ATOM 3085 C C . HIS B 1 18 ? 27.062 3.816 -27.25 1 25.88 18 HIS B C 1
ATOM 3087 O O . HIS B 1 18 ? 28.094 4.312 -27.688 1 25.88 18 HIS B O 1
ATOM 3093 N N . ASN B 1 19 ? 26.844 2.797 -28.172 1 23.55 19 ASN B N 1
ATOM 3094 C CA . ASN B 1 19 ? 26.953 3.344 -29.516 1 23.55 19 ASN B CA 1
ATOM 3095 C C . ASN B 1 19 ? 26.047 4.562 -29.703 1 23.55 19 ASN B C 1
ATOM 3097 O O . ASN B 1 19 ? 24.844 4.488 -29.484 1 23.55 19 ASN B O 1
ATOM 3101 N N . ASN B 1 20 ? 26.703 5.688 -29.625 1 24.98 20 ASN B N 1
ATOM 3102 C CA . ASN B 1 20 ? 26.297 7.008 -30.094 1 24.98 20 ASN B CA 1
ATOM 3103 C C . ASN B 1 20 ? 25.703 6.945 -31.5 1 24.98 20 ASN B C 1
ATOM 3105 O O . ASN B 1 20 ? 26.438 6.801 -32.469 1 24.98 20 ASN B O 1
ATOM 3109 N N . LEU B 1 21 ? 24.656 6.121 -31.656 1 25.84 21 LEU B N 1
ATOM 3110 C CA . LEU B 1 21 ? 24.047 6.227 -32.969 1 25.84 21 LEU B CA 1
ATOM 3111 C C . LEU B 1 21 ? 23.828 7.688 -33.344 1 25.84 21 LEU B C 1
ATOM 3113 O O . LEU B 1 21 ? 23.094 8.414 -32.688 1 25.84 21 LEU B O 1
ATOM 3117 N N . THR B 1 22 ? 24.953 8.234 -33.906 1 22.97 22 THR B N 1
ATOM 3118 C CA . THR B 1 22 ? 24.953 9.492 -34.656 1 22.97 22 THR B CA 1
ATOM 3119 C C . THR B 1 22 ? 23.828 9.508 -35.688 1 22.97 22 THR B C 1
ATOM 3121 O O . THR B 1 22 ? 23.719 8.586 -36.5 1 22.97 22 THR B O 1
ATOM 3124 N N . ASP B 1 23 ? 22.797 10.203 -35.344 1 24.03 23 ASP B N 1
ATOM 3125 C CA . ASP B 1 23 ? 21.641 10.516 -36.188 1 24.03 23 ASP B CA 1
ATOM 3126 C C . ASP B 1 23 ? 22.094 11.172 -37.5 1 24.03 23 ASP B C 1
ATOM 3128 O O . ASP B 1 23 ? 22.453 12.344 -37.5 1 24.03 23 ASP B O 1
ATOM 3132 N N . SER B 1 24 ? 23.125 10.523 -38.188 1 23.06 24 SER B N 1
ATOM 3133 C CA . SER B 1 24 ? 23.406 11.18 -39.469 1 23.06 24 SER B CA 1
ATOM 3134 C C . SER B 1 24 ? 22.141 11.289 -40.344 1 23.06 24 SER B C 1
ATOM 3136 O O . SER B 1 24 ? 21.453 10.289 -40.562 1 23.06 24 SER B O 1
ATOM 3138 N N . ASP B 1 25 ? 21.656 12.516 -40.531 1 23.95 25 ASP B N 1
ATOM 3139 C CA . ASP B 1 25 ? 20.531 13.086 -41.281 1 23.95 25 ASP B CA 1
ATOM 3140 C C . ASP B 1 25 ? 20.672 12.859 -42.781 1 23.95 25 ASP B C 1
ATOM 3142 O O . ASP B 1 25 ? 20.016 13.523 -43.562 1 23.95 25 ASP B O 1
ATOM 3146 N N . SER B 1 26 ? 21.703 12.023 -43.219 1 24.98 26 SER B N 1
ATOM 3147 C CA . SER B 1 26 ? 21.766 12.188 -44.688 1 24.98 26 SER B CA 1
ATOM 3148 C C . SER B 1 26 ? 20.484 11.688 -45.344 1 24.98 26 SER B C 1
ATOM 3150 O O . SER B 1 26 ? 20.078 10.539 -45.125 1 24.98 26 SER B O 1
ATOM 3152 N N . GLY B 1 27 ? 19.719 12.609 -45.906 1 24.55 27 GLY B N 1
ATOM 3153 C CA . GLY B 1 27 ? 18.453 12.609 -46.594 1 24.55 27 GLY B CA 1
ATOM 3154 C C . GLY B 1 27 ? 18.5 11.844 -47.906 1 24.55 27 GLY B C 1
ATOM 3155 O O . GLY B 1 27 ? 17.641 12.023 -48.781 1 24.55 27 GLY B O 1
ATOM 3156 N N . SER B 1 28 ? 19.578 11.047 -48.156 1 28.88 28 SER B N 1
ATOM 3157 C CA . SER B 1 28 ? 19.438 10.664 -49.562 1 28.88 28 SER B CA 1
ATOM 3158 C C . SER B 1 28 ? 18.156 9.867 -49.781 1 28.88 28 SER B C 1
ATOM 3160 O O . SER B 1 28 ? 17.859 8.922 -49.062 1 28.88 28 SER B O 1
ATOM 3162 N N . THR B 1 29 ? 17.219 10.453 -50.594 1 27.19 29 THR B N 1
ATOM 3163 C CA . THR B 1 29 ? 15.906 10.023 -51.062 1 27.19 29 THR B CA 1
ATOM 3164 C C . THR B 1 29 ? 16.016 8.758 -51.875 1 27.19 29 THR B C 1
ATOM 3166 O O . THR B 1 29 ? 16.125 8.82 -53.125 1 27.19 29 THR B O 1
ATOM 3169 N N . SER B 1 30 ? 17 7.828 -51.688 1 30.45 30 SER B N 1
ATOM 3170 C CA . SER B 1 30 ? 16.859 6.723 -52.656 1 30.45 30 SER B CA 1
ATOM 3171 C C . SER B 1 30 ? 15.445 6.16 -52.625 1 30.45 30 SER B C 1
ATOM 3173 O O . SER B 1 30 ? 14.836 6.016 -51.594 1 30.45 30 SER B O 1
ATOM 3175 N N . SER B 1 31 ? 14.82 6.285 -53.812 1 31.84 31 SER B N 1
ATOM 3176 C CA . SER B 1 31 ? 13.516 5.75 -54.188 1 31.84 31 SER B CA 1
ATOM 3177 C C . SER B 1 31 ? 13.391 4.281 -53.812 1 31.84 31 SER B C 1
ATOM 3179 O O . SER B 1 31 ? 13.859 3.4 -54.531 1 31.84 31 SER B O 1
ATOM 3181 N N . SER B 1 32 ? 13.898 3.906 -52.719 1 30.28 32 SER B N 1
ATOM 3182 C CA . SER B 1 32 ? 13.711 2.5 -52.375 1 30.28 32 SER B CA 1
ATOM 3183 C C . SER B 1 32 ? 12.266 2.064 -52.594 1 30.28 32 SER B C 1
ATOM 3185 O O . SER B 1 32 ? 11.336 2.74 -52.156 1 30.28 32 SER B O 1
ATOM 3187 N N . SER B 1 33 ? 11.984 1.416 -53.781 1 32.03 33 SER B N 1
ATOM 3188 C CA . SER B 1 33 ? 10.719 0.728 -54 1 32.03 33 SER B CA 1
ATOM 3189 C C . SER B 1 33 ? 10.078 0.299 -52.688 1 32.03 33 SER B C 1
ATOM 3191 O O . SER B 1 33 ? 10.742 -0.256 -51.812 1 32.03 33 SER B O 1
ATOM 3193 N N . ALA B 1 34 ? 9.055 1.102 -52.469 1 35.81 34 ALA B N 1
ATOM 3194 C CA . ALA B 1 34 ? 8.211 0.716 -51.344 1 35.81 34 ALA B CA 1
ATOM 3195 C C . ALA B 1 34 ? 8.062 -0.8 -51.25 1 35.81 34 ALA B C 1
ATOM 3197 O O . ALA B 1 34 ? 7.301 -1.396 -52 1 35.81 34 ALA B O 1
ATOM 3198 N N . GLN B 1 35 ? 9.203 -1.608 -51.5 1 30.34 35 GLN B N 1
ATOM 3199 C CA . GLN B 1 35 ? 8.953 -3.008 -51.188 1 30.34 35 GLN B CA 1
ATOM 3200 C C . GLN B 1 35 ? 7.781 -3.145 -50.219 1 30.34 35 GLN B C 1
ATOM 3202 O O . GLN B 1 35 ? 7.633 -2.334 -49.281 1 30.34 35 GLN B O 1
ATOM 3207 N N . PHE B 1 36 ? 6.758 -3.789 -50.625 1 32.66 36 PHE B N 1
ATOM 3208 C CA . PHE B 1 36 ? 5.688 -4.215 -49.719 1 32.66 36 PHE B CA 1
ATOM 3209 C C . PHE B 1 36 ? 6.23 -4.512 -48.344 1 32.66 36 PHE B C 1
ATOM 3211 O O . PHE B 1 36 ? 6.91 -5.52 -48.125 1 32.66 36 PHE B O 1
ATOM 3218 N N . CYS B 1 37 ? 6.777 -3.533 -47.719 1 35.75 37 CYS B N 1
ATOM 3219 C CA . CYS B 1 37 ? 7.09 -3.703 -46.312 1 35.75 37 CYS B CA 1
ATOM 3220 C C . CYS B 1 37 ? 6.141 -4.699 -45.656 1 35.75 37 CYS B C 1
ATOM 3222 O O . CYS B 1 37 ? 4.938 -4.445 -45.562 1 35.75 37 CYS B O 1
ATOM 3224 N N . LYS B 1 38 ? 6.258 -5.891 -46 1 37.84 38 LYS B N 1
ATOM 3225 C CA . LYS B 1 38 ? 5.582 -6.84 -45.125 1 37.84 38 LYS B CA 1
ATOM 3226 C C . LYS B 1 38 ? 5.25 -6.195 -43.781 1 37.84 38 LYS B C 1
ATOM 3228 O O . LYS B 1 38 ? 6.121 -5.613 -43.125 1 37.84 38 LYS B O 1
ATOM 3233 N N . PHE B 1 39 ? 4.125 -5.602 -43.625 1 39.28 39 PHE B N 1
ATOM 3234 C CA . PHE B 1 39 ? 3.568 -5.086 -42.375 1 39.28 39 PHE B CA 1
ATOM 3235 C C . PHE B 1 39 ? 4.109 -5.859 -41.188 1 39.28 39 PHE B C 1
ATOM 3237 O O . PHE B 1 39 ? 3.654 -6.969 -40.906 1 39.28 39 PHE B O 1
ATOM 3244 N N . VAL B 1 40 ? 5.367 -5.965 -41.125 1 46.72 40 VAL B N 1
ATOM 3245 C CA . VAL B 1 40 ? 5.848 -6.535 -39.875 1 46.72 40 VAL B CA 1
ATOM 3246 C C . VAL B 1 40 ? 4.969 -6.055 -38.719 1 46.72 40 VAL B C 1
ATOM 3248 O O . VAL B 1 40 ? 4.824 -4.848 -38.5 1 46.72 40 VAL B O 1
ATOM 3251 N N . LYS B 1 41 ? 3.912 -6.766 -38.531 1 58.41 41 LYS B N 1
ATOM 3252 C CA . LYS B 1 41 ? 3.016 -6.488 -37.406 1 58.41 41 LYS B CA 1
ATOM 3253 C C . LYS B 1 41 ? 3.791 -5.984 -36.188 1 58.41 41 LYS B C 1
ATOM 3255 O O . LYS B 1 41 ? 4.629 -6.703 -35.656 1 58.41 41 LYS B O 1
ATOM 3260 N N . ARG B 1 42 ? 3.947 -4.75 -35.969 1 79.19 42 ARG B N 1
ATOM 3261 C CA . ARG B 1 42 ? 4.652 -4.129 -34.875 1 79.19 42 ARG B CA 1
ATOM 3262 C C . ARG B 1 42 ? 3.928 -4.391 -33.531 1 79.19 42 ARG B C 1
ATOM 3264 O O . ARG B 1 42 ? 2.707 -4.23 -33.469 1 79.19 42 ARG B O 1
ATOM 3271 N N . PHE B 1 43 ? 4.668 -5.07 -32.688 1 90.44 43 PHE B N 1
ATOM 3272 C CA . PHE B 1 43 ? 4.137 -5.285 -31.359 1 90.44 43 PHE B CA 1
ATOM 3273 C C . PHE B 1 43 ? 3.916 -3.959 -30.641 1 90.44 43 PHE B C 1
ATOM 3275 O O . PHE B 1 43 ? 4.633 -2.986 -30.891 1 90.44 43 PHE B O 1
ATOM 3282 N N . PRO B 1 44 ? 2.875 -3.947 -29.844 1 93.81 44 PRO B N 1
ATOM 3283 C CA . PRO B 1 44 ? 2.633 -2.729 -29.062 1 93.81 44 PRO B CA 1
ATOM 3284 C C . PRO B 1 44 ? 3.783 -2.395 -28.125 1 93.81 44 PRO B C 1
ATOM 3286 O O . PRO B 1 44 ? 4.391 -3.297 -27.531 1 93.81 44 PRO B O 1
ATOM 3289 N N . LYS B 1 45 ? 4.02 -1.173 -27.906 1 93.56 45 LYS B N 1
ATOM 3290 C CA . LYS B 1 45 ? 5.098 -0.718 -27.031 1 93.56 45 LYS B CA 1
ATOM 3291 C C . LYS B 1 45 ? 4.637 -0.633 -25.594 1 93.56 45 LYS B C 1
ATOM 3293 O O . LYS B 1 45 ? 5.457 -0.616 -24.672 1 93.56 45 LYS B O 1
ATOM 3298 N N . LYS B 1 46 ? 3.363 -0.515 -25.422 1 93 46 LYS B N 1
ATOM 3299 C CA . LYS B 1 46 ? 2.797 -0.444 -24.078 1 93 46 LYS B CA 1
ATOM 3300 C C . LYS B 1 46 ? 2.074 -1.738 -23.719 1 93 46 LYS B C 1
ATOM 3302 O O . LYS B 1 46 ? 1.232 -2.219 -24.484 1 93 46 LYS B O 1
ATOM 3307 N N . SER B 1 47 ? 2.334 -2.223 -22.578 1 92.75 47 SER B N 1
ATOM 3308 C CA . SER B 1 47 ? 1.749 -3.488 -22.156 1 92.75 47 SER B CA 1
ATOM 3309 C C . SER B 1 47 ? 0.226 -3.432 -22.188 1 92.75 47 SER B C 1
ATOM 3311 O O . SER B 1 47 ? -0.433 -4.43 -22.484 1 92.75 47 SER B O 1
ATOM 3313 N N . SER B 1 48 ? -0.341 -2.264 -21.953 1 91.56 48 SER B N 1
ATOM 3314 C CA . SER B 1 48 ? -1.791 -2.119 -21.875 1 91.56 48 SER B CA 1
ATOM 3315 C C . SER B 1 48 ? -2.439 -2.297 -23.25 1 91.56 48 SER B C 1
ATOM 3317 O O . SER B 1 48 ? -3.66 -2.438 -23.344 1 91.56 48 SER B O 1
ATOM 3319 N N . GLN B 1 49 ? -1.654 -2.328 -24.281 1 94.56 49 GLN B N 1
ATOM 3320 C CA . GLN B 1 49 ? -2.184 -2.408 -25.641 1 94.56 49 GLN B CA 1
ATOM 3321 C C . GLN B 1 49 ? -2.064 -3.826 -26.188 1 94.56 49 GLN B C 1
ATOM 3323 O O . GLN B 1 49 ? -2.453 -4.086 -27.328 1 94.56 49 GLN B O 1
ATOM 3328 N N . TRP B 1 50 ? -1.603 -4.703 -25.391 1 96.19 50 TRP B N 1
ATOM 3329 C CA . TRP B 1 50 ? -1.418 -6.082 -25.828 1 96.19 50 TRP B CA 1
ATOM 3330 C C . TRP B 1 50 ? -2.73 -6.855 -25.75 1 96.19 50 TRP B C 1
ATOM 3332 O O . TRP B 1 50 ? -3.535 -6.641 -24.844 1 96.19 50 TRP B O 1
ATOM 3342 N N . SER B 1 51 ? -2.844 -7.715 -26.672 1 96.12 51 SER B N 1
ATOM 3343 C CA . SER B 1 51 ? -3.965 -8.648 -26.672 1 96.12 51 SER B CA 1
ATOM 3344 C C . SER B 1 51 ? -3.48 -10.094 -26.719 1 96.12 51 SER B C 1
ATOM 3346 O O . SER B 1 51 ? -2.293 -10.352 -26.922 1 96.12 51 SER B O 1
ATOM 3348 N N . GLU B 1 52 ? -4.41 -10.984 -26.531 1 95.81 52 GLU B N 1
ATOM 3349 C CA . GLU B 1 52 ? -4.121 -12.414 -26.578 1 95.81 52 GLU B CA 1
ATOM 3350 C C . GLU B 1 52 ? -3.518 -12.82 -27.922 1 95.81 52 GLU B C 1
ATOM 3352 O O . GLU B 1 52 ? -2.652 -13.695 -27.984 1 95.81 52 GLU B O 1
ATOM 3357 N N . GLU B 1 53 ? -3.908 -12.148 -28.969 1 93.5 53 GLU B N 1
ATOM 3358 C CA . GLU B 1 53 ? -3.416 -12.453 -30.297 1 93.5 53 GLU B CA 1
ATOM 3359 C C . GLU B 1 53 ? -1.931 -12.133 -30.438 1 93.5 53 GLU B C 1
ATOM 3361 O O . GLU B 1 53 ? -1.192 -12.844 -31.109 1 93.5 53 GLU B O 1
ATOM 3366 N N . HIS B 1 54 ? -1.562 -11.062 -29.812 1 94 54 HIS B N 1
ATOM 3367 C CA . HIS B 1 54 ? -0.145 -10.719 -29.828 1 94 54 HIS B CA 1
ATOM 3368 C C . HIS B 1 54 ? 0.691 -11.797 -29.141 1 94 54 HIS B C 1
ATOM 3370 O O . HIS B 1 54 ? 1.792 -12.109 -29.594 1 94 54 HIS B O 1
ATOM 3376 N N . LEU B 1 55 ? 0.215 -12.344 -28.094 1 95.06 55 LEU B N 1
ATOM 3377 C CA . LEU B 1 55 ? 0.914 -13.414 -27.375 1 95.06 55 LEU B CA 1
ATOM 3378 C C . LEU B 1 55 ? 1.045 -14.648 -28.25 1 95.06 55 LEU B C 1
ATOM 3380 O O . LEU B 1 55 ? 2.109 -15.273 -28.312 1 95.06 55 LEU B O 1
ATOM 3384 N N . ALA B 1 56 ? -0.036 -14.93 -28.891 1 92.12 56 ALA B N 1
ATOM 3385 C CA . ALA B 1 56 ? -0.046 -16.094 -29.766 1 92.12 56 ALA B CA 1
ATOM 3386 C C . ALA B 1 56 ? 1.02 -15.961 -30.859 1 92.12 56 ALA B C 1
ATOM 3388 O O . ALA B 1 56 ? 1.623 -16.953 -31.266 1 92.12 56 ALA B O 1
ATOM 3389 N N . GLU B 1 57 ? 1.222 -14.789 -31.297 1 90.81 57 GLU B N 1
ATOM 3390 C CA . GLU B 1 57 ? 2.254 -14.523 -32.312 1 90.81 57 GLU B CA 1
ATOM 3391 C C . GLU B 1 57 ? 3.643 -14.836 -31.75 1 90.81 57 GLU B C 1
ATOM 3393 O O . GLU B 1 57 ? 4.555 -15.172 -32.5 1 90.81 57 GLU B O 1
ATOM 3398 N N . LEU B 1 58 ? 3.807 -14.734 -30.453 1 93 58 LEU B N 1
ATOM 3399 C CA . LEU B 1 58 ? 5.074 -15.039 -29.812 1 93 58 LEU B CA 1
ATOM 3400 C C . LEU B 1 58 ? 5.137 -16.516 -29.406 1 93 58 LEU B C 1
ATOM 3402 O O . LEU B 1 58 ? 6.074 -16.922 -28.719 1 93 58 LEU B O 1
ATOM 3406 N N . GLY B 1 59 ? 4.109 -17.266 -29.766 1 93.31 59 GLY B N 1
ATOM 3407 C CA . GLY B 1 59 ? 4.078 -18.672 -29.422 1 93.31 59 GLY B CA 1
ATOM 3408 C C . GLY B 1 59 ? 3.652 -18.938 -27.984 1 93.31 59 GLY B C 1
ATOM 3409 O O . GLY B 1 59 ? 3.965 -19.984 -27.422 1 93.31 59 GLY B O 1
ATOM 3410 N N . ILE B 1 60 ? 2.99 -18 -27.344 1 95.56 60 ILE B N 1
ATOM 3411 C CA . ILE B 1 60 ? 2.479 -18.125 -25.984 1 95.56 60 ILE B CA 1
ATOM 3412 C C . ILE B 1 60 ? 0.958 -18.266 -26.016 1 95.56 60 ILE B C 1
ATOM 3414 O O . ILE B 1 60 ? 0.259 -17.375 -26.5 1 95.56 60 ILE B O 1
ATOM 3418 N N . VAL B 1 61 ? 0.44 -19.359 -25.484 1 95.81 61 VAL B N 1
ATOM 3419 C CA . VAL B 1 61 ? -0.998 -19.594 -25.562 1 95.81 61 VAL B CA 1
ATOM 3420 C C . VAL B 1 61 ? -1.543 -19.969 -24.203 1 95.81 61 VAL B C 1
ATOM 3422 O O . VAL B 1 61 ? -0.823 -20.547 -23.375 1 95.81 61 VAL B O 1
ATOM 3425 N N . TYR B 1 62 ? -2.779 -19.625 -23.922 1 97.31 62 TYR B N 1
ATOM 3426 C CA . TYR B 1 62 ? -3.475 -20.094 -22.719 1 97.31 62 TYR B CA 1
ATOM 3427 C C . TYR B 1 62 ? -3.971 -21.516 -22.891 1 97.31 62 TYR B C 1
ATOM 3429 O O . TYR B 1 62 ? -4.445 -21.891 -23.969 1 97.31 62 TYR B O 1
ATOM 3437 N N . ASP B 1 63 ? -3.893 -22.234 -21.844 1 96.88 63 ASP B N 1
ATOM 3438 C CA . ASP B 1 63 ? -4.453 -23.578 -21.859 1 96.88 63 ASP B CA 1
ATOM 3439 C C . ASP B 1 63 ? -5.965 -23.547 -22.094 1 96.88 63 ASP B C 1
ATOM 3441 O O . ASP B 1 63 ? -6.645 -22.641 -21.609 1 96.88 63 ASP B O 1
ATOM 3445 N N . GLU B 1 64 ? -6.441 -24.547 -22.703 1 94.56 64 GLU B N 1
ATOM 3446 C CA . GLU B 1 64 ? -7.859 -24.594 -23.031 1 94.56 64 GLU B CA 1
ATOM 3447 C C . GLU B 1 64 ? -8.719 -24.797 -21.781 1 94.56 64 GLU B C 1
ATOM 3449 O O . GLU B 1 64 ? -9.828 -24.281 -21.703 1 94.56 64 GLU B O 1
ATOM 3454 N N . VAL B 1 65 ? -8.156 -25.562 -20.875 1 94 65 VAL B N 1
ATOM 3455 C CA . VAL B 1 65 ? -8.914 -25.875 -19.672 1 94 65 VAL B CA 1
ATOM 3456 C C . VAL B 1 65 ? -8.18 -25.359 -18.438 1 94 65 VAL B C 1
ATOM 3458 O O . VAL B 1 65 ? -6.949 -25.453 -18.359 1 94 65 VAL B O 1
ATOM 3461 N N . PRO B 1 66 ? -8.984 -24.812 -17.516 1 95 66 PRO B N 1
ATOM 3462 C CA . PRO B 1 66 ? -8.344 -24.375 -16.266 1 95 66 PRO B CA 1
ATOM 3463 C C . PRO B 1 66 ? -7.762 -25.531 -15.469 1 95 66 PRO B C 1
ATOM 3465 O O . PRO B 1 66 ? -8.227 -26.672 -15.586 1 95 66 PRO B O 1
ATOM 3468 N N . THR B 1 67 ? -6.742 -25.203 -14.75 1 95.62 67 THR B N 1
ATOM 3469 C CA . THR B 1 67 ? -6.129 -26.172 -13.844 1 95.62 67 THR B CA 1
ATOM 3470 C C . THR B 1 67 ? -6.637 -25.969 -12.414 1 95.62 67 THR B C 1
ATOM 3472 O O . THR B 1 67 ? -7.066 -24.875 -12.055 1 95.62 67 THR B O 1
ATOM 3475 N N . ASP B 1 68 ? -6.586 -27.078 -11.648 1 94.75 68 ASP B N 1
ATOM 3476 C CA . ASP B 1 68 ? -6.949 -27.016 -10.234 1 94.75 68 ASP B CA 1
ATOM 3477 C C . ASP B 1 68 ? -5.891 -26.266 -9.43 1 94.75 68 ASP B C 1
ATOM 3479 O O . ASP B 1 68 ? -4.691 -26.469 -9.633 1 94.75 68 ASP B O 1
ATOM 3483 N N . LEU B 1 69 ? -6.363 -25.453 -8.523 1 95.56 69 LEU B N 1
ATOM 3484 C CA . LEU B 1 69 ? -5.457 -24.656 -7.719 1 95.56 69 LEU B CA 1
ATOM 3485 C C . LEU B 1 69 ? -4.516 -25.547 -6.91 1 95.56 69 LEU B C 1
ATOM 3487 O O . LEU B 1 69 ? -3.322 -25.25 -6.801 1 95.56 69 LEU B O 1
ATOM 3491 N N . GLU B 1 70 ? -5.035 -26.578 -6.344 1 93.44 70 GLU B N 1
ATOM 3492 C CA . GLU B 1 70 ? -4.227 -27.5 -5.543 1 93.44 70 GLU B CA 1
ATOM 3493 C C . GLU B 1 70 ? -3.115 -28.125 -6.379 1 93.44 70 GLU B C 1
ATOM 3495 O O . GLU B 1 70 ? -1.979 -28.25 -5.918 1 93.44 70 GLU B O 1
ATOM 3500 N N . LYS B 1 71 ? -3.49 -28.547 -7.512 1 94.5 71 LYS B N 1
ATOM 3501 C CA . LYS B 1 71 ? -2.498 -29.125 -8.414 1 94.5 71 LYS B CA 1
ATOM 3502 C C . LYS B 1 71 ? -1.419 -28.109 -8.773 1 94.5 71 LYS B C 1
ATOM 3504 O O . LYS B 1 71 ? -0.227 -28.422 -8.742 1 94.5 71 LYS B O 1
ATOM 3509 N N . MET B 1 72 ? -1.827 -26.938 -9.117 1 94.19 72 MET B N 1
ATOM 3510 C CA . MET B 1 72 ? -0.885 -25.875 -9.445 1 94.19 72 MET B CA 1
ATOM 3511 C C . MET B 1 72 ? 0.072 -25.609 -8.289 1 94.19 72 MET B C 1
ATOM 3513 O O . MET B 1 72 ? 1.281 -25.5 -8.492 1 94.19 72 MET B O 1
ATOM 3517 N N . LEU B 1 73 ? -0.44 -25.516 -7.105 1 92.56 73 LEU B N 1
ATOM 3518 C CA . LEU B 1 73 ? 0.372 -25.25 -5.922 1 92.56 73 LEU B CA 1
ATOM 3519 C C . LEU B 1 73 ? 1.349 -26.406 -5.668 1 92.56 73 LEU B C 1
ATOM 3521 O O . LEU B 1 73 ? 2.508 -26.172 -5.32 1 92.56 73 LEU B O 1
ATOM 3525 N N . THR B 1 74 ? 0.872 -27.609 -5.844 1 90.88 74 THR B N 1
ATOM 3526 C CA . THR B 1 74 ? 1.726 -28.781 -5.664 1 90.88 74 THR B CA 1
ATOM 3527 C C . THR B 1 74 ? 2.898 -28.75 -6.637 1 90.88 74 THR B C 1
ATOM 3529 O O . THR B 1 74 ? 4.035 -29.031 -6.254 1 90.88 74 THR B O 1
ATOM 3532 N N . ASP B 1 75 ? 2.641 -28.406 -7.832 1 90.06 75 ASP B N 1
ATOM 3533 C CA . ASP B 1 75 ? 3.693 -28.297 -8.836 1 90.06 75 ASP B CA 1
ATOM 3534 C C . ASP B 1 75 ? 4.719 -27.234 -8.445 1 90.06 75 ASP B C 1
ATOM 3536 O O . ASP B 1 75 ? 5.926 -27.453 -8.555 1 90.06 75 ASP B O 1
ATOM 3540 N N . LEU B 1 76 ? 4.234 -26.094 -7.984 1 91.31 76 LEU B N 1
ATOM 3541 C CA . LEU B 1 76 ? 5.121 -25.016 -7.586 1 91.31 76 LEU B CA 1
ATOM 3542 C C . LEU B 1 76 ? 5.945 -25.406 -6.363 1 91.31 76 LEU B C 1
ATOM 3544 O O . LEU B 1 76 ? 7.133 -25.078 -6.277 1 91.31 76 LEU B O 1
ATOM 3548 N N . LYS B 1 77 ? 5.309 -26.031 -5.438 1 89.12 77 LYS B N 1
ATOM 3549 C CA . LYS B 1 77 ? 6.012 -26.5 -4.246 1 89.12 77 LYS B CA 1
ATOM 3550 C C . LYS B 1 77 ? 7.125 -27.484 -4.613 1 89.12 77 LYS B C 1
ATOM 3552 O O . LYS B 1 77 ? 8.219 -27.422 -4.047 1 89.12 77 LYS B O 1
ATOM 3557 N N . THR B 1 78 ? 6.828 -28.359 -5.492 1 86.75 78 THR B N 1
ATOM 3558 C CA . THR B 1 78 ? 7.809 -29.328 -5.961 1 86.75 78 THR B CA 1
ATOM 3559 C C . THR B 1 78 ? 8.992 -28.625 -6.617 1 86.75 78 THR B C 1
ATOM 3561 O O . THR B 1 78 ? 10.148 -28.969 -6.359 1 86.75 78 THR B O 1
ATOM 3564 N N . LEU B 1 79 ? 8.68 -27.672 -7.367 1 82.88 79 LEU B N 1
ATOM 3565 C CA . LEU B 1 79 ? 9.727 -26.891 -8.023 1 82.88 79 LEU B CA 1
ATOM 3566 C C . LEU B 1 79 ? 10.602 -26.172 -7 1 82.88 79 LEU B C 1
ATOM 3568 O O . LEU B 1 79 ? 11.828 -26.156 -7.133 1 82.88 79 LEU B O 1
ATOM 3572 N N . LYS B 1 80 ? 10.008 -25.547 -6.07 1 79.25 80 LYS B N 1
ATOM 3573 C CA . LYS B 1 80 ? 10.719 -24.797 -5.043 1 79.25 80 LYS B CA 1
ATOM 3574 C C . LYS B 1 80 ? 11.602 -25.703 -4.199 1 79.25 80 LYS B C 1
ATOM 3576 O O . LYS B 1 80 ? 12.711 -25.328 -3.811 1 79.25 80 LYS B O 1
ATOM 3581 N N . SER B 1 81 ? 11.102 -26.828 -3.857 1 74.69 81 SER B N 1
ATOM 3582 C CA . SER B 1 81 ? 11.875 -27.781 -3.064 1 74.69 81 SER B CA 1
ATOM 3583 C C . SER B 1 81 ? 13.156 -28.172 -3.781 1 74.69 81 SER B C 1
ATOM 3585 O O . SER B 1 81 ? 14.164 -28.469 -3.137 1 74.69 81 SER B O 1
ATOM 3587 N N . VAL B 1 82 ? 13.07 -28.078 -5 1 60.94 82 VAL B N 1
ATOM 3588 C CA . VAL B 1 82 ? 14.25 -28.422 -5.797 1 60.94 82 VAL B CA 1
ATOM 3589 C C . VAL B 1 82 ? 15.234 -27.25 -5.781 1 60.94 82 VAL B C 1
ATOM 3591 O O . VAL B 1 82 ? 16.453 -27.453 -5.707 1 60.94 82 VAL B O 1
ATOM 3594 N N . VAL B 1 83 ? 14.648 -26.094 -5.801 1 59.5 83 VAL B N 1
ATOM 3595 C CA . VAL B 1 83 ? 15.484 -24.891 -5.875 1 59.5 83 VAL B CA 1
ATOM 3596 C C . VAL B 1 83 ? 16.016 -24.547 -4.488 1 59.5 83 VAL B C 1
ATOM 3598 O O . VAL B 1 83 ? 17.172 -24.172 -4.336 1 59.5 83 VAL B O 1
ATOM 3601 N N . ARG B 1 84 ? 15.219 -24.516 -3.48 1 61.28 84 ARG B N 1
ATOM 3602 C CA . ARG B 1 84 ? 15.602 -24.203 -2.107 1 61.28 84 ARG B CA 1
ATOM 3603 C C . ARG B 1 84 ? 14.984 -25.203 -1.128 1 61.28 84 ARG B C 1
ATOM 3605 O O . ARG B 1 84 ? 13.758 -25.328 -1.056 1 61.28 84 ARG B O 1
ATOM 3612 N N . SER B 1 85 ? 15.781 -25.984 -0.501 1 60.78 85 SER B N 1
ATOM 3613 C CA . SER B 1 85 ? 15.359 -27.016 0.433 1 60.78 85 SER B CA 1
ATOM 3614 C C . SER B 1 85 ? 14.609 -26.422 1.619 1 60.78 85 SER B C 1
ATOM 3616 O O . SER B 1 85 ? 14.945 -25.328 2.088 1 60.78 85 SER B O 1
ATOM 3618 N N . GLY B 1 86 ? 13.328 -26.953 1.897 1 60.16 86 GLY B N 1
ATOM 3619 C CA . GLY B 1 86 ? 12.734 -26.734 3.209 1 60.16 86 GLY B CA 1
ATOM 3620 C C . GLY B 1 86 ? 11.484 -25.875 3.164 1 60.16 86 GLY B C 1
ATOM 3621 O O . GLY B 1 86 ? 10.82 -25.688 4.184 1 60.16 86 GLY B O 1
ATOM 3622 N N . LEU B 1 87 ? 11.219 -25.266 1.979 1 62.19 87 LEU B N 1
ATOM 3623 C CA . LEU B 1 87 ? 10.047 -24.406 2.027 1 62.19 87 LEU B CA 1
ATOM 3624 C C . LEU B 1 87 ? 8.836 -25.094 1.404 1 62.19 87 LEU B C 1
ATOM 3626 O O . LEU B 1 87 ? 7.98 -24.438 0.812 1 62.19 87 LEU B O 1
ATOM 3630 N N . SER B 1 88 ? 8.711 -26.375 1.517 1 67.06 88 SER B N 1
ATOM 3631 C CA . SER B 1 88 ? 7.57 -27.047 0.915 1 67.06 88 SER B CA 1
ATOM 3632 C C . SER B 1 88 ? 6.34 -26.969 1.811 1 67.06 88 SER B C 1
ATOM 3634 O O . SER B 1 88 ? 5.25 -26.625 1.348 1 67.06 88 SER B O 1
ATOM 3636 N N . ASP B 1 89 ? 6.543 -27.219 3.102 1 79.25 89 ASP B N 1
ATOM 3637 C CA . ASP B 1 89 ? 5.371 -27.219 3.975 1 79.25 89 ASP B CA 1
ATOM 3638 C C . ASP B 1 89 ? 5.41 -26.031 4.938 1 79.25 89 ASP B C 1
ATOM 3640 O O . ASP B 1 89 ? 6.445 -25.75 5.555 1 79.25 89 ASP B O 1
ATOM 3644 N N . MET B 1 90 ? 4.316 -25.359 4.941 1 84.38 90 MET B N 1
ATOM 3645 C CA . MET B 1 90 ? 4.191 -24.266 5.895 1 84.38 90 MET B CA 1
ATOM 3646 C C . MET B 1 90 ? 4.312 -24.766 7.328 1 84.38 90 MET B C 1
ATOM 3648 O O . MET B 1 90 ? 3.809 -25.844 7.66 1 84.38 90 MET B O 1
ATOM 3652 N N . PRO B 1 91 ? 4.859 -23.969 8.164 1 85.25 91 PRO B N 1
ATOM 3653 C CA . PRO B 1 91 ? 4.91 -24.359 9.57 1 85.25 91 PRO B CA 1
ATOM 3654 C C . PRO B 1 91 ? 3.525 -24.453 10.211 1 85.25 91 PRO B C 1
ATOM 3656 O O . PRO B 1 91 ? 2.564 -23.891 9.688 1 85.25 91 PRO B O 1
ATOM 3659 N N . LYS B 1 92 ? 3.424 -25.125 11.297 1 88.12 92 LYS B N 1
ATOM 3660 C CA . LYS B 1 92 ? 2.164 -25.391 11.992 1 88.12 92 LYS B CA 1
ATOM 3661 C C . LYS B 1 92 ? 1.485 -24.078 12.391 1 88.12 92 LYS B C 1
ATOM 3663 O O . LYS B 1 92 ? 0.26 -23.969 12.32 1 88.12 92 LYS B O 1
ATOM 3668 N N . VAL B 1 93 ? 2.256 -23.141 12.844 1 90.56 93 VAL B N 1
ATOM 3669 C CA . VAL B 1 93 ? 1.7 -21.859 13.273 1 90.56 93 VAL B CA 1
ATOM 3670 C C . VAL B 1 93 ? 0.931 -21.219 12.117 1 90.56 93 VAL B C 1
ATOM 3672 O O . VAL B 1 93 ? -0.185 -20.734 12.305 1 90.56 93 VAL B O 1
ATOM 3675 N N . SER B 1 94 ? 1.476 -21.281 10.93 1 90.88 94 SER B N 1
ATOM 3676 C CA . SER B 1 94 ? 0.826 -20.703 9.758 1 90.88 94 SER B CA 1
ATOM 3677 C C . SER B 1 94 ? -0.469 -21.422 9.422 1 90.88 94 SER B C 1
ATOM 3679 O O . SER B 1 94 ? -1.469 -20.797 9.07 1 90.88 94 SER B O 1
ATOM 3681 N N . ARG B 1 95 ? -0.479 -22.703 9.555 1 91.25 95 ARG B N 1
ATOM 3682 C CA . ARG B 1 95 ? -1.683 -23.484 9.297 1 91.25 95 ARG B CA 1
ATOM 3683 C C . ARG B 1 95 ? -2.785 -23.141 10.297 1 91.25 95 ARG B C 1
ATOM 3685 O O . ARG B 1 95 ? -3.957 -23.047 9.922 1 91.25 95 ARG B O 1
ATOM 3692 N N . SER B 1 96 ? -2.4 -22.938 11.5 1 93.81 96 SER B N 1
ATOM 3693 C CA . SER B 1 96 ? -3.361 -22.516 12.508 1 93.81 96 SER B CA 1
ATOM 3694 C C . SER B 1 96 ? -3.949 -21.156 12.172 1 93.81 96 SER B C 1
ATOM 3696 O O . SER B 1 96 ? -5.156 -20.938 12.305 1 93.81 96 SER B O 1
ATOM 3698 N N . LEU B 1 97 ? -3.09 -20.281 11.734 1 95.19 97 LEU B N 1
ATOM 3699 C CA . LEU B 1 97 ? -3.549 -18.922 11.406 1 95.19 97 LEU B CA 1
ATOM 3700 C C . LEU B 1 97 ? -4.48 -18.953 10.195 1 95.19 97 LEU B C 1
ATOM 3702 O O . LEU B 1 97 ? -5.422 -18.156 10.117 1 95.19 97 LEU B O 1
ATOM 3706 N N . VAL B 1 98 ? -4.191 -19.828 9.195 1 95.31 98 VAL B N 1
ATOM 3707 C CA . VAL B 1 98 ? -5.105 -20.031 8.078 1 95.31 98 VAL B CA 1
ATOM 3708 C C . VAL B 1 98 ? -6.488 -20.422 8.602 1 95.31 98 VAL B C 1
ATOM 3710 O O . VAL B 1 98 ? -7.496 -19.812 8.219 1 95.31 98 VAL B O 1
ATOM 3713 N N . GLN B 1 99 ? -6.516 -21.375 9.523 1 94.75 99 GLN B N 1
ATOM 3714 C CA . GLN B 1 99 ? -7.77 -21.859 10.086 1 94.75 99 GLN B CA 1
ATOM 3715 C C . GLN B 1 99 ? -8.477 -20.781 10.883 1 94.75 99 GLN B C 1
ATOM 3717 O O . GLN B 1 99 ? -9.688 -20.609 10.773 1 94.75 99 GLN B O 1
ATOM 3722 N N . TYR B 1 100 ? -7.727 -20.047 11.672 1 96.38 100 TYR B N 1
ATOM 3723 C CA . TYR B 1 100 ? -8.312 -18.969 12.453 1 96.38 100 TYR B CA 1
ATOM 3724 C C . TYR B 1 100 ? -8.93 -17.906 11.547 1 96.38 100 TYR B C 1
ATOM 3726 O O . TYR B 1 100 ? -9.992 -17.359 11.852 1 96.38 100 TYR B O 1
ATOM 3734 N N . THR B 1 101 ? -8.195 -17.547 10.477 1 96.25 101 THR B N 1
ATOM 3735 C CA . THR B 1 101 ? -8.703 -16.547 9.539 1 96.25 101 THR B CA 1
ATOM 3736 C C . THR B 1 101 ? -10.039 -17 8.945 1 96.25 101 THR B C 1
ATOM 3738 O O . THR B 1 101 ? -11 -16.234 8.898 1 96.25 101 THR B O 1
ATOM 3741 N N . ASN B 1 102 ? -10.062 -18.234 8.562 1 94.44 102 ASN B N 1
ATOM 3742 C CA . ASN B 1 102 ? -11.281 -18.781 7.977 1 94.44 102 ASN B CA 1
ATOM 3743 C C . ASN B 1 102 ? -12.422 -18.797 8.984 1 94.44 102 ASN B C 1
ATOM 3745 O O . ASN B 1 102 ? -13.57 -18.516 8.633 1 94.44 102 ASN B O 1
ATOM 3749 N N . ASP B 1 103 ? -12.164 -19.094 10.211 1 93.88 103 ASP B N 1
ATOM 3750 C CA . ASP B 1 103 ? -13.172 -19.172 11.266 1 93.88 103 ASP B CA 1
ATOM 3751 C C . ASP B 1 103 ? -13.719 -17.797 11.602 1 93.88 103 ASP B C 1
ATOM 3753 O O . ASP B 1 103 ? -14.914 -17.641 11.867 1 93.88 103 ASP B O 1
ATOM 3757 N N . LEU B 1 104 ? -12.844 -16.875 11.641 1 94.94 104 LEU B N 1
ATOM 3758 C CA . LEU B 1 104 ? -13.227 -15.539 12.062 1 94.94 104 LEU B CA 1
ATOM 3759 C C . LEU B 1 104 ? -13.867 -14.766 10.914 1 94.94 104 LEU B C 1
ATOM 3761 O O . LEU B 1 104 ? -14.789 -13.984 11.133 1 94.94 104 LEU B O 1
ATOM 3765 N N . TRP B 1 105 ? -13.297 -14.914 9.75 1 93.94 105 TRP B N 1
ATOM 3766 C CA . TRP B 1 105 ? -13.789 -14.227 8.562 1 93.94 105 TRP B CA 1
ATOM 3767 C C . TRP B 1 105 ? -14.766 -15.102 7.789 1 93.94 105 TRP B C 1
ATOM 3769 O O . TRP B 1 105 ? -14.516 -15.469 6.641 1 93.94 105 TRP B O 1
ATOM 3779 N N . ASP B 1 106 ? -15.961 -15.336 8.305 1 89.69 106 ASP B N 1
ATOM 3780 C CA . ASP B 1 106 ? -16.891 -16.328 7.773 1 89.69 106 ASP B CA 1
ATOM 3781 C C . ASP B 1 106 ? -18.031 -15.656 7.016 1 89.69 106 ASP B C 1
ATOM 3783 O O . ASP B 1 106 ? -19.016 -16.312 6.668 1 89.69 106 ASP B O 1
ATOM 3787 N N . PHE B 1 107 ? -17.938 -14.375 6.777 1 90.31 107 PHE B N 1
ATOM 3788 C CA . PHE B 1 107 ? -18.938 -13.672 5.984 1 90.31 107 PHE B CA 1
ATOM 3789 C C . PHE B 1 107 ? -18.438 -13.422 4.566 1 90.31 107 PHE B C 1
ATOM 3791 O O . PHE B 1 107 ? -17.234 -13.492 4.312 1 90.31 107 PHE B O 1
ATOM 3798 N N . SER B 1 108 ? -19.422 -13.188 3.686 1 89.75 108 SER B N 1
ATOM 3799 C CA . SER B 1 108 ? -19.125 -12.938 2.279 1 89.75 108 SER B CA 1
ATOM 3800 C C . SER B 1 108 ? -19.672 -11.586 1.829 1 89.75 108 SER B C 1
ATOM 3802 O O . SER B 1 108 ? -20.5 -10.992 2.512 1 89.75 108 SER B O 1
ATOM 3804 N N . TYR B 1 109 ? -19.031 -11.078 0.844 1 87.5 109 TYR B N 1
ATOM 3805 C CA . TYR B 1 109 ? -19.531 -9.867 0.201 1 87.5 109 TYR B CA 1
ATOM 3806 C C . TYR B 1 109 ? -19.328 -9.93 -1.309 1 87.5 109 TYR B C 1
ATOM 3808 O O . TYR B 1 109 ? -18.234 -10.211 -1.782 1 87.5 109 TYR B O 1
ATOM 3816 N N . VAL B 1 110 ? -20.438 -9.594 -2.039 1 80.12 110 VAL B N 1
ATOM 3817 C CA . VAL B 1 110 ? -20.359 -9.586 -3.496 1 80.12 110 VAL B CA 1
ATOM 3818 C C . VAL B 1 110 ? -20.344 -8.148 -4.008 1 80.12 110 VAL B C 1
ATOM 3820 O O . VAL B 1 110 ? -21.359 -7.457 -3.967 1 80.12 110 VAL B O 1
ATOM 3823 N N . PHE B 1 111 ? -19.125 -7.629 -4.457 1 75.25 111 PHE B N 1
ATOM 3824 C CA . PHE B 1 111 ? -18.969 -6.258 -4.926 1 75.25 111 PHE B CA 1
ATOM 3825 C C . PHE B 1 111 ? -19.734 -6.035 -6.219 1 75.25 111 PHE B C 1
ATOM 3827 O O . PHE B 1 111 ? -20.125 -4.906 -6.535 1 75.25 111 PHE B O 1
ATOM 3834 N N . TYR B 1 112 ? -19.938 -6.93 -7.145 1 64.38 112 TYR B N 1
ATOM 3835 C CA . TYR B 1 112 ? -20.609 -6.664 -8.414 1 64.38 112 TYR B CA 1
ATOM 3836 C C . TYR B 1 112 ? -21.984 -6.027 -8.188 1 64.38 112 TYR B C 1
ATOM 3838 O O . TYR B 1 112 ? -22.516 -5.348 -9.07 1 64.38 112 TYR B O 1
ATOM 3846 N N . LYS B 1 113 ? -22.422 -6.227 -7.18 1 56.84 113 LYS B N 1
ATOM 3847 C CA . LYS B 1 113 ? -23.781 -5.711 -6.984 1 56.84 113 LYS B CA 1
ATOM 3848 C C . LYS B 1 113 ? -23.75 -4.227 -6.625 1 56.84 113 LYS B C 1
ATOM 3850 O O . LYS B 1 113 ? -24.797 -3.568 -6.609 1 56.84 113 LYS B O 1
ATOM 3855 N N . GLU B 1 114 ? -22.5 -3.646 -6.953 1 54.31 114 GLU B N 1
ATOM 3856 C CA . GLU B 1 114 ? -22.266 -2.227 -6.715 1 54.31 114 GLU B CA 1
ATOM 3857 C C . GLU B 1 114 ? -23.469 -1.565 -6.051 1 54.31 114 GLU B C 1
ATOM 3859 O O . GLU B 1 114 ? -23.594 -0.339 -6.062 1 54.31 114 GLU B O 1
ATOM 3864 N N . THR B 1 115 ? -24.453 -2.375 -5.832 1 54.97 115 THR B N 1
ATOM 3865 C CA . THR B 1 115 ? -25.562 -1.771 -5.113 1 54.97 115 THR B CA 1
ATOM 3866 C C . THR B 1 115 ? -25.297 -1.747 -3.613 1 54.97 115 THR B C 1
ATOM 3868 O O . THR B 1 115 ? -24.531 -2.572 -3.102 1 54.97 115 THR B O 1
ATOM 3871 N N . GLY B 1 116 ? -25.125 -0.535 -3.062 1 57.41 116 GLY B N 1
ATOM 3872 C CA . GLY B 1 116 ? -25.016 -0.303 -1.63 1 57.41 116 GLY B CA 1
ATOM 3873 C C . GLY B 1 116 ? -25.859 -1.264 -0.808 1 57.41 116 GLY B C 1
ATOM 3874 O O . GLY B 1 116 ? -26.141 -1.004 0.364 1 57.41 116 GLY B O 1
ATOM 3875 N N . GLU B 1 117 ? -26.312 -2.385 -1.493 1 63.56 117 GLU B N 1
ATOM 3876 C CA . GLU B 1 117 ? -27.109 -3.348 -0.746 1 63.56 117 GLU B CA 1
ATOM 3877 C C . GLU B 1 117 ? -26.234 -4.309 0.044 1 63.56 117 GLU B C 1
ATOM 3879 O O . GLU B 1 117 ? -25.078 -4.555 -0.328 1 63.56 117 GLU B O 1
ATOM 3884 N N . ASP B 1 118 ? -26.5 -4.637 1.11 1 75 118 ASP B N 1
ATOM 3885 C CA . ASP B 1 118 ? -25.922 -5.664 1.971 1 75 118 ASP B CA 1
ATOM 3886 C C . ASP B 1 118 ? -24.688 -5.148 2.684 1 75 118 ASP B C 1
ATOM 3888 O O . ASP B 1 118 ? -23.906 -5.93 3.246 1 75 118 ASP B O 1
ATOM 3892 N N . VAL B 1 119 ? -24.453 -3.852 2.449 1 78.44 119 VAL B N 1
ATOM 3893 C CA . VAL B 1 119 ? -23.312 -3.268 3.141 1 78.44 119 VAL B CA 1
ATOM 3894 C C . VAL B 1 119 ? -23.469 -3.445 4.648 1 78.44 119 VAL B C 1
ATOM 3896 O O . VAL B 1 119 ? -22.5 -3.742 5.352 1 78.44 119 VAL B O 1
ATOM 3899 N N . SER B 1 120 ? -24.672 -3.307 5.055 1 82.56 120 SER B N 1
ATOM 3900 C CA . SER B 1 120 ? -24.938 -3.461 6.48 1 82.56 120 SER B CA 1
ATOM 3901 C C . SER B 1 120 ? -24.625 -4.875 6.957 1 82.56 120 SER B C 1
ATOM 3903 O O . SER B 1 120 ? -24.094 -5.062 8.055 1 82.56 120 SER B O 1
ATOM 3905 N N . ASP B 1 121 ? -24.906 -5.832 6.141 1 83.75 121 ASP B N 1
ATOM 3906 C CA . ASP B 1 121 ? -24.641 -7.219 6.5 1 83.75 121 ASP B CA 1
ATOM 3907 C C . ASP B 1 121 ? -23.141 -7.461 6.664 1 83.75 121 ASP B C 1
ATOM 3909 O O . ASP B 1 121 ? -22.719 -8.211 7.547 1 83.75 121 ASP B O 1
ATOM 3913 N N . VAL B 1 122 ? -22.422 -6.828 5.812 1 86.06 122 VAL B N 1
ATOM 3914 C CA . VAL B 1 122 ? -20.969 -6.992 5.875 1 86.06 122 VAL B CA 1
ATOM 3915 C C . VAL B 1 122 ? -20.422 -6.312 7.129 1 86.06 122 VAL B C 1
ATOM 3917 O O . VAL B 1 122 ? -19.578 -6.867 7.82 1 86.06 122 VAL B O 1
ATOM 3920 N N . LEU B 1 123 ? -20.906 -5.168 7.383 1 85.88 123 LEU B N 1
ATOM 3921 C CA . LEU B 1 123 ? -20.484 -4.461 8.586 1 85.88 123 LEU B CA 1
ATOM 3922 C C . LEU B 1 123 ? -20.844 -5.25 9.836 1 85.88 123 LEU B C 1
ATOM 3924 O O . LEU B 1 123 ? -20.047 -5.348 10.773 1 85.88 123 LEU B O 1
ATOM 3928 N N . ASP B 1 124 ? -22.031 -5.832 9.797 1 89.12 124 ASP B N 1
ATOM 3929 C CA . ASP B 1 124 ? -22.438 -6.707 10.891 1 89.12 124 ASP B CA 1
ATOM 3930 C C . ASP B 1 124 ? -21.531 -7.934 10.984 1 89.12 124 ASP B C 1
ATOM 3932 O O . ASP B 1 124 ? -21.172 -8.367 12.086 1 89.12 124 ASP B O 1
ATOM 3936 N N . GLY B 1 125 ? -21.219 -8.492 9.836 1 90.62 125 GLY B N 1
ATOM 3937 C CA . GLY B 1 125 ? -20.297 -9.625 9.812 1 90.62 125 GLY B CA 1
ATOM 3938 C C . GLY B 1 125 ? -18.938 -9.297 10.406 1 90.62 125 GLY B C 1
ATOM 3939 O O . GLY B 1 125 ? -18.359 -10.094 11.148 1 90.62 125 GLY B O 1
ATOM 3940 N N . ILE B 1 126 ? -18.422 -8.141 10.102 1 90.12 126 ILE B N 1
ATOM 3941 C CA . ILE B 1 126 ? -17.141 -7.68 10.617 1 90.12 126 ILE B CA 1
ATOM 3942 C C . ILE B 1 126 ? -17.234 -7.512 12.133 1 90.12 126 ILE B C 1
ATOM 3944 O O . ILE B 1 126 ? -16.328 -7.922 12.859 1 90.12 126 ILE B O 1
ATOM 3948 N N . GLU B 1 127 ? -18.297 -6.938 12.578 1 89.94 127 GLU B N 1
ATOM 3949 C CA . GLU B 1 127 ? -18.5 -6.742 14.008 1 89.94 127 GLU B CA 1
ATOM 3950 C C . GLU B 1 127 ? -18.562 -8.078 14.75 1 89.94 127 GLU B C 1
ATOM 3952 O O . GLU B 1 127 ? -17.891 -8.266 15.766 1 89.94 127 GLU B O 1
ATOM 3957 N N . LYS B 1 128 ? -19.281 -8.977 14.242 1 93.25 128 LYS B N 1
ATOM 3958 C CA . LYS B 1 128 ? -19.391 -10.305 14.836 1 93.25 128 LYS B CA 1
ATOM 3959 C C . LYS B 1 128 ? -18.031 -11.008 14.859 1 93.25 128 LYS B C 1
ATOM 3961 O O . LYS B 1 128 ? -17.688 -11.664 15.844 1 93.25 128 LYS B O 1
ATOM 3966 N N . SER B 1 129 ? -17.344 -10.898 13.781 1 92.88 129 SER B N 1
ATOM 3967 C CA . SER B 1 129 ? -16.016 -11.5 13.695 1 92.88 129 SER B CA 1
ATOM 3968 C C . SER B 1 129 ? -15.062 -10.891 14.719 1 92.88 129 SER B C 1
ATOM 3970 O O . SER B 1 129 ? -14.25 -11.602 15.32 1 92.88 129 SER B O 1
ATOM 3972 N N . THR B 1 130 ? -15.156 -9.641 14.852 1 90.25 130 THR B N 1
ATOM 3973 C CA . THR B 1 130 ? -14.328 -8.938 15.828 1 90.25 130 THR B CA 1
ATOM 3974 C C . THR B 1 130 ? -14.641 -9.406 17.25 1 90.25 130 THR B C 1
ATOM 3976 O O . THR B 1 130 ? -13.734 -9.625 18.047 1 90.25 130 THR B O 1
ATOM 3979 N N 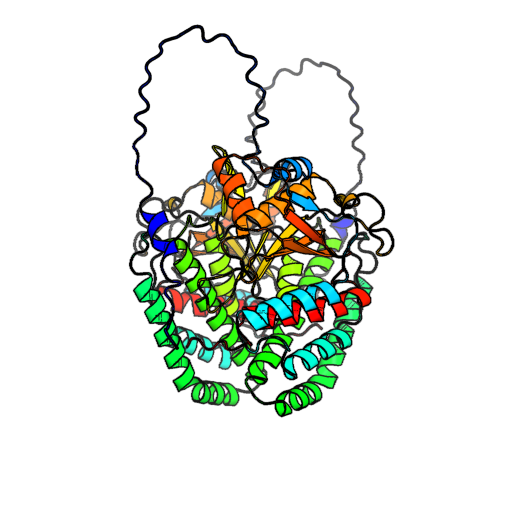. GLU B 1 131 ? -15.898 -9.555 17.562 1 91.06 131 GLU B N 1
ATOM 3980 C CA . GLU B 1 131 ? -16.312 -10.047 18.859 1 91.06 131 GLU B CA 1
ATOM 3981 C C . GLU B 1 131 ? -15.844 -11.477 19.094 1 91.06 131 GLU B C 1
ATOM 3983 O O . GLU B 1 131 ? -15.336 -11.797 20.172 1 91.06 131 GLU B O 1
ATOM 3988 N N . LYS B 1 132 ? -15.969 -12.219 18.094 1 93.31 132 LYS B N 1
ATOM 3989 C CA . LYS B 1 132 ? -15.5 -13.602 18.172 1 93.31 132 LYS B CA 1
ATOM 3990 C C . LYS B 1 132 ? -14 -13.648 18.453 1 93.31 132 LYS B C 1
ATOM 3992 O O . LYS B 1 132 ? -13.531 -14.492 19.219 1 93.31 132 LYS B O 1
ATOM 3997 N N . PHE B 1 133 ? -13.25 -12.836 17.797 1 92.06 133 PHE B N 1
ATOM 3998 C CA . PHE B 1 133 ? -11.812 -12.766 18.031 1 92.06 133 PHE B CA 1
ATOM 3999 C C . PHE B 1 133 ? -11.508 -12.406 19.484 1 92.06 133 PHE B C 1
ATOM 4001 O O . PHE B 1 133 ? -10.656 -13.031 20.109 1 92.06 133 PHE B O 1
ATOM 4008 N N . ARG B 1 134 ? -12.211 -11.445 19.984 1 88.88 134 ARG B N 1
ATOM 4009 C CA . ARG B 1 134 ? -11.969 -10.992 21.344 1 88.88 134 ARG B CA 1
ATOM 4010 C C . ARG B 1 134 ? -12.234 -12.117 22.344 1 88.88 134 ARG B C 1
ATOM 4012 O O . ARG B 1 134 ? -11.5 -12.266 23.328 1 88.88 134 ARG B O 1
ATOM 4019 N N . GLU B 1 135 ? -13.18 -12.867 22.062 1 92.06 135 GLU B N 1
ATOM 4020 C CA . GLU B 1 135 ? -13.547 -13.977 22.938 1 92.06 135 GLU B CA 1
ATOM 4021 C C . GLU B 1 135 ? -12.508 -15.094 22.891 1 92.06 135 GLU B C 1
ATOM 4023 O O . GLU B 1 135 ? -12.289 -15.789 23.875 1 92.06 135 GLU B O 1
ATOM 4028 N N . LYS B 1 136 ? -11.82 -15.18 21.766 1 93.88 136 LYS B N 1
ATOM 4029 C CA . LYS B 1 136 ? -10.977 -16.359 21.547 1 93.88 136 LYS B CA 1
ATOM 4030 C C . LYS B 1 136 ? -9.5 -15.969 21.516 1 93.88 136 LYS B C 1
ATOM 4032 O O . LYS B 1 136 ? -8.633 -16.828 21.375 1 93.88 136 LYS B O 1
ATOM 4037 N N . GLU B 1 137 ? -9.156 -14.758 21.641 1 91.12 137 GLU B N 1
ATOM 4038 C CA . GLU B 1 137 ? -7.801 -14.25 21.453 1 91.12 137 GLU B CA 1
ATOM 4039 C C . GLU B 1 137 ? -6.809 -14.992 22.344 1 91.12 137 GLU B C 1
ATOM 4041 O O . GLU B 1 137 ? -5.773 -15.469 21.859 1 91.12 137 GLU B O 1
ATOM 4046 N N . ASN B 1 138 ? -7.184 -15.172 23.609 1 91.25 138 ASN B N 1
ATOM 4047 C CA . ASN B 1 138 ? -6.273 -15.82 24.547 1 91.25 138 ASN B CA 1
ATOM 4048 C C . ASN B 1 138 ? -6.043 -17.281 24.172 1 91.25 138 ASN B C 1
ATOM 4050 O O . ASN B 1 138 ? -4.91 -17.766 24.234 1 91.25 138 ASN B O 1
ATOM 4054 N N . VAL B 1 139 ? -7.074 -17.922 23.844 1 94 139 VAL B N 1
ATOM 4055 C CA . VAL B 1 139 ? -6.984 -19.328 23.469 1 94 139 VAL B CA 1
ATOM 4056 C C . VAL B 1 139 ? -6.141 -19.484 22.203 1 94 139 VAL B C 1
ATOM 4058 O O . VAL B 1 139 ? -5.293 -20.375 22.125 1 94 139 VAL B O 1
ATOM 4061 N N . MET B 1 140 ? -6.309 -18.656 21.281 1 93.69 140 MET B N 1
ATOM 4062 C CA . MET B 1 140 ? -5.559 -18.703 20.031 1 93.69 140 MET B CA 1
ATOM 4063 C C . MET B 1 140 ? -4.082 -18.406 20.266 1 93.69 140 MET B C 1
ATOM 4065 O O . MET B 1 140 ? -3.215 -19.078 19.703 1 93.69 140 MET B O 1
ATOM 4069 N N . GLU B 1 141 ? -3.838 -17.391 21.047 1 91.5 141 GLU B N 1
ATOM 4070 C CA . GLU B 1 141 ? -2.451 -17.047 21.344 1 91.5 141 GLU B CA 1
ATOM 4071 C C . GLU B 1 141 ? -1.729 -18.203 22.031 1 91.5 141 GLU B C 1
ATOM 4073 O O . GLU B 1 141 ? -0.596 -18.531 21.672 1 91.5 141 GLU B O 1
ATOM 4078 N N . GLU B 1 142 ? -2.414 -18.875 23 1 92.62 142 GLU B N 1
ATOM 4079 C CA . GLU B 1 142 ? -1.824 -20 23.719 1 92.62 142 GLU B CA 1
ATOM 4080 C C . GLU B 1 142 ? -1.567 -21.172 22.766 1 92.62 142 GLU B C 1
ATOM 4082 O O . GLU B 1 142 ? -0.55 -21.859 22.891 1 92.62 142 GLU B O 1
ATOM 4087 N N . ASP B 1 143 ? -2.418 -21.328 21.922 1 92 143 ASP B N 1
ATOM 4088 C CA . ASP B 1 143 ? -2.291 -22.406 20.953 1 92 143 ASP B CA 1
ATOM 4089 C C . ASP B 1 143 ? -1.054 -22.219 20.078 1 92 143 ASP B C 1
ATOM 4091 O O . ASP B 1 143 ? -0.28 -23.156 19.875 1 92 143 ASP B O 1
ATOM 4095 N N . VAL B 1 144 ? -0.82 -21 19.578 1 90.38 144 VAL B N 1
ATOM 4096 C CA . VAL B 1 144 ? 0.29 -20.75 18.656 1 90.38 144 VAL B CA 1
ATOM 4097 C C . VAL B 1 144 ? 1.6 -20.688 19.453 1 90.38 144 VAL B C 1
ATOM 4099 O O . VAL B 1 144 ? 2.664 -21 18.906 1 90.38 144 VAL B O 1
ATOM 4102 N N . LYS B 1 145 ? 1.516 -20.312 20.656 1 87.5 145 LYS B N 1
ATOM 4103 C CA . LYS B 1 145 ? 2.691 -20.312 21.516 1 87.5 145 LYS B CA 1
ATOM 4104 C C . LYS B 1 145 ? 3.297 -21.719 21.609 1 87.5 145 LYS B C 1
ATOM 4106 O O . LYS B 1 145 ? 4.52 -21.859 21.641 1 87.5 145 LYS B O 1
ATOM 4111 N N . THR B 1 146 ? 2.57 -22.672 21.703 1 84.19 146 THR B N 1
ATOM 4112 C CA . THR B 1 146 ? 2.977 -24.062 21.891 1 84.19 146 THR B CA 1
ATOM 4113 C C . THR B 1 146 ? 3.602 -24.625 20.609 1 84.19 146 THR B C 1
ATOM 4115 O O . THR B 1 146 ? 4.176 -25.719 20.625 1 84.19 146 THR B O 1
ATOM 4118 N N . VAL B 1 147 ? 3.598 -23.844 19.625 1 74.25 147 VAL B N 1
ATOM 4119 C CA . VAL B 1 147 ? 4.074 -24.359 18.344 1 74.25 147 VAL B CA 1
ATOM 4120 C C . VAL B 1 147 ? 5.516 -23.906 18.109 1 74.25 147 VAL B C 1
ATOM 4122 O O . VAL B 1 147 ? 6.176 -24.391 17.188 1 74.25 147 VAL B O 1
ATOM 4125 N N . GLY B 1 148 ? 6.301 -23.234 19.094 1 64.06 148 GLY B N 1
ATOM 4126 C CA . GLY B 1 148 ? 7.695 -22.828 19.016 1 64.06 148 GLY B CA 1
ATOM 4127 C C . GLY B 1 148 ? 7.977 -21.844 17.906 1 64.06 148 GLY B C 1
ATOM 4128 O O . GLY B 1 148 ? 7.133 -21.641 17.031 1 64.06 148 GLY B O 1
ATOM 4129 N N . GLY B 1 149 ? 9.234 -21 18.047 1 65.75 149 GLY B N 1
ATOM 4130 C CA . GLY B 1 149 ? 9.688 -20.125 16.984 1 65.75 149 GLY B CA 1
ATOM 4131 C C . GLY B 1 149 ? 9.266 -18.688 17.156 1 65.75 149 GLY B C 1
ATOM 4132 O O . GLY B 1 149 ? 9.234 -18.172 18.281 1 65.75 149 GLY B O 1
ATOM 4133 N N . ASP B 1 150 ? 9.078 -17.969 16.172 1 78.56 150 ASP B N 1
ATOM 4134 C CA . ASP B 1 150 ? 8.695 -16.562 16.078 1 78.56 150 ASP B CA 1
ATOM 4135 C C . ASP B 1 150 ? 7.176 -16.406 16.094 1 78.56 150 ASP B C 1
ATOM 4137 O O . ASP B 1 150 ? 6.625 -15.602 15.344 1 78.56 150 ASP B O 1
ATOM 4141 N N . TRP B 1 151 ? 6.57 -17.25 17 1 87.56 151 TRP B N 1
ATOM 4142 C CA . TRP B 1 151 ? 5.109 -17.312 16.969 1 87.56 151 TRP B CA 1
ATOM 4143 C C . TRP B 1 151 ? 4.5 -15.953 17.297 1 87.56 151 TRP B C 1
ATOM 4145 O O . TRP B 1 151 ? 3.467 -15.57 16.75 1 87.56 151 TRP B O 1
ATOM 4155 N N . LYS B 1 152 ? 5.129 -15.188 18.219 1 86.31 152 LYS B N 1
ATOM 4156 C CA . LYS B 1 152 ? 4.582 -13.898 18.641 1 86.31 152 LYS B CA 1
ATOM 4157 C C . LYS B 1 152 ? 4.48 -12.93 17.469 1 86.31 152 LYS B C 1
ATOM 4159 O O . LYS B 1 152 ? 3.434 -12.32 17.25 1 86.31 152 LYS B O 1
ATOM 4164 N N . ARG B 1 153 ? 5.531 -12.922 16.75 1 87.12 153 ARG B N 1
ATOM 4165 C CA . ARG B 1 153 ? 5.57 -12.039 15.594 1 87.12 153 ARG B CA 1
ATOM 4166 C C . ARG B 1 153 ? 4.512 -12.438 14.57 1 87.12 153 ARG B C 1
ATOM 4168 O O . ARG B 1 153 ? 3.836 -11.57 14 1 87.12 153 ARG B O 1
ATOM 4175 N N . LEU B 1 154 ? 4.371 -13.719 14.375 1 90.75 154 LEU B N 1
ATOM 4176 C CA . LEU B 1 154 ? 3.408 -14.211 13.398 1 90.75 154 LEU B CA 1
ATOM 4177 C C . LEU B 1 154 ? 1.979 -13.977 13.875 1 90.75 154 LEU B C 1
ATOM 4179 O O . LEU B 1 154 ? 1.135 -13.5 13.109 1 90.75 154 LEU B O 1
ATOM 4183 N N . PHE B 1 155 ? 1.761 -14.242 15.109 1 92.94 155 PHE B N 1
ATOM 4184 C CA . PHE B 1 155 ? 0.413 -14.117 15.656 1 92.94 155 PHE B CA 1
ATOM 4185 C C . PHE B 1 155 ? -0.032 -12.656 15.664 1 92.94 155 PHE B C 1
ATOM 4187 O O . PHE B 1 155 ? -1.105 -12.328 15.156 1 92.94 155 PHE B O 1
ATOM 4194 N N . PHE B 1 156 ? 0.791 -11.773 16.156 1 90.44 156 PHE B N 1
ATOM 4195 C CA . PHE B 1 156 ? 0.404 -10.367 16.266 1 90.44 156 PHE B CA 1
ATOM 4196 C C . PHE B 1 156 ? 0.418 -9.695 14.906 1 90.44 156 PHE B C 1
ATOM 4198 O O . PHE B 1 156 ? -0.408 -8.82 14.625 1 90.44 156 PHE B O 1
ATOM 4205 N N . GLY B 1 157 ? 1.378 -10.094 14.109 1 90.81 157 GLY B N 1
ATOM 4206 C CA . GLY B 1 157 ? 1.364 -9.602 12.742 1 90.81 157 GLY B CA 1
ATOM 4207 C C . GLY B 1 157 ? 0.098 -9.961 11.984 1 90.81 157 GLY B C 1
ATOM 4208 O O . GLY B 1 157 ? -0.481 -9.117 11.297 1 90.81 157 GLY B O 1
ATOM 4209 N N . TRP B 1 158 ? -0.261 -11.211 12.156 1 94.56 158 TRP B N 1
ATOM 4210 C CA . TRP B 1 158 ? -1.497 -11.695 11.555 1 94.56 158 TRP B CA 1
ATOM 4211 C C . TRP B 1 158 ? -2.703 -10.93 12.078 1 94.56 158 TRP B C 1
ATOM 4213 O O . TRP B 1 158 ? -3.535 -10.453 11.305 1 94.56 158 TRP B O 1
ATOM 4223 N N . GLN B 1 159 ? -2.818 -10.719 13.352 1 92.44 159 GLN B N 1
ATOM 4224 C CA . GLN B 1 159 ? -3.928 -10.008 13.984 1 92.44 159 GLN B CA 1
ATOM 4225 C C . GLN B 1 159 ? -4.043 -8.586 13.461 1 92.44 159 GLN B C 1
ATOM 4227 O O . GLN B 1 159 ? -5.129 -8.141 13.086 1 92.44 159 GLN B O 1
ATOM 4232 N N . ILE B 1 160 ? -2.959 -7.93 13.438 1 89.38 160 ILE B N 1
ATOM 4233 C CA . ILE B 1 160 ? -2.916 -6.543 12.992 1 89.38 160 ILE B CA 1
ATOM 4234 C C . ILE B 1 160 ? -3.369 -6.445 11.539 1 89.38 160 ILE B C 1
ATOM 4236 O O . ILE B 1 160 ? -4.191 -5.598 11.195 1 89.38 160 ILE B O 1
ATOM 4240 N N . SER B 1 161 ? -2.865 -7.32 10.719 1 93.25 161 SER B N 1
ATOM 4241 C CA . SER B 1 161 ? -3.199 -7.293 9.305 1 93.25 161 SER B CA 1
ATOM 4242 C C . SER B 1 161 ? -4.668 -7.629 9.07 1 93.25 161 SER B C 1
ATOM 4244 O O . SER B 1 161 ? -5.316 -7.043 8.203 1 93.25 161 SER B O 1
ATOM 4246 N N . LEU B 1 162 ? -5.172 -8.562 9.828 1 94.56 162 LEU B N 1
ATOM 4247 C CA . LEU B 1 162 ? -6.57 -8.961 9.688 1 94.56 162 LEU B CA 1
ATOM 4248 C C . LEU B 1 162 ? -7.5 -7.809 10.047 1 94.56 162 LEU B C 1
ATOM 4250 O O . LEU B 1 162 ? -8.414 -7.484 9.289 1 94.56 162 LEU B O 1
ATOM 4254 N N . PHE B 1 163 ? -7.23 -7.152 11.078 1 90.25 163 PHE B N 1
ATOM 4255 C CA . PHE B 1 163 ? -8.047 -6.027 11.516 1 90.25 163 PHE B CA 1
ATOM 4256 C C . PHE B 1 163 ? -7.91 -4.855 10.547 1 90.25 163 PHE B C 1
ATOM 4258 O O . PHE B 1 163 ? -8.883 -4.141 10.289 1 90.25 163 PHE B O 1
ATOM 4265 N N . GLU B 1 164 ? -6.73 -4.68 10.109 1 89.12 164 GLU B N 1
ATOM 4266 C CA . GLU B 1 164 ? -6.527 -3.633 9.117 1 89.12 164 GLU B CA 1
ATOM 4267 C C . GLU B 1 164 ? -7.348 -3.9 7.855 1 89.12 164 GLU B C 1
ATOM 4269 O O . GLU B 1 164 ? -7.926 -2.977 7.277 1 89.12 164 GLU B O 1
ATOM 4274 N N . PHE B 1 165 ? -7.395 -5.117 7.461 1 93.06 165 PHE B N 1
ATOM 4275 C CA . PHE B 1 165 ? -8.203 -5.449 6.293 1 93.06 165 PHE B CA 1
ATOM 4276 C C . PHE B 1 165 ? -9.672 -5.117 6.539 1 93.06 165 PHE B C 1
ATOM 4278 O O . PHE B 1 165 ? -10.32 -4.496 5.695 1 93.06 165 PHE B O 1
ATOM 4285 N N . TRP B 1 166 ? -10.188 -5.562 7.594 1 91.69 166 TRP B N 1
ATOM 4286 C CA . TRP B 1 166 ? -11.594 -5.328 7.906 1 91.69 166 TRP B CA 1
ATOM 4287 C C . TRP B 1 166 ? -11.891 -3.834 7.973 1 91.69 166 TRP B C 1
ATOM 4289 O O . TRP B 1 166 ? -12.945 -3.387 7.508 1 91.69 166 TRP B O 1
ATOM 4299 N N . ARG B 1 167 ? -10.977 -3.189 8.461 1 86 167 ARG B N 1
ATOM 4300 C CA . ARG B 1 167 ? -11.133 -1.738 8.516 1 86 167 ARG B CA 1
ATOM 4301 C C . ARG B 1 167 ? -11.18 -1.143 7.109 1 86 167 ARG B C 1
ATOM 4303 O O . ARG B 1 167 ? -12.047 -0.323 6.809 1 86 167 ARG B O 1
ATOM 4310 N N . GLN B 1 168 ? -10.227 -1.454 6.359 1 86.12 168 GLN B N 1
ATOM 4311 C CA . GLN B 1 168 ? -10.18 -0.956 4.988 1 86.12 168 GLN B CA 1
ATOM 4312 C C . GLN B 1 168 ? -11.438 -1.338 4.219 1 86.12 168 GLN B C 1
ATOM 4314 O O . GLN B 1 168 ? -11.969 -0.534 3.445 1 86.12 168 GLN B O 1
ATOM 4319 N N . LEU B 1 169 ? -11.875 -2.518 4.445 1 88.94 169 LEU B N 1
ATOM 4320 C CA . LEU B 1 169 ? -13.102 -2.971 3.801 1 88.94 169 LEU B CA 1
ATOM 4321 C C . LEU B 1 169 ? -14.289 -2.121 4.238 1 88.94 169 LEU B C 1
ATOM 4323 O O . LEU B 1 169 ? -15.07 -1.659 3.404 1 88.94 169 LEU B O 1
ATOM 4327 N N . SER B 1 170 ? -14.375 -1.905 5.496 1 85.94 170 SER B N 1
ATOM 4328 C CA . SER B 1 170 ? -15.461 -1.085 6.031 1 85.94 170 SER B CA 1
ATOM 4329 C C . SER B 1 170 ? -15.438 0.318 5.434 1 85.94 170 SER B C 1
ATOM 4331 O O . SER B 1 170 ? -16.484 0.868 5.09 1 85.94 170 SER B O 1
ATOM 4333 N N . MET B 1 171 ? -14.297 0.829 5.332 1 82.31 171 MET B N 1
ATOM 4334 C CA . MET B 1 171 ? -14.148 2.172 4.781 1 82.31 171 MET B CA 1
ATOM 4335 C C . MET B 1 171 ? -14.57 2.211 3.318 1 82.31 171 MET B C 1
ATOM 4337 O O . MET B 1 171 ? -15.258 3.137 2.891 1 82.31 171 MET B O 1
ATOM 4341 N N . VAL B 1 172 ? -14.117 1.262 2.592 1 82.5 172 VAL B N 1
ATOM 4342 C CA . VAL B 1 172 ? -14.461 1.182 1.177 1 82.5 172 VAL B CA 1
ATOM 4343 C C . VAL B 1 172 ? -15.977 1.052 1.017 1 82.5 172 VAL B C 1
ATOM 4345 O O . VAL B 1 172 ? -16.578 1.728 0.179 1 82.5 172 VAL B O 1
ATOM 4348 N N . LEU B 1 173 ? -16.531 0.282 1.843 1 82.38 173 LEU B N 1
ATOM 4349 C CA . LEU B 1 173 ? -17.969 0.047 1.753 1 82.38 173 LEU B CA 1
ATOM 4350 C C . LEU B 1 173 ? -18.75 1.282 2.188 1 82.38 173 LEU B C 1
ATOM 4352 O O . LEU B 1 173 ? -19.766 1.632 1.571 1 82.38 173 LEU B O 1
ATOM 4356 N N . ALA B 1 174 ? -18.297 1.88 3.236 1 77.81 174 ALA B N 1
ATOM 4357 C CA . ALA B 1 174 ? -18.938 3.111 3.689 1 77.81 174 ALA B CA 1
ATOM 4358 C C . ALA B 1 174 ? -18.938 4.168 2.588 1 77.81 174 ALA B C 1
ATOM 4360 O O . ALA B 1 174 ? -19.938 4.855 2.377 1 77.81 174 ALA B O 1
ATOM 4361 N N . ARG B 1 175 ? -17.953 4.234 1.92 1 74.94 175 ARG B N 1
ATOM 4362 C CA . ARG B 1 175 ? -17.812 5.258 0.887 1 74.94 175 ARG B CA 1
ATOM 4363 C C . ARG B 1 175 ? -18.578 4.863 -0.371 1 74.94 175 ARG B C 1
ATOM 4365 O O . ARG B 1 175 ? -18.969 5.727 -1.166 1 74.94 175 ARG B O 1
ATOM 4372 N N . LEU B 1 176 ? -18.641 3.639 -0.575 1 71.81 176 LEU B N 1
ATOM 4373 C CA . LEU B 1 176 ? -19.453 3.186 -1.704 1 71.81 176 LEU B CA 1
ATOM 4374 C C . LEU B 1 176 ? -20.891 3.664 -1.568 1 71.81 176 LEU B C 1
ATOM 4376 O O . LEU B 1 176 ? -21.562 3.93 -2.57 1 71.81 176 LEU B O 1
ATOM 4380 N N . THR B 1 177 ? -21.344 3.74 -0.36 1 66.88 177 THR B N 1
ATOM 4381 C CA . THR B 1 177 ? -22.719 4.176 -0.1 1 66.88 177 THR B CA 1
ATOM 4382 C C . THR B 1 177 ? -22.859 5.672 -0.34 1 66.88 177 THR B C 1
ATOM 4384 O O . THR B 1 177 ? -23.953 6.152 -0.665 1 66.88 177 THR B O 1
ATOM 4387 N N . TRP B 1 178 ? -21.797 6.406 -0.119 1 64.25 178 TRP B N 1
ATOM 4388 C CA . TRP B 1 178 ? -21.875 7.863 -0.149 1 64.25 178 TRP B CA 1
ATOM 4389 C C . TRP B 1 178 ? -21.312 8.414 -1.455 1 64.25 178 TRP B C 1
ATOM 4391 O O . TRP B 1 178 ? -21.609 9.547 -1.835 1 64.25 178 TRP B O 1
ATOM 4401 N N . GLY B 1 179 ? -20.406 7.75 -2.107 1 61.19 179 GLY B N 1
ATOM 4402 C CA . GLY B 1 179 ? -19.672 8.375 -3.197 1 61.19 179 GLY B CA 1
ATOM 4403 C C . GLY B 1 179 ? -19.438 7.445 -4.367 1 61.19 179 GLY B C 1
ATOM 4404 O O . GLY B 1 179 ? -20.031 6.375 -4.453 1 61.19 179 GLY B O 1
ATOM 4405 N N . THR B 1 180 ? -18.672 8.016 -5.297 1 63.06 180 THR B N 1
ATOM 4406 C CA . THR B 1 180 ? -18.281 7.285 -6.496 1 63.06 180 THR B CA 1
ATOM 4407 C C . THR B 1 180 ? -17.062 6.414 -6.219 1 63.06 180 THR B C 1
ATOM 4409 O O . THR B 1 180 ? -15.992 6.926 -5.859 1 63.06 180 THR B O 1
ATOM 4412 N N . PRO B 1 181 ? -17.266 5.176 -6.273 1 69.62 181 PRO B N 1
ATOM 4413 C CA . PRO B 1 181 ? -16.141 4.273 -6.023 1 69.62 181 PRO B CA 1
ATOM 4414 C C . PRO B 1 181 ? -14.953 4.555 -6.934 1 69.62 181 PRO B C 1
ATOM 4416 O O . PRO B 1 181 ? -15.125 4.832 -8.125 1 69.62 181 PRO B O 1
ATOM 4419 N N . GLY B 1 182 ? -13.711 4.707 -6.289 1 73.06 182 GLY B N 1
ATOM 4420 C CA . GLY B 1 182 ? -12.5 4.879 -7.086 1 73.06 182 GLY B CA 1
ATOM 4421 C C . GLY B 1 182 ? -12.055 3.602 -7.777 1 73.06 182 GLY B C 1
ATOM 4422 O O . GLY B 1 182 ? -12.406 2.502 -7.344 1 73.06 182 GLY B O 1
ATOM 4423 N N . LYS B 1 183 ? -11.289 3.781 -8.773 1 73.06 183 LYS B N 1
ATOM 4424 C CA . LYS B 1 183 ? -10.852 2.633 -9.555 1 73.06 183 LYS B CA 1
ATOM 4425 C C . LYS B 1 183 ? -9.789 1.829 -8.805 1 73.06 183 LYS B C 1
ATOM 4427 O O . LYS B 1 183 ? -9.602 0.641 -9.07 1 73.06 183 LYS B O 1
ATOM 4432 N N . GLY B 1 184 ? -9.156 2.389 -7.906 1 80.62 184 GLY B N 1
ATOM 4433 C CA . GLY B 1 184 ? -8.055 1.749 -7.207 1 80.62 184 GLY B CA 1
ATOM 4434 C C . GLY B 1 184 ? -8.5 0.976 -5.977 1 80.62 184 GLY B C 1
ATOM 4435 O O . GLY B 1 184 ? -7.672 0.381 -5.281 1 80.62 184 GLY B O 1
ATOM 4436 N N . ARG B 1 185 ? -9.805 0.868 -5.766 1 86.81 185 ARG B N 1
ATOM 4437 C CA . ARG B 1 185 ? -10.289 0.258 -4.531 1 86.81 185 ARG B CA 1
ATOM 4438 C C . ARG B 1 185 ? -9.953 -1.229 -4.488 1 86.81 185 ARG B C 1
ATOM 4440 O O . ARG B 1 185 ? -9.633 -1.768 -3.426 1 86.81 185 ARG B O 1
ATOM 4447 N N . PHE B 1 186 ? -9.969 -1.836 -5.602 1 88.06 186 PHE B N 1
ATOM 4448 C CA . PHE B 1 186 ? -9.727 -3.273 -5.621 1 88.06 186 PHE B CA 1
ATOM 4449 C C . PHE B 1 186 ? -8.25 -3.58 -5.379 1 88.06 186 PHE B C 1
ATOM 4451 O O . PHE B 1 186 ? -7.918 -4.547 -4.691 1 88.06 186 PHE B O 1
ATOM 4458 N N . THR B 1 187 ? -7.391 -2.771 -5.953 1 88.5 187 THR B N 1
ATOM 4459 C CA . THR B 1 187 ? -5.969 -2.932 -5.664 1 88.5 187 THR B CA 1
ATOM 4460 C C . THR B 1 187 ? -5.688 -2.721 -4.18 1 88.5 187 THR B C 1
ATOM 4462 O O . THR B 1 187 ? -4.891 -3.445 -3.582 1 88.5 187 THR B O 1
ATOM 4465 N N . HIS B 1 188 ? -6.402 -1.737 -3.689 1 89.38 188 HIS B N 1
ATOM 4466 C CA . HIS B 1 188 ? -6.27 -1.428 -2.27 1 89.38 188 HIS B CA 1
ATOM 4467 C C . HIS B 1 188 ? -6.703 -2.607 -1.406 1 89.38 188 HIS B C 1
ATOM 4469 O O . HIS B 1 188 ? -5.98 -3.016 -0.496 1 89.38 188 HIS B O 1
ATOM 4475 N N . LEU B 1 189 ? -7.75 -3.238 -1.691 1 91.81 189 LEU B N 1
ATOM 4476 C CA . LEU B 1 189 ? -8.273 -4.363 -0.926 1 91.81 189 LEU B CA 1
ATOM 4477 C C . LEU B 1 189 ? -7.406 -5.602 -1.114 1 91.81 189 LEU B C 1
ATOM 4479 O O . LEU B 1 189 ? -7.137 -6.328 -0.155 1 91.81 189 LEU B O 1
ATOM 4483 N N . LEU B 1 190 ? -6.973 -5.777 -2.289 1 93.12 190 LEU B N 1
ATOM 4484 C CA . LEU B 1 190 ? -6.117 -6.93 -2.555 1 93.12 190 LEU B CA 1
ATOM 4485 C C . LEU B 1 190 ? -4.812 -6.828 -1.771 1 93.12 190 LEU B C 1
ATOM 4487 O O . LEU B 1 190 ? -4.344 -7.82 -1.209 1 93.12 190 LEU B O 1
ATOM 4491 N N . THR B 1 191 ? -4.195 -5.676 -1.77 1 92.81 191 THR B N 1
ATOM 4492 C CA . THR B 1 191 ? -2.945 -5.477 -1.044 1 92.81 191 THR B CA 1
ATOM 4493 C C . THR B 1 191 ? -3.146 -5.699 0.452 1 92.81 191 THR B C 1
ATOM 4495 O O . THR B 1 191 ? -2.297 -6.301 1.115 1 92.81 191 THR B O 1
ATOM 4498 N N . ALA B 1 192 ? -4.254 -5.227 0.933 1 93.25 192 ALA B N 1
ATOM 4499 C CA . ALA B 1 192 ? -4.566 -5.461 2.34 1 93.25 192 ALA B CA 1
ATOM 4500 C C . ALA B 1 192 ? -4.789 -6.945 2.615 1 93.25 192 ALA B C 1
ATOM 4502 O O . ALA B 1 192 ? -4.309 -7.473 3.621 1 93.25 192 ALA B O 1
ATOM 4503 N N . PHE B 1 193 ? -5.504 -7.633 1.738 1 96.12 193 PHE B N 1
ATOM 4504 C CA . PHE B 1 193 ? -5.758 -9.062 1.863 1 96.12 193 PHE B CA 1
ATOM 4505 C C . PHE B 1 193 ? -4.453 -9.852 1.855 1 96.12 193 PHE B C 1
ATOM 4507 O O . PHE B 1 193 ? -4.262 -10.758 2.664 1 96.12 193 PHE B O 1
ATOM 4514 N N . SER B 1 194 ? -3.605 -9.484 0.965 1 96.31 194 SER B N 1
ATOM 4515 C CA . SER B 1 194 ? -2.336 -10.195 0.85 1 96.31 194 SER B CA 1
ATOM 4516 C C . SER B 1 194 ? -1.529 -10.094 2.141 1 96.31 194 SER B C 1
ATOM 4518 O O . SER B 1 194 ? -0.835 -11.039 2.52 1 96.31 194 SER B O 1
ATOM 4520 N N . ARG B 1 195 ? -1.64 -8.992 2.861 1 93.94 195 ARG B N 1
ATOM 4521 C CA . ARG B 1 195 ? -0.881 -8.789 4.094 1 93.94 195 ARG B CA 1
ATOM 4522 C C . ARG B 1 195 ? -1.369 -9.719 5.195 1 93.94 195 ARG B C 1
ATOM 4524 O O . ARG B 1 195 ? -0.592 -10.117 6.066 1 93.94 195 ARG B O 1
ATOM 4531 N N . VAL B 1 196 ? -2.604 -10.031 5.16 1 96.44 196 VAL B N 1
ATOM 4532 C CA . VAL B 1 196 ? -3.121 -11.016 6.105 1 96.44 196 VAL B CA 1
ATOM 4533 C C . VAL B 1 196 ? -2.34 -12.32 5.973 1 96.44 196 VAL B C 1
ATOM 4535 O O . VAL B 1 196 ? -2.119 -13.031 6.961 1 96.44 196 VAL B O 1
ATOM 4538 N N . CYS B 1 197 ? -1.928 -12.578 4.781 1 96.44 197 CYS B N 1
ATOM 4539 C CA . CYS B 1 197 ? -1.226 -13.82 4.453 1 96.44 197 CYS B CA 1
ATOM 4540 C C . CYS B 1 197 ? 0.284 -13.617 4.508 1 96.44 197 CYS B C 1
ATOM 4542 O O . CYS B 1 197 ? 1.037 -14.383 3.906 1 96.44 197 CYS B O 1
ATOM 4544 N N . PHE B 1 198 ? 0.788 -12.5 5.082 1 92.62 198 PHE B N 1
ATOM 4545 C CA . PHE B 1 198 ? 2.189 -12.172 5.312 1 92.62 198 PHE B CA 1
ATOM 4546 C C . PHE B 1 198 ? 2.893 -11.852 4 1 92.62 198 PHE B C 1
ATOM 4548 O O . PHE B 1 198 ? 4.105 -12.023 3.883 1 92.62 198 PHE B O 1
ATOM 4555 N N . LEU B 1 199 ? 2.111 -11.523 2.986 1 94.38 199 LEU B N 1
ATOM 4556 C CA . LEU B 1 199 ? 2.686 -11.047 1.734 1 94.38 199 LEU B CA 1
ATOM 4557 C C . LEU B 1 199 ? 2.891 -9.531 1.771 1 94.38 199 LEU B C 1
ATOM 4559 O O . LEU B 1 199 ? 1.978 -8.789 2.135 1 94.38 199 LEU B O 1
ATOM 4563 N N . SER B 1 200 ? 4.027 -9.156 1.475 1 90.44 200 SER B N 1
ATOM 4564 C CA . SER B 1 200 ? 4.379 -7.738 1.411 1 90.44 200 SER B CA 1
ATOM 4565 C C . SER B 1 200 ? 4.395 -7.238 -0.03 1 90.44 200 SER B C 1
ATOM 4567 O O . SER B 1 200 ? 5.344 -7.5 -0.772 1 90.44 200 SER B O 1
ATOM 4569 N N . PRO B 1 201 ? 3.404 -6.488 -0.36 1 90.81 201 PRO B N 1
ATOM 4570 C CA . PRO B 1 201 ? 3.297 -6.07 -1.76 1 90.81 201 PRO B CA 1
ATOM 4571 C C . PRO B 1 201 ? 4.223 -4.902 -2.1 1 90.81 201 PRO B C 1
ATOM 4573 O O . PRO B 1 201 ? 4.426 -4.012 -1.271 1 90.81 201 PRO B O 1
ATOM 4576 N N . GLU B 1 202 ? 4.793 -4.941 -3.236 1 86.81 202 GLU B N 1
ATOM 4577 C CA . GLU B 1 202 ? 5.406 -3.789 -3.889 1 86.81 202 GLU B CA 1
ATOM 4578 C C . GLU B 1 202 ? 4.449 -3.145 -4.887 1 86.81 202 GLU B C 1
ATOM 4580 O O . GLU B 1 202 ? 3.996 -3.795 -5.832 1 86.81 202 GLU B O 1
ATOM 4585 N N . LEU B 1 203 ? 4.176 -1.898 -4.613 1 82.38 203 LEU B N 1
ATOM 4586 C CA . LEU B 1 203 ? 3.215 -1.224 -5.48 1 82.38 203 LEU B CA 1
ATOM 4587 C C . LEU B 1 203 ? 3.797 -1.012 -6.875 1 82.38 203 LEU B C 1
ATOM 4589 O O . LEU B 1 203 ? 4.992 -0.75 -7.02 1 82.38 203 LEU B O 1
ATOM 4593 N N . GLY B 1 204 ? 2.871 -1.183 -7.84 1 70.81 204 GLY B N 1
ATOM 4594 C CA . GLY B 1 204 ? 3.23 -1.103 -9.242 1 70.81 204 GLY B CA 1
ATOM 4595 C C . GLY B 1 204 ? 3.93 0.193 -9.609 1 70.81 204 GLY B C 1
ATOM 4596 O O . GLY B 1 204 ? 3.66 1.239 -9.016 1 70.81 204 GLY B O 1
ATOM 4597 N N . GLY B 1 205 ? 4.934 0.145 -10.383 1 68.88 205 GLY B N 1
ATOM 4598 C CA . GLY B 1 205 ? 5.637 1.321 -10.875 1 68.88 205 GLY B CA 1
ATOM 4599 C C . GLY B 1 205 ? 6.867 1.665 -10.062 1 68.88 205 GLY B C 1
ATOM 4600 O O . GLY B 1 205 ? 7.605 2.59 -10.406 1 68.88 205 GLY B O 1
ATOM 4601 N N . ALA B 1 206 ? 6.887 0.895 -8.984 1 70.31 206 ALA B N 1
ATOM 4602 C CA . ALA B 1 206 ? 8.125 1.119 -8.25 1 70.31 206 ALA B CA 1
ATOM 4603 C C . ALA B 1 206 ? 9.344 0.781 -9.109 1 70.31 206 ALA B C 1
ATOM 4605 O O . ALA B 1 206 ? 10.398 1.395 -8.961 1 70.31 206 ALA B O 1
ATOM 4606 N N . PHE B 1 207 ? 9.016 -0.123 -9.984 1 72.06 207 PHE B N 1
ATOM 4607 C CA . PHE B 1 207 ? 10.031 -0.502 -10.953 1 72.06 207 PHE B CA 1
ATOM 4608 C C . PHE B 1 207 ? 9.422 -0.711 -12.328 1 72.06 207 PHE B C 1
ATOM 4610 O O . PHE B 1 207 ? 8.328 -1.271 -12.453 1 72.06 207 PHE B O 1
ATOM 4617 N N . ALA B 1 208 ? 10.148 -0.11 -13.289 1 69.62 208 ALA B N 1
ATOM 4618 C CA . ALA B 1 208 ? 9.672 -0.298 -14.656 1 69.62 208 ALA B CA 1
ATOM 4619 C C . ALA B 1 208 ? 10.352 -1.5 -15.312 1 69.62 208 ALA B C 1
ATOM 4621 O O . ALA B 1 208 ? 11.57 -1.672 -15.203 1 69.62 208 ALA B O 1
ATOM 4622 N N . GLU B 1 209 ? 9.492 -2.334 -15.859 1 76.56 209 GLU B N 1
ATOM 4623 C CA . GLU B 1 209 ? 10.023 -3.471 -16.594 1 76.56 209 GLU B CA 1
ATOM 4624 C C . GLU B 1 209 ? 10.055 -3.184 -18.094 1 76.56 209 GLU B C 1
ATOM 4626 O O . GLU B 1 209 ? 9.25 -2.393 -18.594 1 76.56 209 GLU B O 1
ATOM 4631 N N . ARG B 1 210 ? 11.078 -3.736 -18.656 1 83.62 210 ARG B N 1
ATOM 4632 C CA . ARG B 1 210 ? 11.211 -3.633 -20.109 1 83.62 210 ARG B CA 1
ATOM 4633 C C . ARG B 1 210 ? 11.492 -4.996 -20.734 1 83.62 210 ARG B C 1
ATOM 4635 O O . ARG B 1 210 ? 12.148 -5.84 -20.125 1 83.62 210 ARG B O 1
ATOM 4642 N N . LEU B 1 211 ? 10.891 -5.223 -21.828 1 90.75 211 LEU B N 1
ATOM 4643 C CA . LEU B 1 211 ? 11.125 -6.391 -22.672 1 90.75 211 LEU B CA 1
ATOM 4644 C C . LEU B 1 211 ? 11.453 -5.973 -24.094 1 90.75 211 LEU B C 1
ATOM 4646 O O . LEU B 1 211 ? 10.781 -5.113 -24.672 1 90.75 211 LEU B O 1
ATOM 4650 N N . ILE B 1 212 ? 12.469 -6.508 -24.547 1 91.38 212 ILE B N 1
ATOM 4651 C CA . ILE B 1 212 ? 12.836 -6.219 -25.938 1 91.38 212 ILE B CA 1
ATOM 4652 C C . ILE B 1 212 ? 12.398 -7.367 -26.828 1 91.38 212 ILE B C 1
ATOM 4654 O O . ILE B 1 212 ? 12.781 -8.523 -26.609 1 91.38 212 ILE B O 1
ATOM 4658 N N . ILE B 1 213 ? 11.57 -7.059 -27.688 1 93.5 213 ILE B N 1
ATOM 4659 C CA . ILE B 1 213 ? 11.156 -7.977 -28.734 1 93.5 213 ILE B CA 1
ATOM 4660 C C . ILE B 1 213 ? 11.703 -7.496 -30.078 1 93.5 213 ILE B C 1
ATOM 4662 O O . ILE B 1 213 ? 11.156 -6.566 -30.688 1 93.5 213 ILE B O 1
ATOM 4666 N N . ARG B 1 214 ? 12.812 -8.07 -30.484 1 88.94 214 ARG B N 1
ATOM 4667 C CA . ARG B 1 214 ? 13.547 -7.625 -31.672 1 88.94 214 ARG B CA 1
ATOM 4668 C C . ARG B 1 214 ? 13.945 -6.16 -31.547 1 88.94 214 ARG B C 1
ATOM 4670 O O . ARG B 1 214 ? 14.812 -5.812 -30.75 1 88.94 214 ARG B O 1
ATOM 4677 N N . ASP B 1 215 ? 13.102 -5.27 -32.25 1 85.38 215 ASP B N 1
ATOM 4678 C CA . ASP B 1 215 ? 13.469 -3.857 -32.219 1 85.38 215 ASP B CA 1
ATOM 4679 C C . ASP B 1 215 ? 12.453 -3.031 -31.453 1 85.38 215 ASP B C 1
ATOM 4681 O O . ASP B 1 215 ? 12.492 -1.8 -31.469 1 85.38 215 ASP B O 1
ATOM 4685 N N . THR B 1 216 ? 11.633 -3.861 -30.875 1 91 216 THR B N 1
ATOM 4686 C CA . THR B 1 216 ? 10.57 -3.162 -30.156 1 91 216 THR B CA 1
ATOM 4687 C C . THR B 1 216 ? 10.773 -3.27 -28.641 1 91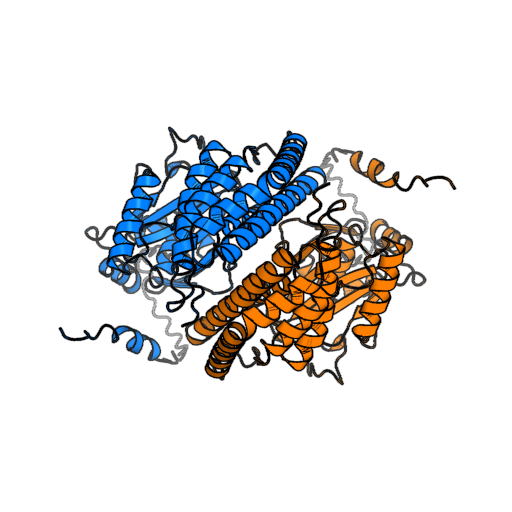 216 THR B C 1
ATOM 4689 O O . THR B 1 216 ? 10.945 -4.367 -28.109 1 91 216 THR B O 1
ATOM 4692 N N . VAL B 1 217 ? 10.789 -2.098 -28.031 1 91.12 217 VAL B N 1
ATOM 4693 C CA . VAL B 1 217 ? 10.859 -2.08 -26.578 1 91.12 217 VAL B CA 1
ATOM 4694 C C . VAL B 1 217 ? 9.445 -2 -26 1 91.12 217 VAL B C 1
ATOM 4696 O O . VAL B 1 217 ? 8.719 -1.032 -26.234 1 91.12 217 VAL B O 1
ATOM 4699 N N . VAL B 1 218 ? 9.117 -3.027 -25.344 1 92.81 218 VAL B N 1
ATOM 4700 C CA . VAL B 1 218 ? 7.828 -3.078 -24.656 1 92.81 218 VAL B CA 1
ATOM 4701 C C . VAL B 1 218 ? 7.996 -2.633 -23.219 1 92.81 218 VAL B C 1
ATOM 4703 O O . VAL B 1 218 ? 8.898 -3.092 -22.516 1 92.81 218 VAL B O 1
ATOM 4706 N N . ARG B 1 219 ? 7.109 -1.719 -22.766 1 88.94 219 ARG B N 1
ATOM 4707 C CA . ARG B 1 219 ? 7.18 -1.198 -21.406 1 88.94 219 ARG B CA 1
ATOM 4708 C C . ARG B 1 219 ? 5.879 -1.447 -20.656 1 88.94 219 ARG B C 1
ATOM 4710 O O . ARG B 1 219 ? 4.797 -1.402 -21.25 1 88.94 219 ARG B O 1
ATOM 4717 N N . GLY B 1 220 ? 6.008 -1.672 -19.422 1 86.12 220 GLY B N 1
ATOM 4718 C CA . GLY B 1 220 ? 4.863 -1.837 -18.547 1 86.12 220 GLY B CA 1
ATOM 4719 C C . GLY B 1 220 ? 5.234 -2.391 -17.172 1 86.12 220 GLY B C 1
ATOM 4720 O O . GLY B 1 220 ? 6.379 -2.789 -16.953 1 86.12 220 GLY B O 1
ATOM 4721 N N . SER B 1 221 ? 4.355 -2.199 -16.266 1 86 221 SER B N 1
ATOM 4722 C CA . SER B 1 221 ? 4.547 -2.73 -14.93 1 86 221 SER B CA 1
ATOM 4723 C C . SER B 1 221 ? 3.258 -3.346 -14.391 1 86 221 SER B C 1
ATOM 4725 O O . SER B 1 221 ? 2.176 -2.783 -14.562 1 86 221 SER B O 1
ATOM 4727 N N . PRO B 1 222 ? 3.449 -4.523 -13.828 1 88.94 222 PRO B N 1
ATOM 4728 C CA . PRO B 1 222 ? 2.271 -5.035 -13.125 1 88.94 222 PRO B CA 1
ATOM 4729 C C . PRO B 1 222 ? 1.783 -4.094 -12.023 1 88.94 222 PRO B C 1
ATOM 4731 O O . PRO B 1 222 ? 2.496 -3.162 -11.641 1 88.94 222 PRO B O 1
ATOM 4734 N N . ALA B 1 223 ? 0.56 -4.316 -11.578 1 89.31 223 ALA B N 1
ATOM 4735 C CA . ALA B 1 223 ? -0.03 -3.463 -10.555 1 89.31 223 ALA B CA 1
ATOM 4736 C C . ALA B 1 223 ? 0.665 -3.662 -9.211 1 89.31 223 ALA B C 1
ATOM 4738 O O . ALA B 1 223 ? 0.872 -2.703 -8.461 1 89.31 223 ALA B O 1
ATOM 4739 N N . VAL B 1 224 ? 0.924 -4.895 -8.938 1 91.56 224 VAL B N 1
ATOM 4740 C CA . VAL B 1 224 ? 1.568 -5.277 -7.684 1 91.56 224 VAL B CA 1
ATOM 4741 C C . VAL B 1 224 ? 2.604 -6.371 -7.949 1 91.56 224 VAL B C 1
ATOM 4743 O O . VAL B 1 224 ? 2.424 -7.199 -8.844 1 91.56 224 VAL B O 1
ATOM 4746 N N . ARG B 1 225 ? 3.678 -6.312 -7.18 1 91.25 225 ARG B N 1
ATOM 4747 C CA . ARG B 1 225 ? 4.703 -7.352 -7.207 1 91.25 225 ARG B CA 1
ATOM 4748 C C . ARG B 1 225 ? 4.988 -7.879 -5.805 1 91.25 225 ARG B C 1
ATOM 4750 O O . ARG B 1 225 ? 4.949 -7.121 -4.832 1 91.25 225 ARG B O 1
ATOM 4757 N N . PHE B 1 226 ? 5.203 -9.109 -5.777 1 92.62 226 PHE B N 1
ATOM 4758 C CA . PHE B 1 226 ? 5.664 -9.727 -4.539 1 92.62 226 PHE B CA 1
ATOM 4759 C C . PHE B 1 226 ? 7.043 -10.352 -4.727 1 92.62 226 PHE B C 1
ATOM 4761 O O . PHE B 1 226 ? 7.18 -11.359 -5.422 1 92.62 226 PHE B O 1
ATOM 4768 N N . ASN B 1 227 ? 8.016 -9.75 -4.113 1 89 227 ASN B N 1
ATOM 4769 C CA . ASN B 1 227 ? 9.406 -10.172 -4.262 1 89 227 ASN B CA 1
ATOM 4770 C C . ASN B 1 227 ? 9.922 -10.859 -3 1 89 227 ASN B C 1
ATOM 4772 O O . ASN B 1 227 ? 9.477 -10.539 -1.895 1 89 227 ASN B O 1
ATOM 4776 N N . THR B 1 228 ? 10.812 -11.695 -3.262 1 87 228 THR B N 1
ATOM 4777 C CA . THR B 1 228 ? 11.422 -12.328 -2.1 1 87 228 THR B CA 1
ATOM 4778 C C . THR B 1 228 ? 12.234 -11.32 -1.292 1 87 228 THR B C 1
ATOM 4780 O O . THR B 1 228 ? 12.734 -10.336 -1.841 1 87 228 THR B O 1
ATOM 4783 N N . PHE B 1 229 ? 12.461 -11.664 -0.061 1 73.12 229 PHE B N 1
ATOM 4784 C CA . PHE B 1 229 ? 13.203 -10.781 0.838 1 73.12 229 PHE B CA 1
ATOM 4785 C C . PHE B 1 229 ? 14.703 -10.977 0.672 1 73.12 229 PHE B C 1
ATOM 4787 O O . PHE B 1 229 ? 15.484 -10.047 0.873 1 73.12 229 PHE B O 1
ATOM 4794 N N . GLU B 1 230 ? 15.078 -12.18 0.621 1 62.97 230 GLU B N 1
ATOM 4795 C CA . GLU B 1 230 ? 16.484 -12.562 0.727 1 62.97 230 GLU B CA 1
ATOM 4796 C C . GLU B 1 230 ? 17.234 -12.266 -0.563 1 62.97 230 GLU B C 1
ATOM 4798 O O . GLU B 1 230 ? 18.312 -11.656 -0.533 1 62.97 230 GLU B O 1
ATOM 4803 N N . ASP B 1 231 ? 16.75 -12.898 -1.728 1 58.22 231 ASP B N 1
ATOM 4804 C CA . ASP B 1 231 ? 17.578 -13.133 -2.906 1 58.22 231 ASP B CA 1
ATOM 4805 C C . ASP B 1 231 ? 17.219 -12.164 -4.027 1 58.22 231 ASP B C 1
ATOM 4807 O O . ASP B 1 231 ? 16.188 -12.312 -4.676 1 58.22 231 ASP B O 1
ATOM 4811 N N . LYS B 1 232 ? 18.203 -11.227 -4.383 1 58.72 232 LYS B N 1
ATOM 4812 C CA . LYS B 1 232 ? 18.297 -10.445 -5.617 1 58.72 232 LYS B CA 1
ATOM 4813 C C . LYS B 1 232 ? 16.922 -9.914 -6.035 1 58.72 232 LYS B C 1
ATOM 4815 O O . LYS B 1 232 ? 16.688 -9.695 -7.223 1 58.72 232 LYS B O 1
ATOM 4820 N N . CYS B 1 233 ? 15.984 -9.922 -5.074 1 71.19 233 CYS B N 1
ATOM 4821 C CA . CYS B 1 233 ? 14.703 -9.328 -5.422 1 71.19 233 CYS B CA 1
ATOM 4822 C C . CYS B 1 233 ? 13.969 -10.18 -6.457 1 71.19 233 CYS B C 1
ATOM 4824 O O . CYS B 1 233 ? 13.359 -9.641 -7.387 1 71.19 233 CYS B O 1
ATOM 4826 N N . LEU B 1 234 ? 14.094 -11.539 -6.395 1 85.56 234 LEU B N 1
ATOM 4827 C CA . LEU B 1 234 ? 13.297 -12.414 -7.25 1 85.56 234 LEU B CA 1
ATOM 4828 C C . LEU B 1 234 ? 11.812 -12.242 -6.973 1 85.56 234 LEU B C 1
ATOM 4830 O O . LEU B 1 234 ? 11.414 -11.93 -5.848 1 85.56 234 LEU B O 1
ATOM 4834 N N . THR B 1 235 ? 11.133 -12.492 -7.988 1 90.69 235 THR B N 1
ATOM 4835 C CA . THR B 1 235 ? 9.688 -12.281 -7.902 1 90.69 235 THR B CA 1
ATOM 4836 C C . THR B 1 235 ? 8.977 -13.594 -7.59 1 90.69 235 THR B C 1
ATOM 4838 O O . THR B 1 235 ? 9.172 -14.594 -8.281 1 90.69 235 THR B O 1
ATOM 4841 N N . VAL B 1 236 ? 8.188 -13.578 -6.539 1 93.81 236 VAL B N 1
ATOM 4842 C CA . VAL B 1 236 ? 7.332 -14.719 -6.219 1 93.81 236 VAL B CA 1
ATOM 4843 C C . VAL B 1 236 ? 6.152 -14.766 -7.188 1 93.81 236 VAL B C 1
ATOM 4845 O O . VAL B 1 236 ? 5.93 -15.773 -7.859 1 93.81 236 VAL B O 1
ATOM 4848 N N . PHE B 1 237 ? 5.461 -13.695 -7.281 1 95.81 237 PHE B N 1
ATOM 4849 C CA . PHE B 1 237 ? 4.426 -13.555 -8.305 1 95.81 237 PHE B CA 1
ATOM 4850 C C . PHE B 1 237 ? 4.078 -12.086 -8.516 1 95.81 237 PHE B C 1
ATOM 4852 O O . PHE B 1 237 ? 4.453 -11.234 -7.715 1 95.81 237 PHE B O 1
ATOM 4859 N N . THR B 1 238 ? 3.41 -11.781 -9.625 1 95.25 238 THR B N 1
ATOM 4860 C CA . THR B 1 238 ? 2.949 -10.438 -9.953 1 95.25 238 THR B CA 1
ATOM 4861 C C . THR B 1 238 ? 1.434 -10.414 -10.133 1 95.25 238 THR B C 1
ATOM 4863 O O . THR B 1 238 ? 0.814 -11.453 -10.359 1 95.25 238 THR B O 1
ATOM 4866 N N . VAL B 1 239 ? 0.888 -9.219 -10.039 1 96.25 239 VAL B N 1
ATOM 4867 C CA . VAL B 1 239 ? -0.56 -9.078 -10.133 1 96.25 239 VAL B CA 1
ATOM 4868 C C . VAL B 1 239 ? -0.906 -8.109 -11.266 1 96.25 239 VAL B C 1
ATOM 4870 O O . VAL B 1 239 ? -0.402 -6.988 -11.312 1 96.25 239 VAL B O 1
ATOM 4873 N N . THR B 1 240 ? -1.697 -8.641 -12.148 1 94.75 240 THR B N 1
ATOM 4874 C CA . THR B 1 240 ? -2.395 -7.77 -13.086 1 94.75 240 THR B CA 1
ATOM 4875 C C . THR B 1 240 ? -3.809 -7.473 -12.594 1 94.75 240 THR B C 1
ATOM 4877 O O . THR B 1 240 ? -4.629 -8.383 -12.461 1 94.75 240 THR B O 1
ATOM 4880 N N . GLN B 1 241 ? -4.02 -6.23 -12.375 1 91.88 241 GLN B N 1
ATOM 4881 C CA . GLN B 1 241 ? -5.301 -5.84 -11.797 1 91.88 241 GLN B CA 1
ATOM 4882 C C . GLN B 1 241 ? -6.188 -5.164 -12.844 1 91.88 241 GLN B C 1
ATOM 4884 O O . GLN B 1 241 ? -5.758 -4.223 -13.516 1 91.88 241 GLN B O 1
ATOM 4889 N N . VAL B 1 242 ? -7.316 -5.707 -12.945 1 87.31 242 VAL B N 1
ATOM 4890 C CA . VAL B 1 242 ? -8.375 -5.109 -13.75 1 87.31 242 VAL B CA 1
ATOM 4891 C C . VAL B 1 242 ? -9.484 -4.578 -12.844 1 87.31 242 VAL B C 1
ATOM 4893 O O . VAL B 1 242 ? -10.117 -5.344 -12.109 1 87.31 242 VAL B O 1
ATOM 4896 N N . LYS B 1 243 ? -9.711 -3.371 -12.961 1 76.5 243 LYS B N 1
ATOM 4897 C CA . LYS B 1 243 ? -10.508 -2.676 -11.953 1 76.5 243 LYS B CA 1
ATOM 4898 C C . LYS B 1 243 ? -12 -2.822 -12.242 1 76.5 243 LYS B C 1
ATOM 4900 O O . LYS B 1 243 ? -12.836 -2.639 -11.352 1 76.5 243 LYS B O 1
ATOM 4905 N N . SER B 1 244 ? -12.352 -3.174 -13.461 1 76.75 244 SER B N 1
ATOM 4906 C CA . SER B 1 244 ? -13.766 -3.326 -13.805 1 76.75 244 SER B CA 1
ATOM 4907 C C . SER B 1 244 ? -14.125 -4.793 -14.031 1 76.75 244 SER B C 1
ATOM 4909 O O . SER B 1 244 ? -13.352 -5.539 -14.641 1 76.75 244 SER B O 1
ATOM 4911 N N . TYR B 1 245 ? -15.336 -5.102 -13.469 1 74.81 245 TYR B N 1
ATOM 4912 C CA . TYR B 1 245 ? -15.836 -6.457 -13.664 1 74.81 245 TYR B CA 1
ATOM 4913 C C . TYR B 1 245 ? -16.25 -6.688 -15.109 1 74.81 245 TYR B C 1
ATOM 4915 O O . TYR B 1 245 ? -16.516 -7.82 -15.516 1 74.81 245 TYR B O 1
ATOM 4923 N N . ASP B 1 246 ? -16.172 -5.656 -15.844 1 77.56 246 ASP B N 1
ATOM 4924 C CA . ASP B 1 246 ? -16.594 -5.742 -17.234 1 77.56 246 ASP B CA 1
ATOM 4925 C C . ASP B 1 246 ? -15.586 -6.535 -18.078 1 77.56 246 ASP B C 1
ATOM 4927 O O . ASP B 1 246 ? -15.852 -6.848 -19.234 1 77.56 246 ASP B O 1
ATOM 4931 N N . ALA B 1 247 ? -14.633 -6.969 -17.375 1 83.88 247 ALA B N 1
ATOM 4932 C CA . ALA B 1 247 ? -13.617 -7.734 -18.094 1 83.88 247 ALA B CA 1
ATOM 4933 C C . ALA B 1 247 ? -14.023 -9.203 -18.219 1 83.88 247 ALA B C 1
ATOM 4935 O O . ALA B 1 247 ? -13.453 -9.938 -19.016 1 83.88 247 ALA B O 1
ATOM 4936 N N . PHE B 1 248 ? -14.93 -9.625 -17.391 1 84.88 248 PHE B N 1
ATOM 4937 C CA . PHE B 1 248 ? -15.508 -10.953 -17.578 1 84.88 248 PHE B CA 1
ATOM 4938 C C . PHE B 1 248 ? -16.5 -10.953 -18.734 1 84.88 248 PHE B C 1
ATOM 4940 O O . PHE B 1 248 ? -17.359 -10.07 -18.828 1 84.88 248 PHE B O 1
ATOM 4947 N N . ARG B 1 249 ? -16.188 -11.852 -19.672 1 79.38 249 ARG B N 1
ATOM 4948 C CA . ARG B 1 249 ? -17.125 -12.039 -20.781 1 79.38 249 ARG B CA 1
ATOM 4949 C C . ARG B 1 249 ? -18.047 -13.219 -20.531 1 79.38 249 ARG B C 1
ATOM 4951 O O . ARG B 1 249 ? -17.609 -14.375 -20.484 1 79.38 249 ARG B O 1
ATOM 4958 N N . GLY B 1 250 ? -19.219 -12.953 -20.203 1 67.12 250 GLY B N 1
ATOM 4959 C CA . GLY B 1 250 ? -20.172 -14.016 -19.938 1 67.12 250 GLY B CA 1
ATOM 4960 C C . GLY B 1 250 ? -20.156 -14.492 -18.5 1 67.12 250 GLY B C 1
ATOM 4961 O O . GLY B 1 250 ? -19.969 -13.695 -17.578 1 67.12 250 GLY B O 1
ATOM 4962 N N . SER B 1 251 ? -20.391 -15.891 -18.422 1 65.75 251 SER B N 1
ATOM 4963 C CA . SER B 1 251 ? -20.5 -16.469 -17.094 1 65.75 251 SER B CA 1
ATOM 4964 C C . SER B 1 251 ? -19.125 -16.688 -16.469 1 65.75 251 SER B C 1
ATOM 4966 O O . SER B 1 251 ? -18.188 -17.094 -17.141 1 65.75 251 SER B O 1
ATOM 4968 N N . HIS B 1 252 ? -18.938 -16.188 -15.312 1 65.06 252 HIS B N 1
ATOM 4969 C CA . HIS B 1 252 ? -17.703 -16.469 -14.578 1 65.06 252 HIS B CA 1
ATOM 4970 C C . HIS B 1 252 ? -17.906 -17.547 -13.531 1 65.06 252 HIS B C 1
ATOM 4972 O O . HIS B 1 252 ? -17.203 -17.578 -12.516 1 65.06 252 HIS B O 1
ATOM 4978 N N . SER B 1 253 ? -18.906 -18.344 -13.883 1 73.38 253 SER B N 1
ATOM 4979 C CA . SER B 1 253 ? -19.125 -19.484 -13 1 73.38 253 SER B CA 1
ATOM 4980 C C . SER B 1 253 ? -17.969 -20.469 -13.062 1 73.38 253 SER B C 1
ATOM 4982 O O . SER B 1 253 ? -17.391 -20.672 -14.133 1 73.38 253 SER B O 1
ATOM 4984 N N . ALA B 1 254 ? -17.734 -21.062 -12 1 72 254 ALA B N 1
ATOM 4985 C CA . ALA B 1 254 ? -16.594 -21.953 -11.836 1 72 254 ALA B CA 1
ATOM 4986 C C . ALA B 1 254 ? -16.688 -23.141 -12.805 1 72 254 ALA B C 1
ATOM 4988 O O . ALA B 1 254 ? -15.664 -23.609 -13.328 1 72 254 ALA B O 1
ATOM 4989 N N . ASP B 1 255 ? -17.844 -23.562 -13.133 1 76.25 255 ASP B N 1
ATOM 4990 C CA . ASP B 1 255 ? -18.031 -24.781 -13.898 1 76.25 255 ASP B CA 1
ATOM 4991 C C . ASP B 1 255 ? -17.828 -24.547 -15.391 1 76.25 255 ASP B C 1
ATOM 4993 O O . ASP B 1 255 ? -17.438 -25.453 -16.125 1 76.25 255 ASP B O 1
ATOM 4997 N N . THR B 1 256 ? -17.969 -23.406 -15.812 1 85.19 256 THR B N 1
ATOM 4998 C CA . THR B 1 256 ? -17.953 -23.141 -17.25 1 85.19 256 THR B CA 1
ATOM 4999 C C . THR B 1 256 ? -16.844 -22.156 -17.609 1 85.19 256 THR B C 1
ATOM 5001 O O . THR B 1 256 ? -16.672 -21.797 -18.781 1 85.19 256 THR B O 1
ATOM 5004 N N . PHE B 1 257 ? -16.078 -21.828 -16.641 1 92.19 257 PHE B N 1
ATOM 5005 C CA . PHE B 1 257 ? -15.102 -20.766 -16.844 1 92.19 257 PHE B CA 1
ATOM 5006 C C . PHE B 1 257 ? -13.938 -21.266 -17.688 1 92.19 257 PHE B C 1
ATOM 5008 O O . PHE B 1 257 ? -13.391 -22.344 -17.438 1 92.19 257 PHE B O 1
ATOM 5015 N N . THR B 1 258 ? -13.617 -20.531 -18.734 1 93.88 258 THR B N 1
ATOM 5016 C CA . THR B 1 258 ? -12.383 -20.656 -19.484 1 93.88 258 THR B CA 1
ATOM 5017 C C . THR B 1 258 ? -11.727 -19.297 -19.703 1 93.88 258 THR B C 1
ATOM 5019 O O . THR B 1 258 ? -12.32 -18.266 -19.391 1 93.88 258 THR B O 1
ATOM 5022 N N . TYR B 1 259 ? -10.516 -19.312 -20.172 1 93.69 259 TYR B N 1
ATOM 5023 C CA . TYR B 1 259 ? -9.828 -18.047 -20.406 1 93.69 259 TYR B CA 1
ATOM 5024 C C . TYR B 1 259 ? -10.602 -17.188 -21.406 1 93.69 259 TYR B C 1
ATOM 5026 O O . TYR B 1 259 ? -10.469 -15.961 -21.391 1 93.69 259 TYR B O 1
ATOM 5034 N N . LYS B 1 260 ? -11.453 -17.828 -22.203 1 92.75 260 LYS B N 1
ATOM 5035 C CA . LYS B 1 260 ? -12.242 -17.109 -23.203 1 92.75 260 LYS B CA 1
ATOM 5036 C C . LYS B 1 260 ? -13.312 -16.25 -22.531 1 92.75 260 LYS B C 1
ATOM 5038 O O . LYS B 1 260 ? -13.898 -15.375 -23.188 1 92.75 260 LYS B O 1
ATOM 5043 N N . SER B 1 261 ? -13.516 -16.484 -21.297 1 92.62 261 SER B N 1
ATOM 5044 C CA . SER B 1 261 ? -14.469 -15.703 -20.516 1 92.62 261 SER B CA 1
ATOM 5045 C C . SER B 1 261 ? -13.883 -14.352 -20.141 1 92.62 261 SER B C 1
ATOM 5047 O O . SER B 1 261 ? -14.57 -13.523 -19.531 1 92.62 261 SER B O 1
ATOM 5049 N N . ILE B 1 262 ? -12.641 -14.133 -20.5 1 94.5 262 ILE B N 1
ATOM 5050 C CA . ILE B 1 262 ? -11.961 -12.891 -20.156 1 94.5 262 ILE B CA 1
ATOM 5051 C C . ILE B 1 262 ? -11.672 -12.094 -21.438 1 94.5 262 ILE B C 1
ATOM 5053 O O . ILE B 1 262 ? -11.352 -12.672 -22.469 1 94.5 262 ILE B O 1
ATOM 5057 N N . GLU B 1 263 ? -11.695 -10.781 -21.328 1 94.31 263 GLU B N 1
ATOM 5058 C CA . GLU B 1 263 ? -11.398 -9.906 -22.453 1 94.31 263 GLU B CA 1
ATOM 5059 C C . GLU B 1 263 ? -9.992 -10.156 -23 1 94.31 263 GLU B C 1
ATOM 5061 O O . GLU B 1 263 ? -9.031 -10.266 -22.234 1 94.31 263 GLU B O 1
ATOM 5066 N N . LYS B 1 264 ? -9.852 -10.133 -24.25 1 94.69 264 LYS B N 1
ATOM 5067 C CA . LYS B 1 264 ? -8.594 -10.438 -24.938 1 94.69 264 LYS B CA 1
ATOM 5068 C C . LYS B 1 264 ? -7.492 -9.469 -24.516 1 94.69 264 LYS B C 1
ATOM 5070 O O . LYS B 1 264 ? -6.336 -9.867 -24.359 1 94.69 264 LYS B O 1
ATOM 5075 N N . LYS B 1 265 ? -7.852 -8.25 -24.344 1 94.56 265 LYS B N 1
ATOM 5076 C CA . LYS B 1 265 ? -6.867 -7.234 -23.984 1 94.56 265 LYS B CA 1
ATOM 5077 C C . LYS B 1 265 ? -6.34 -7.457 -22.562 1 94.56 265 LYS B C 1
ATOM 5079 O O . LYS B 1 265 ? -5.176 -7.16 -22.281 1 94.56 265 LYS B O 1
ATOM 5084 N N . VAL B 1 266 ? -7.223 -7.973 -21.75 1 96.19 266 VAL B N 1
ATOM 5085 C CA . VAL B 1 266 ? -6.824 -8.266 -20.375 1 96.19 266 VAL B CA 1
ATOM 5086 C C . VAL B 1 266 ? -5.855 -9.445 -20.359 1 96.19 266 VAL B C 1
ATOM 5088 O O . VAL B 1 266 ? -4.809 -9.383 -19.703 1 96.19 266 VAL B O 1
ATOM 5091 N N . LEU B 1 267 ? -6.137 -10.398 -21.172 1 97.19 267 LEU B N 1
ATOM 5092 C CA . LEU B 1 267 ? -5.285 -11.578 -21.297 1 97.19 267 LEU B CA 1
ATOM 5093 C C . LEU B 1 267 ? -3.92 -11.211 -21.859 1 97.19 267 LEU B C 1
ATOM 5095 O O . LEU B 1 267 ? -2.889 -11.68 -21.375 1 97.19 267 LEU B O 1
ATOM 5099 N N . GLY B 1 268 ? -3.988 -10.398 -22.875 1 97.56 268 GLY B N 1
ATOM 5100 C CA . GLY B 1 268 ? -2.74 -9.945 -23.469 1 97.56 268 GLY B CA 1
ATOM 5101 C C . GLY B 1 268 ? -1.86 -9.18 -22.5 1 97.56 268 GLY B C 1
ATOM 5102 O O . GLY B 1 268 ? -0.661 -9.445 -22.391 1 97.56 268 GLY B O 1
ATOM 5103 N N . ARG B 1 269 ? -2.432 -8.281 -21.75 1 96.44 269 ARG B N 1
ATOM 5104 C CA . ARG B 1 269 ? -1.703 -7.488 -20.75 1 96.44 269 ARG B CA 1
ATOM 5105 C C . ARG B 1 269 ? -1.111 -8.375 -19.672 1 96.44 269 ARG B C 1
ATOM 5107 O O . ARG B 1 269 ? 0.055 -8.227 -19.297 1 96.44 269 ARG B O 1
ATOM 5114 N N . HIS B 1 270 ? -1.928 -9.273 -19.203 1 97.62 270 HIS B N 1
ATOM 5115 C CA . HIS B 1 270 ? -1.474 -10.195 -18.172 1 97.62 270 HIS B CA 1
ATOM 5116 C C . HIS B 1 270 ? -0.331 -11.07 -18.672 1 97.62 270 HIS B C 1
ATOM 5118 O O . HIS B 1 270 ? 0.71 -11.18 -18.031 1 97.62 270 HIS B O 1
ATOM 5124 N N . GLY B 1 271 ? -0.459 -11.602 -19.875 1 97.75 271 GLY B N 1
ATOM 5125 C CA . GLY B 1 271 ? 0.55 -12.477 -20.453 1 97.75 271 GLY B CA 1
ATOM 5126 C C . GLY B 1 271 ? 1.875 -11.781 -20.688 1 97.75 271 GLY B C 1
ATOM 5127 O O . GLY B 1 271 ? 2.938 -12.336 -20.391 1 97.75 271 GLY B O 1
ATOM 5128 N N . ILE B 1 272 ? 1.816 -10.555 -21.203 1 96.88 272 ILE B N 1
ATOM 5129 C CA . ILE B 1 272 ? 3.059 -9.852 -21.5 1 96.88 272 ILE B CA 1
ATOM 5130 C C . ILE B 1 272 ? 3.764 -9.477 -20.203 1 96.88 272 ILE B C 1
ATOM 5132 O O . ILE B 1 272 ? 4.996 -9.438 -20.141 1 96.88 272 ILE B O 1
ATOM 5136 N N . HIS B 1 273 ? 2.988 -9.227 -19.156 1 95.44 273 HIS B N 1
ATOM 5137 C CA . HIS B 1 273 ? 3.598 -8.969 -17.859 1 95.44 273 HIS B CA 1
ATOM 5138 C C . HIS B 1 273 ? 4.344 -10.195 -17.344 1 95.44 273 HIS B C 1
ATOM 5140 O O . HIS B 1 273 ? 5.441 -10.078 -16.797 1 95.44 273 HIS B O 1
ATOM 5146 N N . LEU B 1 274 ? 3.717 -11.336 -17.5 1 96.88 274 LEU B N 1
ATOM 5147 C CA . LEU B 1 274 ? 4.391 -12.562 -17.094 1 96.88 274 LEU B CA 1
ATOM 5148 C C . LEU B 1 274 ? 5.707 -12.734 -17.844 1 96.88 274 LEU B C 1
ATOM 5150 O O . LEU B 1 274 ? 6.738 -13.031 -17.234 1 96.88 274 LEU B O 1
ATOM 5154 N N . LEU B 1 275 ? 5.668 -12.477 -19.109 1 96.06 275 LEU B N 1
ATOM 5155 C CA . LEU B 1 275 ? 6.867 -12.625 -19.922 1 96.06 275 LEU B CA 1
ATOM 5156 C C . LEU B 1 275 ? 7.949 -11.641 -19.484 1 96.06 275 LEU B C 1
ATOM 5158 O O . LEU B 1 275 ? 9.125 -12 -19.406 1 96.06 275 LEU B O 1
ATOM 5162 N N . MET B 1 276 ? 7.566 -10.484 -19.188 1 92.5 276 MET B N 1
ATOM 5163 C CA . MET B 1 276 ? 8.5 -9.438 -18.781 1 92.5 276 MET B CA 1
ATOM 5164 C C . MET B 1 276 ? 9.172 -9.805 -17.453 1 92.5 276 MET B C 1
ATOM 5166 O O . MET B 1 276 ? 10.312 -9.414 -17.203 1 92.5 276 MET B O 1
ATOM 5170 N N . GLU B 1 277 ? 8.477 -10.562 -16.609 1 90.94 277 GLU B N 1
ATOM 5171 C CA . GLU B 1 277 ? 8.953 -10.891 -15.273 1 90.94 277 GLU B CA 1
ATOM 5172 C C . GLU B 1 277 ? 9.758 -12.188 -15.273 1 90.94 277 GLU B C 1
ATOM 5174 O O . GLU B 1 277 ? 10.203 -12.648 -14.227 1 90.94 277 GLU B O 1
ATOM 5179 N N . ARG B 1 278 ? 9.914 -12.789 -16.344 1 92.62 278 ARG B N 1
ATOM 5180 C CA . ARG B 1 278 ? 10.453 -14.141 -16.422 1 92.62 278 ARG B CA 1
ATOM 5181 C C . ARG B 1 278 ? 11.875 -14.195 -15.867 1 92.62 278 ARG B C 1
ATOM 5183 O O . ARG B 1 278 ? 12.25 -15.164 -15.203 1 92.62 278 ARG B O 1
ATOM 5190 N N . GLU B 1 279 ? 12.633 -13.164 -16.078 1 86.31 279 GLU B N 1
ATOM 5191 C CA . GLU B 1 279 ? 14.039 -13.164 -15.68 1 86.31 279 GLU B CA 1
ATOM 5192 C C . GLU B 1 279 ? 14.172 -13.133 -14.164 1 86.31 279 GLU B C 1
ATOM 5194 O O . GLU B 1 279 ? 15.148 -13.656 -13.609 1 86.31 279 GLU B O 1
ATOM 5199 N N . GLU B 1 280 ? 13.188 -12.617 -13.57 1 87.19 280 GLU B N 1
ATOM 5200 C CA . GLU B 1 280 ? 13.25 -12.438 -12.125 1 87.19 280 GLU B CA 1
ATOM 5201 C C . GLU B 1 280 ? 12.352 -13.438 -11.406 1 87.19 280 GLU B C 1
ATOM 5203 O O . GLU B 1 280 ? 12.156 -13.344 -10.195 1 87.19 280 GLU B O 1
ATOM 5208 N N . SER B 1 281 ? 11.914 -14.398 -12.094 1 91.94 281 SER B N 1
ATOM 5209 C CA . SER B 1 281 ? 11 -15.344 -11.469 1 91.94 281 SER B CA 1
ATOM 5210 C C . SER B 1 281 ? 11.734 -16.281 -10.516 1 91.94 281 SER B C 1
ATOM 5212 O O . SER B 1 281 ? 12.742 -16.891 -10.891 1 91.94 281 SER B O 1
ATOM 5214 N N . LEU B 1 282 ? 11.211 -16.438 -9.367 1 91 282 LEU B N 1
ATOM 5215 C CA . LEU B 1 282 ? 11.742 -17.375 -8.383 1 91 282 LEU B CA 1
ATOM 5216 C C . LEU B 1 282 ? 11.578 -18.812 -8.852 1 91 282 LEU B C 1
ATOM 5218 O O . LEU B 1 282 ? 12.312 -19.703 -8.422 1 91 282 LEU B O 1
ATOM 5222 N N . PHE B 1 283 ? 10.625 -19.047 -9.711 1 91.5 283 PHE B N 1
ATOM 5223 C CA . PHE B 1 283 ? 10.227 -20.391 -10.094 1 91.5 283 PHE B CA 1
ATOM 5224 C C . PHE B 1 283 ? 10.617 -20.688 -11.539 1 91.5 283 PHE B C 1
ATOM 5226 O O . PHE B 1 283 ? 10.047 -21.578 -12.172 1 91.5 283 PHE B O 1
ATOM 5233 N N . PHE B 1 284 ? 11.477 -19.906 -12.078 1 90 284 PHE B N 1
ATOM 5234 C CA . PHE B 1 284 ? 11.852 -20.172 -13.461 1 90 284 PHE B CA 1
ATOM 5235 C C . PHE B 1 284 ? 12.211 -21.641 -13.648 1 90 284 PHE B C 1
ATOM 5237 O O . PHE B 1 284 ? 12.938 -22.219 -12.828 1 90 284 PHE B O 1
ATOM 5244 N N . PRO B 1 285 ? 11.656 -22.281 -14.711 1 91.94 285 PRO B N 1
ATOM 5245 C CA . PRO B 1 285 ? 11.102 -21.719 -15.953 1 91.94 285 PRO B CA 1
ATOM 5246 C C . PRO B 1 285 ? 9.625 -21.359 -15.82 1 91.94 285 PRO B C 1
ATOM 5248 O O . PRO B 1 285 ? 8.969 -21.062 -16.812 1 91.94 285 PRO B O 1
ATOM 5251 N N . TYR B 1 286 ? 9.039 -21.375 -14.672 1 94.56 286 TYR B N 1
ATOM 5252 C CA . TYR B 1 286 ? 7.676 -20.922 -14.422 1 94.56 286 TYR B CA 1
ATOM 5253 C C . TYR B 1 286 ? 7.664 -19.469 -13.945 1 94.56 286 TYR B C 1
ATOM 5255 O O . TYR B 1 286 ? 8.531 -19.062 -13.18 1 94.56 286 TYR B O 1
ATOM 5263 N N . VAL B 1 287 ? 6.715 -18.719 -14.43 1 96.44 287 VAL B N 1
ATOM 5264 C CA . VAL B 1 287 ? 6.426 -17.375 -13.938 1 96.44 287 VAL B CA 1
ATOM 5265 C C . VAL B 1 287 ? 5.004 -17.328 -13.375 1 96.44 287 VAL B C 1
ATOM 5267 O O . VAL B 1 287 ? 4.039 -17.594 -14.094 1 96.44 287 VAL B O 1
ATOM 5270 N N . VAL B 1 288 ? 4.926 -17.047 -12.102 1 97.88 288 VAL B N 1
ATOM 5271 C CA . VAL B 1 288 ? 3.623 -17.062 -11.438 1 97.88 288 VAL B CA 1
ATOM 5272 C C . VAL B 1 288 ? 2.988 -15.68 -11.5 1 97.88 288 VAL B C 1
ATOM 5274 O O . VAL B 1 288 ? 3.662 -14.672 -11.273 1 97.88 288 VAL B O 1
ATOM 5277 N N . GLY B 1 289 ? 1.742 -15.656 -11.844 1 97.88 289 GLY B N 1
ATOM 5278 C CA . GLY B 1 289 ? 0.988 -14.414 -11.859 1 97.88 289 GLY B CA 1
ATOM 5279 C C . GLY B 1 289 ? -0.41 -14.555 -11.289 1 97.88 289 GLY B C 1
ATOM 5280 O O . GLY B 1 289 ? -0.897 -15.672 -11.102 1 97.88 289 GLY B O 1
ATOM 5281 N N . VAL B 1 290 ? -0.956 -13.43 -10.977 1 97.88 290 VAL B N 1
ATOM 5282 C CA . VAL B 1 290 ? -2.346 -13.328 -10.539 1 97.88 290 VAL B CA 1
ATOM 5283 C C . VAL B 1 290 ? -3.082 -12.305 -11.391 1 97.88 290 VAL B C 1
ATOM 5285 O O . VAL B 1 290 ? -2.648 -11.156 -11.508 1 97.88 290 VAL B O 1
ATOM 5288 N N . LEU B 1 291 ? -4.035 -12.82 -12.062 1 97.12 291 LEU B N 1
ATOM 5289 C CA . LEU B 1 291 ? -4.98 -11.906 -12.695 1 97.12 291 LEU B CA 1
ATOM 5290 C C . LEU B 1 291 ? -6.152 -11.602 -11.766 1 97.12 291 LEU B C 1
ATOM 5292 O O . LEU B 1 291 ? -6.926 -12.5 -11.422 1 97.12 291 LEU B O 1
ATOM 5296 N N . CYS B 1 292 ? -6.199 -10.367 -11.398 1 95.31 292 CYS B N 1
ATOM 5297 C CA . CYS B 1 292 ? -7.258 -9.953 -10.484 1 95.31 292 CYS B CA 1
ATOM 5298 C C . CYS B 1 292 ? -8.297 -9.102 -11.203 1 95.31 292 CYS B C 1
ATOM 5300 O O . CYS B 1 292 ? -7.973 -8.031 -11.719 1 95.31 292 CYS B O 1
ATOM 5302 N N . ILE B 1 293 ? -9.516 -9.531 -11.281 1 92.31 293 ILE B N 1
ATOM 5303 C CA . ILE B 1 293 ? -10.656 -8.781 -11.797 1 92.31 293 ILE B CA 1
ATOM 5304 C C . ILE B 1 293 ? -11.617 -8.453 -10.656 1 92.31 293 ILE B C 1
ATOM 5306 O O . ILE B 1 293 ? -12.328 -9.336 -10.164 1 92.31 293 ILE B O 1
ATOM 5310 N N . GLY B 1 294 ? -11.625 -7.215 -10.312 1 89 294 GLY B N 1
ATOM 5311 C CA . GLY B 1 294 ? -12.305 -6.883 -9.07 1 89 294 GLY B CA 1
ATOM 5312 C C . GLY B 1 294 ? -11.719 -7.59 -7.859 1 89 294 GLY B C 1
ATOM 5313 O O . GLY B 1 294 ? -10.539 -7.398 -7.531 1 89 294 GLY B O 1
ATOM 5314 N N . THR B 1 295 ? -12.531 -8.438 -7.258 1 90.88 295 THR B N 1
ATOM 5315 C CA . THR B 1 295 ? -12.086 -9.195 -6.098 1 90.88 295 THR B CA 1
ATOM 5316 C C . THR B 1 295 ? -11.812 -10.648 -6.477 1 90.88 295 THR B C 1
ATOM 5318 O O . THR B 1 295 ? -11.469 -11.469 -5.617 1 90.88 295 THR B O 1
ATOM 5321 N N . HIS B 1 296 ? -11.922 -10.938 -7.777 1 93.31 296 HIS B N 1
ATOM 5322 C CA . HIS B 1 296 ? -11.688 -12.297 -8.266 1 93.31 296 HIS B CA 1
ATOM 5323 C C . HIS B 1 296 ? -10.219 -12.5 -8.633 1 93.31 296 HIS B C 1
ATOM 5325 O O . HIS B 1 296 ? -9.633 -11.68 -9.352 1 93.31 296 HIS B O 1
ATOM 5331 N N . VAL B 1 297 ? -9.742 -13.531 -8.117 1 95.94 297 VAL B N 1
ATOM 5332 C CA . VAL B 1 297 ? -8.336 -13.859 -8.297 1 95.94 297 VAL B CA 1
ATOM 5333 C C . VAL B 1 297 ? -8.203 -15.102 -9.18 1 95.94 297 VAL B C 1
ATOM 5335 O O . VAL B 1 297 ? -8.781 -16.141 -8.883 1 95.94 297 VAL B O 1
ATOM 5338 N N . ILE B 1 298 ? -7.512 -14.977 -10.227 1 96.88 298 ILE B N 1
ATOM 5339 C CA . ILE B 1 298 ? -7.145 -16.094 -11.086 1 96.88 298 ILE B CA 1
ATOM 5340 C C . ILE B 1 298 ? -5.633 -16.312 -11.031 1 96.88 298 ILE B C 1
ATOM 5342 O O . ILE B 1 298 ? -4.863 -15.453 -11.453 1 96.88 298 ILE B O 1
ATOM 5346 N N . LEU B 1 299 ? -5.184 -17.422 -10.484 1 98.19 299 LEU B N 1
ATOM 5347 C CA . LEU B 1 299 ? -3.764 -17.766 -10.5 1 98.19 299 LEU B CA 1
ATOM 5348 C C . LEU B 1 299 ? -3.338 -18.266 -11.875 1 98.19 299 LEU B C 1
ATOM 5350 O O . LEU B 1 299 ? -4.062 -19.016 -12.516 1 98.19 299 LEU B O 1
ATOM 5354 N N . THR B 1 300 ? -2.225 -17.844 -12.305 1 98.44 300 THR B N 1
ATOM 5355 C CA . THR B 1 300 ? -1.69 -18.25 -13.602 1 98.44 300 THR B CA 1
ATOM 5356 C C . THR B 1 300 ? -0.218 -18.641 -13.477 1 98.44 300 THR B C 1
ATOM 5358 O O . THR B 1 300 ? 0.49 -18.125 -12.602 1 98.44 300 THR B O 1
ATOM 5361 N N . THR B 1 301 ? 0.23 -19.469 -14.359 1 98.06 301 THR B N 1
ATOM 5362 C CA . THR B 1 301 ? 1.643 -19.812 -14.508 1 98.06 301 THR B CA 1
ATOM 5363 C C . THR B 1 301 ? 2.037 -19.844 -15.984 1 98.06 301 THR B C 1
ATOM 5365 O O . THR B 1 301 ? 1.44 -20.578 -16.766 1 98.06 301 THR B O 1
ATOM 5368 N N . LEU B 1 302 ? 2.953 -19.031 -16.344 1 98.12 302 LEU B N 1
ATOM 5369 C CA . LEU B 1 302 ? 3.586 -19.125 -17.641 1 98.12 302 LEU B CA 1
ATOM 5370 C C . LEU B 1 302 ? 4.77 -20.078 -17.609 1 98.12 302 LEU B C 1
ATOM 5372 O O . LEU B 1 302 ? 5.715 -19.875 -16.844 1 98.12 302 LEU B O 1
ATOM 5376 N N . ARG B 1 303 ? 4.703 -21.125 -18.328 1 96.31 303 ARG B N 1
ATOM 5377 C CA . ARG B 1 303 ? 5.852 -22 -18.531 1 96.31 303 ARG B CA 1
ATOM 5378 C C . ARG B 1 303 ? 6.566 -21.641 -19.844 1 96.31 303 ARG B C 1
ATOM 5380 O O . ARG B 1 303 ? 5.992 -21.766 -20.922 1 96.31 303 ARG B O 1
ATOM 5387 N N . ILE B 1 304 ? 7.852 -21.25 -19.703 1 94.62 304 ILE B N 1
ATOM 5388 C CA . ILE B 1 304 ? 8.586 -20.812 -20.875 1 94.62 304 ILE B CA 1
ATOM 5389 C C . ILE B 1 304 ? 10.062 -21.188 -20.734 1 94.62 304 ILE B C 1
ATOM 5391 O O . ILE B 1 304 ? 10.672 -20.922 -19.688 1 94.62 304 ILE B O 1
ATOM 5395 N N . GLU B 1 305 ? 10.594 -21.734 -21.75 1 91.5 305 GLU B N 1
ATOM 5396 C CA . GLU B 1 305 ? 12 -22.141 -21.734 1 91.5 305 GLU B CA 1
ATOM 5397 C C . GLU B 1 305 ? 12.891 -21.031 -22.297 1 91.5 305 GLU B C 1
ATOM 5399 O O . GLU B 1 305 ? 12.422 -20.156 -23.031 1 91.5 305 GLU B O 1
ATOM 5404 N N . GLN B 1 306 ? 14.125 -21.141 -21.984 1 90.69 306 GLN B N 1
ATOM 5405 C CA . GLN B 1 306 ? 15.07 -20.094 -22.359 1 90.69 306 GLN B CA 1
ATOM 5406 C C . GLN B 1 306 ? 15.18 -19.984 -23.875 1 90.69 306 GLN B C 1
ATOM 5408 O O . GLN B 1 306 ? 15.281 -18.875 -24.406 1 90.69 306 GLN B O 1
ATOM 5413 N N . ASP B 1 307 ? 15.195 -21.094 -24.516 1 88.94 307 ASP B N 1
ATOM 5414 C CA . ASP B 1 307 ? 15.273 -21.078 -25.969 1 88.94 307 ASP B CA 1
ATOM 5415 C C . ASP B 1 307 ? 14.125 -20.266 -26.578 1 88.94 307 ASP B C 1
ATOM 5417 O O . ASP B 1 307 ? 14.32 -19.547 -27.562 1 88.94 307 ASP B O 1
ATOM 5421 N N . HIS B 1 308 ? 12.945 -20.422 -26 1 92.19 308 HIS B N 1
ATOM 5422 C CA . HIS B 1 308 ? 11.789 -19.656 -26.453 1 92.19 308 HIS B CA 1
ATOM 5423 C C . HIS B 1 308 ? 11.992 -18.156 -26.234 1 92.19 308 HIS B C 1
ATOM 5425 O O . HIS B 1 308 ? 11.688 -17.344 -27.109 1 92.19 308 HIS B O 1
ATOM 5431 N N . VAL B 1 309 ? 12.508 -17.812 -25.156 1 91.19 309 VAL B N 1
ATOM 5432 C CA . VAL B 1 309 ? 12.766 -16.422 -24.797 1 91.19 309 VAL B CA 1
ATOM 5433 C C . VAL B 1 309 ? 13.758 -15.82 -25.781 1 91.19 309 VAL B C 1
ATOM 5435 O O . VAL B 1 309 ? 13.539 -14.711 -26.281 1 91.19 309 VAL B O 1
ATOM 5438 N N . ASP B 1 310 ? 14.781 -16.484 -26.094 1 90.88 310 ASP B N 1
ATOM 5439 C CA . ASP B 1 310 ? 15.812 -16.016 -27.016 1 90.88 310 ASP B CA 1
ATOM 5440 C C . ASP B 1 310 ? 15.234 -15.734 -28.391 1 90.88 310 ASP B C 1
ATOM 5442 O O . ASP B 1 310 ? 15.555 -14.719 -29.016 1 90.88 310 ASP B O 1
ATOM 5446 N N . GLN B 1 311 ? 14.391 -16.594 -28.812 1 91.94 311 GLN B N 1
ATOM 5447 C CA . GLN B 1 311 ? 13.766 -16.406 -30.109 1 91.94 311 GLN B CA 1
ATOM 5448 C C . GLN B 1 311 ? 12.883 -15.164 -30.125 1 91.94 311 GLN B C 1
ATOM 5450 O O . GLN B 1 311 ? 12.852 -14.43 -31.125 1 91.94 311 GLN B O 1
ATOM 5455 N N . ILE B 1 312 ? 12.164 -14.984 -29.047 1 92 312 ILE B N 1
ATOM 5456 C CA . ILE B 1 312 ? 11.305 -13.805 -28.938 1 92 312 ILE B CA 1
ATOM 5457 C C . ILE B 1 312 ? 12.156 -12.539 -29 1 92 312 ILE B C 1
ATOM 5459 O O . ILE B 1 312 ? 11.844 -11.617 -29.766 1 92 312 ILE B O 1
ATOM 5463 N N . GLU B 1 313 ? 13.164 -12.461 -28.312 1 90.44 313 GLU B N 1
ATOM 5464 C CA . GLU B 1 313 ? 13.992 -11.266 -28.188 1 90.44 313 GLU B CA 1
ATOM 5465 C C . GLU B 1 313 ? 14.773 -11.008 -29.484 1 90.44 313 GLU B C 1
ATOM 5467 O O . GLU B 1 313 ? 14.938 -9.852 -29.891 1 90.44 313 GLU B O 1
ATOM 5472 N N . GLU B 1 314 ? 15.18 -12 -30.141 1 89.25 314 GLU B N 1
ATOM 5473 C CA . GLU B 1 314 ? 16.031 -11.844 -31.328 1 89.25 314 GLU B CA 1
ATOM 5474 C C . GLU B 1 314 ? 15.195 -11.711 -32.594 1 89.25 314 GLU B C 1
ATOM 5476 O O . GLU B 1 314 ? 15.508 -10.891 -33.469 1 89.25 314 GLU B O 1
ATOM 5481 N N . GLU B 1 315 ? 14.141 -12.516 -32.625 1 84.06 315 GLU B N 1
ATOM 5482 C CA . GLU B 1 315 ? 13.453 -12.609 -33.906 1 84.06 315 GLU B CA 1
ATOM 5483 C C . GLU B 1 315 ? 12.039 -12.039 -33.812 1 84.06 315 GLU B C 1
ATOM 5485 O O . GLU B 1 315 ? 11.422 -11.734 -34.844 1 84.06 315 GLU B O 1
ATOM 5490 N N . GLY B 1 316 ? 11.602 -11.938 -32.625 1 79 316 GLY B N 1
ATOM 5491 C CA . GLY B 1 316 ? 10.227 -11.5 -32.469 1 79 316 GLY B CA 1
ATOM 5492 C C . GLY B 1 316 ? 9.211 -12.516 -32.938 1 79 316 GLY B C 1
ATOM 5493 O O . GLY B 1 316 ? 8.078 -12.156 -33.281 1 79 316 GLY B O 1
ATOM 5494 N N . ARG B 1 317 ? 9.695 -13.625 -33.312 1 76.12 317 ARG B N 1
ATOM 5495 C CA . ARG B 1 317 ? 8.852 -14.742 -33.719 1 76.12 317 ARG B CA 1
ATOM 5496 C C . ARG B 1 317 ? 9.414 -16.062 -33.25 1 76.12 317 ARG B C 1
ATOM 5498 O O . ARG B 1 317 ? 10.617 -16.188 -32.969 1 76.12 317 ARG B O 1
ATOM 5505 N N . VAL B 1 318 ? 8.508 -16.906 -32.875 1 74.62 318 VAL B N 1
ATOM 5506 C CA . VAL B 1 318 ? 8.93 -18.203 -32.375 1 74.62 318 VAL B CA 1
ATOM 5507 C C . VAL B 1 318 ? 8.516 -19.297 -33.344 1 74.62 318 VAL B C 1
ATOM 5509 O O . VAL B 1 318 ? 7.441 -19.219 -33.938 1 74.62 318 VAL B O 1
ATOM 5512 N N . ASP B 1 319 ? 9.477 -20.141 -33.594 1 74.88 319 ASP B N 1
ATOM 5513 C CA . ASP B 1 319 ? 9.195 -21.312 -34.438 1 74.88 319 ASP B CA 1
ATOM 5514 C C . ASP B 1 319 ? 8.148 -22.219 -33.781 1 74.88 319 ASP B C 1
ATOM 5516 O O . ASP B 1 319 ? 8.008 -22.219 -32.531 1 74.88 319 ASP B O 1
ATOM 5520 N N . LYS B 1 320 ? 7.406 -22.828 -34.531 1 68.06 320 LYS B N 1
ATOM 5521 C CA . LYS B 1 320 ? 6.273 -23.656 -34.094 1 68.06 320 LYS B CA 1
ATOM 5522 C C . LYS B 1 320 ? 6.711 -24.734 -33.125 1 68.06 320 LYS B C 1
ATOM 5524 O O . LYS B 1 320 ? 5.902 -25.234 -32.344 1 68.06 320 LYS B O 1
ATOM 5529 N N . THR B 1 321 ? 7.934 -25.016 -33.062 1 69.06 321 THR B N 1
ATOM 5530 C CA . THR B 1 321 ? 8.406 -26.109 -32.219 1 69.06 321 THR B CA 1
ATOM 5531 C C . THR B 1 321 ? 8.57 -25.641 -30.766 1 69.06 321 THR B C 1
ATOM 5533 O O . THR B 1 321 ? 8.609 -26.469 -29.844 1 69.06 321 THR B O 1
ATOM 5536 N N . CYS B 1 322 ? 8.664 -24.391 -30.625 1 72.56 322 CYS B N 1
ATOM 5537 C CA . CYS B 1 322 ? 8.867 -23.844 -29.297 1 72.56 322 CYS B CA 1
ATOM 5538 C C . CYS B 1 322 ? 7.582 -23.203 -28.766 1 72.56 322 CYS B C 1
ATOM 5540 O O . CYS B 1 322 ? 7.113 -22.203 -29.328 1 72.56 322 CYS B O 1
ATOM 5542 N N . ARG B 1 323 ? 6.875 -23.922 -27.938 1 82.5 323 ARG B N 1
ATOM 5543 C CA . ARG B 1 323 ? 5.629 -23.344 -27.453 1 82.5 323 ARG B CA 1
ATOM 5544 C C . ARG B 1 323 ? 5.676 -23.156 -25.938 1 82.5 323 ARG B C 1
ATOM 5546 O O . ARG B 1 323 ? 6.227 -24 -25.219 1 82.5 323 ARG B O 1
ATOM 5553 N N . ALA B 1 324 ? 5.234 -21.969 -25.547 1 94.19 324 ALA B N 1
ATOM 5554 C CA . ALA B 1 324 ? 5.02 -21.672 -24.141 1 94.19 324 ALA B CA 1
ATOM 5555 C C . ALA B 1 324 ? 3.531 -21.609 -23.812 1 94.19 324 ALA B C 1
ATOM 5557 O O . ALA B 1 324 ? 2.705 -21.359 -24.688 1 94.19 324 ALA B O 1
ATOM 5558 N N . SER B 1 325 ? 3.191 -21.953 -22.641 1 96.19 325 SER B N 1
ATOM 5559 C CA . SER B 1 325 ? 1.781 -22 -22.266 1 96.19 325 SER B CA 1
ATOM 5560 C C . SER B 1 325 ? 1.535 -21.281 -20.953 1 96.19 325 SER B C 1
ATOM 5562 O O . SER B 1 325 ? 2.416 -21.234 -20.078 1 96.19 325 SER B O 1
ATOM 5564 N N . ILE B 1 326 ? 0.345 -20.688 -20.844 1 98.06 326 ILE B N 1
ATOM 5565 C CA . ILE B 1 326 ? -0.122 -20.109 -19.594 1 98.06 326 ILE B CA 1
ATOM 5566 C C . ILE B 1 326 ? -1.249 -20.953 -19.016 1 98.06 326 ILE B C 1
ATOM 5568 O O . ILE B 1 326 ? -2.328 -21.062 -19.594 1 98.06 326 ILE B O 1
ATOM 5572 N N . SER B 1 327 ? -0.985 -21.625 -17.953 1 98.12 327 SER B N 1
ATOM 5573 C CA . SER B 1 327 ? -2.021 -22.297 -17.188 1 98.12 327 SER B CA 1
ATOM 5574 C C . SER B 1 327 ? -2.756 -21.312 -16.281 1 98.12 327 SER B C 1
ATOM 5576 O O . SER B 1 327 ? -2.203 -20.281 -15.891 1 98.12 327 SER B O 1
ATOM 5578 N N . TYR B 1 328 ? -3.969 -21.578 -15.969 1 97.69 328 TYR B N 1
ATOM 5579 C CA . TYR B 1 328 ? -4.77 -20.688 -15.141 1 97.69 328 TYR B CA 1
ATOM 5580 C C . TYR B 1 328 ? -5.801 -21.453 -14.336 1 97.69 328 TYR B C 1
ATOM 5582 O O . TYR B 1 328 ? -6.156 -22.578 -14.688 1 97.69 328 TYR B O 1
ATOM 5590 N N . THR B 1 329 ? -6.242 -20.938 -13.273 1 97.31 329 THR B N 1
ATOM 5591 C CA . THR B 1 329 ? -7.312 -21.516 -12.461 1 97.31 329 THR B CA 1
ATOM 5592 C C . THR B 1 329 ? -8.648 -20.844 -12.789 1 97.31 329 THR B C 1
ATOM 5594 O O . THR B 1 329 ? -8.688 -19.844 -13.516 1 97.31 329 THR B O 1
ATOM 5597 N N . ARG B 1 330 ? -9.68 -21.438 -12.258 1 95.5 330 ARG B N 1
ATOM 5598 C CA . ARG B 1 330 ? -10.93 -20.688 -12.195 1 95.5 330 ARG B CA 1
ATOM 5599 C C . ARG B 1 330 ? -10.773 -19.438 -11.344 1 95.5 330 ARG B C 1
ATOM 5601 O O . ARG B 1 330 ? -9.805 -19.312 -10.586 1 95.5 330 ARG B O 1
ATOM 5608 N N . PRO B 1 331 ? -11.711 -18.469 -11.5 1 94.62 331 PRO B N 1
ATOM 5609 C CA . PRO B 1 331 ? -11.656 -17.312 -10.602 1 94.62 331 PRO B CA 1
ATOM 5610 C C . PRO B 1 331 ? -12.07 -17.656 -9.172 1 94.62 331 PRO B C 1
ATOM 5612 O O . PRO B 1 331 ? -13.047 -18.375 -8.961 1 94.62 331 PRO B O 1
ATOM 5615 N N . PHE B 1 332 ? -11.305 -17.234 -8.195 1 95.06 332 PHE B N 1
ATOM 5616 C CA . PHE B 1 332 ? -11.625 -17.297 -6.777 1 95.06 332 PHE B CA 1
ATOM 5617 C C . PHE B 1 332 ? -11.898 -15.906 -6.223 1 95.06 332 PHE B C 1
ATOM 5619 O O . PHE B 1 332 ? -11.109 -14.984 -6.441 1 95.06 332 PHE B O 1
ATOM 5626 N N . ASP B 1 333 ? -12.984 -15.758 -5.582 1 93.19 333 ASP B N 1
ATOM 5627 C CA . ASP B 1 333 ? -13.32 -14.477 -4.969 1 93.19 333 ASP B CA 1
ATOM 5628 C C . ASP B 1 333 ? -12.875 -14.438 -3.506 1 93.19 333 ASP B C 1
ATOM 5630 O O . ASP B 1 333 ? -13.391 -15.195 -2.676 1 93.19 333 ASP B O 1
ATOM 5634 N N . PHE B 1 334 ? -11.93 -13.523 -3.16 1 93.75 334 PHE B N 1
ATOM 5635 C CA . PHE B 1 334 ? -11.43 -13.508 -1.79 1 93.75 334 PHE B CA 1
ATOM 5636 C C . PHE B 1 334 ? -12.445 -12.852 -0.855 1 93.75 334 PHE B C 1
ATOM 5638 O O . PHE B 1 334 ? -12.25 -12.844 0.363 1 93.75 334 PHE B O 1
ATOM 5645 N N . MET B 1 335 ? -13.562 -12.375 -1.386 1 91.12 335 MET B N 1
ATOM 5646 C CA . MET B 1 335 ? -14.656 -11.859 -0.569 1 91.12 335 MET B CA 1
ATOM 5647 C C . MET B 1 335 ? -15.711 -12.93 -0.327 1 91.12 335 MET B C 1
ATOM 5649 O O . MET B 1 335 ? -16.641 -12.719 0.448 1 91.12 335 MET B O 1
ATOM 5653 N N . ASP B 1 336 ? -15.633 -14.055 -1.027 1 92.06 336 ASP B N 1
ATOM 5654 C CA . ASP B 1 336 ? -16.516 -15.195 -0.831 1 92.06 336 ASP B CA 1
ATOM 5655 C C . ASP B 1 336 ? -15.906 -16.203 0.15 1 92.06 336 ASP B C 1
ATOM 5657 O O . ASP B 1 336 ? -14.773 -16.641 -0.032 1 92.06 336 ASP B O 1
ATOM 5661 N N . ALA B 1 337 ? -16.656 -16.578 1.124 1 91 337 ALA B N 1
ATOM 5662 C CA . ALA B 1 337 ? -16.141 -17.422 2.209 1 91 337 ALA B CA 1
ATOM 5663 C C . ALA B 1 337 ? -15.648 -18.766 1.683 1 91 337 ALA B C 1
ATOM 5665 O O . ALA B 1 337 ? -14.633 -19.281 2.15 1 91 337 ALA B O 1
ATOM 5666 N N . SER B 1 338 ? -16.297 -19.375 0.781 1 89.19 338 SER B N 1
ATOM 5667 C CA . SER B 1 338 ? -15.93 -20.672 0.246 1 89.19 338 SER B CA 1
ATOM 5668 C C . SER B 1 338 ? -14.656 -20.594 -0.595 1 89.19 338 SER B C 1
ATOM 5670 O O . SER B 1 338 ? -13.758 -21.422 -0.456 1 89.19 338 SER B O 1
ATOM 5672 N N . ASP B 1 339 ? -14.57 -19.594 -1.446 1 93.06 339 ASP B N 1
ATOM 5673 C CA . ASP B 1 339 ? -13.391 -19.375 -2.281 1 93.06 339 ASP B CA 1
ATOM 5674 C C . ASP B 1 339 ? -12.195 -18.953 -1.44 1 93.06 339 ASP B C 1
ATOM 5676 O O . ASP B 1 339 ? -11.055 -19.297 -1.742 1 93.06 339 ASP B O 1
ATOM 5680 N N . ARG B 1 340 ? -12.414 -18.203 -0.423 1 94.06 340 ARG B N 1
ATOM 5681 C CA . ARG B 1 340 ? -11.375 -17.547 0.372 1 94.06 340 ARG B CA 1
ATOM 5682 C C . ARG B 1 340 ? -10.477 -18.578 1.047 1 94.06 340 ARG B C 1
ATOM 5684 O O . ARG B 1 340 ? -9.266 -18.391 1.145 1 94.06 340 ARG B O 1
ATOM 5691 N N . LEU B 1 341 ? -11.055 -19.703 1.495 1 93.06 341 LEU B N 1
ATOM 5692 C CA . LEU B 1 341 ? -10.25 -20.703 2.172 1 93.06 341 LEU B CA 1
ATOM 5693 C C . LEU B 1 341 ? -9.133 -21.203 1.265 1 93.06 341 LEU B C 1
ATOM 5695 O O . LEU B 1 341 ? -7.984 -21.328 1.693 1 93.06 341 LEU B O 1
ATOM 5699 N N . GLN B 1 342 ? -9.453 -21.516 0.065 1 92.56 342 GLN B N 1
ATOM 5700 C CA . GLN B 1 342 ? -8.461 -22.016 -0.884 1 92.56 342 GLN B CA 1
ATOM 5701 C C . GLN B 1 342 ? -7.418 -20.938 -1.192 1 92.56 342 GLN B C 1
ATOM 5703 O O . GLN B 1 342 ? -6.223 -21.234 -1.281 1 92.56 342 GLN B O 1
ATOM 5708 N N . LEU B 1 343 ? -7.859 -19.75 -1.258 1 96.31 343 LEU B N 1
ATOM 5709 C CA . LEU B 1 343 ? -6.949 -18.641 -1.521 1 96.31 343 LEU B CA 1
ATOM 5710 C C . LEU B 1 343 ? -6.02 -18.406 -0.335 1 96.31 343 LEU B C 1
ATOM 5712 O O . LEU B 1 343 ? -4.836 -18.109 -0.518 1 96.31 343 LEU B O 1
ATOM 5716 N N . LEU B 1 344 ? -6.605 -18.516 0.841 1 96.38 344 LEU B N 1
ATOM 5717 C CA . LEU B 1 344 ? -5.801 -18.328 2.043 1 96.38 344 LEU B CA 1
ATOM 5718 C C . LEU B 1 344 ? -4.66 -19.328 2.098 1 96.38 344 LEU B C 1
ATOM 5720 O O . LEU B 1 344 ? -3.51 -18.969 2.35 1 96.38 344 LEU B O 1
ATOM 5724 N N . GLU B 1 345 ? -4.906 -20.562 1.817 1 93.88 345 GLU B N 1
ATOM 5725 C CA . GLU B 1 345 ? -3.867 -21.594 1.826 1 93.88 345 GLU B CA 1
ATOM 5726 C C . GLU B 1 345 ? -2.77 -21.266 0.814 1 93.88 345 GLU B C 1
ATOM 5728 O O . GLU B 1 345 ? -1.581 -21.359 1.131 1 93.88 345 GLU B O 1
ATOM 5733 N N . CYS B 1 346 ? -3.201 -20.906 -0.264 1 95.62 346 CYS B N 1
ATOM 5734 C CA . CYS B 1 346 ? -2.277 -20.562 -1.34 1 95.62 346 CYS B CA 1
ATOM 5735 C C . CYS B 1 346 ? -1.453 -19.344 -0.979 1 95.62 346 CYS B C 1
ATOM 5737 O O . CYS B 1 346 ? -0.223 -19.375 -1.021 1 95.62 346 CYS B O 1
ATOM 5739 N N . PHE B 1 347 ? -2.051 -18.234 -0.519 1 97.06 347 PHE B N 1
ATOM 5740 C CA . PHE B 1 347 ? -1.382 -16.953 -0.255 1 97.06 347 PHE B CA 1
ATOM 5741 C C . PHE B 1 347 ? -0.514 -17.047 0.994 1 97.06 347 PHE B C 1
ATOM 5743 O O . PHE B 1 347 ? 0.551 -16.438 1.064 1 97.06 347 PHE B O 1
ATOM 5750 N N . PHE B 1 348 ? -0.925 -17.828 1.993 1 95.94 348 PHE B N 1
ATOM 5751 C CA . PHE B 1 348 ? -0.075 -18.062 3.156 1 95.94 348 PHE B CA 1
ATOM 5752 C C . PHE B 1 348 ? 1.207 -18.781 2.758 1 95.94 348 PHE B C 1
ATOM 5754 O O . PHE B 1 348 ? 2.285 -18.469 3.266 1 95.94 348 PHE B O 1
ATOM 5761 N N . TRP B 1 349 ? 1.053 -19.703 1.871 1 95.31 349 TRP B N 1
ATOM 5762 C CA . TRP B 1 349 ? 2.254 -20.391 1.414 1 95.31 349 TRP B CA 1
ATOM 5763 C C . TRP B 1 349 ? 3.168 -19.453 0.646 1 95.31 349 TRP B C 1
ATOM 5765 O O . TRP B 1 349 ? 4.387 -19.453 0.844 1 95.31 349 TRP B O 1
ATOM 5775 N N . PHE B 1 350 ? 2.6 -18.609 -0.228 1 95.19 350 PHE B N 1
ATOM 5776 C CA . PHE B 1 350 ? 3.406 -17.625 -0.929 1 95.19 350 PHE B CA 1
ATOM 5777 C C . PHE B 1 350 ? 4.066 -16.672 0.059 1 95.19 350 PHE B C 1
ATOM 5779 O O . PHE B 1 350 ? 5.199 -16.234 -0.156 1 95.19 350 PHE B O 1
ATOM 5786 N N . GLY B 1 351 ? 3.252 -16.281 1.1 1 93.81 351 GLY B N 1
ATOM 5787 C CA . GLY B 1 351 ? 3.846 -15.461 2.143 1 93.81 351 GLY B CA 1
ATOM 5788 C C . GLY B 1 351 ? 5.039 -16.109 2.811 1 93.81 351 GLY B C 1
ATOM 5789 O O . GLY B 1 351 ? 6.051 -15.461 3.072 1 93.81 351 GLY B O 1
ATOM 5790 N N . TYR B 1 352 ? 4.93 -17.359 3.055 1 91.62 352 TYR B N 1
ATOM 5791 C CA . TYR B 1 352 ? 6.008 -18.172 3.623 1 91.62 352 TYR B CA 1
ATOM 5792 C C . TYR B 1 352 ? 7.219 -18.188 2.697 1 91.62 352 TYR B C 1
ATOM 5794 O O . TYR B 1 352 ? 8.352 -18.031 3.145 1 91.62 352 TYR B O 1
ATOM 5802 N N . VAL B 1 353 ? 6.961 -18.328 1.455 1 90.06 353 VAL B N 1
ATOM 5803 C CA . VAL B 1 353 ? 8.016 -18.375 0.447 1 90.06 353 VAL B CA 1
ATOM 5804 C C . VAL B 1 353 ? 8.68 -17 0.335 1 90.06 353 VAL B C 1
ATOM 5806 O O . VAL B 1 353 ? 9.906 -16.906 0.34 1 90.06 353 VAL B O 1
ATOM 5809 N N . GLN B 1 354 ? 7.883 -15.977 0.26 1 90.44 354 GLN B N 1
ATOM 5810 C CA . GLN B 1 354 ? 8.414 -14.625 0.113 1 90.44 354 GLN B CA 1
ATOM 5811 C C . GLN B 1 354 ? 9.336 -14.266 1.275 1 90.44 354 GLN B C 1
ATOM 5813 O O . GLN B 1 354 ? 10.383 -13.648 1.076 1 90.44 354 GLN B O 1
ATOM 5818 N N . SER B 1 355 ? 8.891 -14.625 2.469 1 83.88 355 SER B N 1
ATOM 5819 C CA . SER B 1 355 ? 9.609 -14.227 3.678 1 83.88 355 SER B CA 1
ATOM 5820 C C . SER B 1 355 ? 10.781 -15.164 3.955 1 83.88 355 SER B C 1
ATOM 5822 O O . SER B 1 355 ? 11.5 -14.992 4.941 1 83.88 355 SER B O 1
ATOM 5824 N N . ASN B 1 356 ? 10.945 -16.172 3.146 1 79.94 356 ASN B N 1
ATOM 5825 C CA . ASN B 1 356 ? 11.961 -17.188 3.41 1 79.94 356 ASN B CA 1
ATOM 5826 C C . ASN B 1 356 ? 11.789 -17.812 4.793 1 79.94 356 ASN B C 1
ATOM 5828 O O . ASN B 1 356 ? 12.703 -17.766 5.613 1 79.94 356 ASN B O 1
ATOM 5832 N N . ALA B 1 357 ? 10.57 -18.375 4.898 1 71 357 ALA B N 1
ATOM 5833 C CA . ALA B 1 357 ? 10.18 -19.031 6.145 1 71 357 ALA B CA 1
ATOM 5834 C C . ALA B 1 357 ? 10.109 -18.031 7.293 1 71 357 ALA B C 1
ATOM 5836 O O . ALA B 1 357 ? 10.555 -18.312 8.406 1 71 357 ALA B O 1
ATOM 5837 N N . TYR B 1 358 ? 9.703 -16.859 6.977 1 65.88 358 TYR B N 1
ATOM 5838 C CA . TYR B 1 358 ? 9.469 -15.766 7.898 1 65.88 358 TYR B CA 1
ATOM 5839 C C . TYR B 1 358 ? 10.766 -15.328 8.57 1 65.88 358 TYR B C 1
ATOM 5841 O O . TYR B 1 358 ? 10.742 -14.773 9.672 1 65.88 358 TYR B O 1
ATOM 5849 N N . GLN B 1 359 ? 11.852 -15.898 8.047 1 62.59 359 GLN B N 1
ATOM 5850 C CA . GLN B 1 359 ? 13.141 -15.531 8.609 1 62.59 359 GLN B CA 1
ATOM 5851 C C . GLN B 1 359 ? 13.477 -14.07 8.312 1 62.59 359 GLN B C 1
ATOM 5853 O O . GLN B 1 359 ? 13.484 -13.648 7.152 1 62.59 359 GLN B O 1
ATOM 5858 N N . PHE B 1 360 ? 12.781 -13.219 8.852 1 52.75 360 PHE B N 1
ATOM 5859 C CA . PHE B 1 360 ? 13.195 -11.844 8.609 1 52.75 360 PHE B CA 1
ATOM 5860 C C . PHE B 1 360 ? 14.719 -11.734 8.578 1 52.75 360 PHE B C 1
ATOM 5862 O O . PHE B 1 360 ? 15.336 -11.336 9.57 1 52.75 360 PHE B O 1
ATOM 5869 N N . LYS B 1 361 ? 15.438 -12.781 7.922 1 46.88 361 LYS B N 1
ATOM 5870 C CA . LYS B 1 361 ? 16.906 -12.812 7.902 1 46.88 361 LYS B CA 1
ATOM 5871 C C . LYS B 1 361 ? 17.469 -11.656 7.082 1 46.88 361 LYS B C 1
ATOM 5873 O O . LYS B 1 361 ? 17.203 -11.562 5.879 1 46.88 361 LYS B O 1
ATOM 5878 N N . TRP B 1 362 ? 17.453 -10.477 7.371 1 40.47 362 TRP B N 1
ATOM 5879 C CA . TRP B 1 362 ? 18.453 -9.719 6.613 1 40.47 362 TRP B CA 1
ATOM 5880 C C . TRP B 1 362 ? 19.844 -10.305 6.801 1 40.47 362 TRP B C 1
ATOM 5882 O O . TRP B 1 362 ? 20.328 -10.414 7.93 1 40.47 362 TRP B O 1
ATOM 5892 N N . LYS B 1 363 ? 20.297 -11.391 6.062 1 36.81 363 LYS B N 1
ATOM 5893 C CA . LYS B 1 363 ? 21.688 -11.828 6.18 1 36.81 363 LYS B CA 1
ATOM 5894 C C . LYS B 1 363 ? 22.641 -10.648 6.148 1 36.81 363 LYS B C 1
ATOM 5896 O O . LYS B 1 363 ? 22.438 -9.688 5.406 1 36.81 363 LYS B O 1
#

Sequence (726 aa):
MHETDLLPLREKMANGAHNNLTDSDSGSTSSSSAQFCKFVKRFPKKSSQWSEEHLAELGIVYDEVPTDLEKMLTDLKTLKSVVRSGLSDMPKVSRSLVQYTNDLWDFSYVFYKETGEDVSDVLDGIEKSTEKFREKENVMEEDVKTVGGDWKRLFFGWQISLFEFWRQLSMVLARLTWGTPGKGRFTHLLTAFSRVCFLSPELGGAFAERLIIRDTVVRGSPAVRFNTFEDKCLTVFTVTQVKSYDAFRGSHSADTFTYKSIEKKVLGRHGIHLLMEREESLFFPYVVGVLCIGTHVILTTLRIEQDHVDQIEEEGRVDKTCRASISYTRPFDFMDASDRLQLLECFFWFGYVQSNAYQFKWKMHETDLLPLREKMANGAHNNLTDSDSGSTSSSSAQFCKFVKRFPKKSSQWSEEHLAELGIVYDEVPTDLEKMLTDLKTLKSVVRSGLSDMPKVSRSLVQYTNDLWDFSYVFYKETGEDVSDVLDGIEKSTEKFREKENVMEEDVKTVGGDWKRLFFGWQISLFEFWRQLSMVLARLTWGTPGKGRFTHLLTAFSRVCFLSPELGGAFAERLIIRDTVVRGSPAVRFNTFEDKCLTVFTVTQVKSYDAFRGSHSADTFTYKSIEKKVLGRHGIHLLMEREESLFFPYVVGVLCIGTHVILTTLRIEQDHVDQIEEEGRVDKTCRASISYTRPFDFMDASDRLQLLECFFWFGYVQSNAYQFKWK

pLDDT: mean 80.14, std 21.47, range [22.23, 98.44]

Nearest PDB structures (foldseek):
  2gb7-assembly1_A  TM=1.904E-01  e=7.842E+00  Enterobacter cloacae
  8j0h-assembly3_C  TM=4.250E-01  e=3.831E+00  Schizosaccharomyces pombe 972h-
  2gb7-assembly1_A  TM=1.841E-01  e=7.378E+00  Enterobacter cloacae

Radius of gyration: 27.28 Å; Cα contacts (8 Å, |Δi|>4): 1174; chains: 2; bounding box: 66×73×86 Å

Solvent-accessible surface area (backbone atoms only — not comparable to full-atom values): 38957 Å² total; per-residue (Å²): 139,84,88,76,80,80,74,66,74,74,64,65,70,72,67,66,75,83,70,75,77,72,81,74,77,78,69,78,74,71,81,64,69,80,57,79,65,68,72,67,79,73,74,60,46,42,38,81,67,26,27,42,66,59,36,44,55,52,28,36,42,68,49,81,60,58,44,57,64,67,58,53,50,52,54,52,34,55,52,40,38,71,73,45,80,76,71,58,65,74,54,67,52,58,54,50,49,50,51,48,49,49,68,44,54,65,54,55,57,70,66,90,53,64,73,51,66,62,48,66,56,41,53,49,39,50,50,52,25,50,52,51,43,66,75,40,44,67,61,52,51,54,56,36,55,75,57,60,86,67,35,66,54,50,52,45,43,34,50,52,28,46,52,50,33,54,48,52,49,50,50,54,51,55,40,42,66,76,47,60,69,20,69,33,36,41,61,46,50,50,53,34,52,38,32,41,29,58,32,66,72,39,54,37,31,32,47,56,43,66,37,55,40,46,90,40,62,28,36,49,57,46,50,32,35,30,46,28,71,83,55,92,55,22,29,60,33,36,28,36,71,37,65,50,66,78,41,50,45,74,65,75,45,70,89,74,41,37,70,80,24,38,40,49,46,58,50,10,26,44,50,51,46,43,61,55,42,40,88,39,25,68,54,58,55,34,21,43,34,31,46,27,45,38,62,27,39,21,49,32,36,37,41,48,53,69,71,49,51,51,30,28,34,66,62,51,39,42,59,88,86,46,72,28,40,32,44,35,32,51,66,32,33,67,40,32,44,78,40,23,53,61,48,43,58,53,42,37,45,50,11,32,58,28,36,58,70,66,40,78,56,76,126,139,84,87,78,80,80,74,68,74,73,65,65,71,71,66,66,76,83,71,73,77,70,80,72,74,80,69,78,76,71,81,64,71,78,57,81,64,69,74,67,78,73,74,58,46,41,38,82,68,26,27,42,66,60,37,45,56,52,28,36,42,69,48,80,60,57,43,57,65,67,58,52,49,51,52,51,33,55,53,40,39,70,73,44,80,77,70,59,66,75,54,68,53,57,55,50,50,49,51,50,48,47,67,43,54,65,54,57,57,76,68,87,57,74,48,71,65,62,48,65,55,42,53,49,41,51,50,52,24,52,52,52,43,67,74,40,45,67,62,52,52,55,57,36,55,75,59,60,85,67,33,65,54,52,52,45,43,32,52,52,27,46,53,50,30,54,47,52,48,50,48,54,52,56,40,45,65,75,47,57,72,20,66,30,36,41,61,45,50,48,51,35,52,38,31,42,29,58,33,66,73,39,54,38,30,30,47,58,42,66,37,56,40,46,91,41,62,29,36,47,54,47,50,30,34,31,44,28,69,76,57,93,58,21,28,60,34,35,28,37,72,37,67,49,66,79,42,51,45,75,66,78,45,70,88,71,41,36,68,80,25,39,41,48,47,57,48,10,27,43,51,51,45,42,60,52,42,41,88,38,25,68,54,60,56,34,23,43,34,31,45,26,43,39,63,25,38,21,50,32,35,37,42,48,54,67,71,51,52,50,30,29,32,66,62,49,40,40,59,87,85,47,70,28,41,31,44,34,34,51,66,31,33,67,39,32,45,79,40,24,52,60,47,44,57,53,42,35,46,50,11,34,57,28,34,58,72,65,42,83,55,79,125

Secondary structure (DSSP, 8-state):
-------GGGGGGGG--------------------------PPPSBGGG--HHHHHHTTEEE-SSPPPHHHHHHHHHHHHHHHSTT-SS--HHHHHHHHHHHHH------GGGTTTTTHHHHHHHHHHHHHHHHHHHHHHHHHHHTT-SSHHHHHHHHHHHHHHHHHHHHHHHHHHHHS-B-TTHHHHHHHHHHHHTT--PEETTSB-EEEEETTEEEEE--SEEEE-SSSTT-EEEEEEEE--GGGB-S---TTT--GGGB-HHHHHHHHHHHHHTGGGBTTTTEEEEEEEETTEEEEEEEE--HHHHHHHHHHS---TT--EEEEEPPPEETTSHHHHHHHHHHHHHHHHHHTTTT-----/-------GGGGGGGG--------------------------PPPSBGGG--HHHHHHTTEEE-SSPPPHHHHHHHHHHHHHHHSTT-SS--HHHHHHHHHHHHH------GGG-SSTTHHHHHHHHHHHHHHHHHHHHHHHHHHHTT-SSHHHHHHHHHHHHHHHHHHHHHHHHHHHHS-B-TTHHHHHHHHHHHHTT--PEETTSB-EEEEETTEEEEE--SEEEE-SSSTT-EEEEEEEE--GGGB-S---TTT--GGGB-HHHHHHHHHHHHHTGGGBTTTTEEEEEEEETTEEEEEEEE--HHHHHHHHHHS---TT--EEEEEPPPEETTSHHHHHHHHHHHHHHHHHHTTTT-----

Foldseek 3Di:
DDPDDPPPDPPPPVPDDPPPPPPPPPPPPPPPPPPVPVPPVDDDQELLQFFQVLCVQLQEHADFDFDDLVVVLQVLLVLVCVVDPDLNDFAPLLVLLLVLLLVLLVAFDDCVVLPLPCLVVLVVSNVSSVVVCVVCVVVSLVVQVVRDDPSVCLSVQLVVLSVVLSVLVNVQSVVSVVHDRDLCSLVVNVCSVLSNLLFHKDAWPPDKFWAAFAPHIHIDTAGIWTFADPPPGATAEGEHEDSALVQQQPDLDQVPDGPVRGGRSLVSSQVVNQLRRCVRHPSPVKHWYWYHYRQWTKIKIKRADPVSSVCRNNPVGDDNVGHIYMHIHRIAGCSHSVSVSSVSVSSNSSSCVRCVNVCVVPD/DDPDDPPPDPPPPVPPDPPPPPPPPPPPPPPPPPPVPPPPVDDDQELLQFFQVLCVQLQEHADFDFDDLVVVLQVLLVLVCVVDNDLNDFAPLLVLLLVLLLVLQVAFDDCVVLPLPCLVVLVVSNVSSVVVCVVCVVVSLVVQVVRDDPSVCLSVQLVVLSNVLSVLVNVQSVQSVVHDRDLCSLVVNVCSVLSNLLFHKDAWPPDKFWDAFAPHIHIDTAGIWTFADAPPRATAEGEHEDSALVQAQPDLDQVPDGPVRGGRSLVSSQVVNQLRRCVRHPSPVKHWYWYHYRQWTKIKIKRADPVSSVCRNNPVGDDNVGHIYMHIHRIAGCSHSVSVSSVSVSSNSSSCVRCVNVPVPPD

Organism: Crassostrea virginica (NCBI:txid6565)

=== Feature glossary ===
Annotated list of the representations used here:

Nearest PDB structures. The Foldseek neighbor list gives the closest experimentally determined structures in the PDB, ranked by structural alignment. TM-score near 1 means near-identical fold; near 0.3 means only rough topology match. This is how one finds what a novel AlphaFold prediction most resembles in the solved-structure universe.

Foldseek 3Di. Foldseek's 3Di representation compresses backbone geometry into a per-residue letter drawn from a learned twenty-state alphabet. It captures the tertiary interaction pattern around each residue — which residues are packed against it in space, regardless of where they are in sequence.

Radius of gyration, Cα contacts, bounding box. Radius of gyration (Rg) is the root-mean-square distance of Cα atoms from their centroid — a single number for overall size and compactness. A globular domain of N residues has Rg ≈ 2.2·N^0.38 Å; an extended or disordered chain has a much larger Rg. The Cα contact count is the number of residue pairs whose Cα atoms are within 8 Å and are more than four positions apart in sequence — a standard proxy for tertiary packing density. The bounding box is the smallest axis-aligned box enclosing all Cα atoms.

InterPro / GO / CATH / organism. The annotation block draws on four external resources. InterPro: which protein families and domains the sequence belongs to. GO: standardized terms for what the protein does, what process it participates in, and where in the cell it acts. CATH: which structural fold it has in the CATH hierarchy. Organism: the species of origin.

mmCIF coordinates. The mmCIF block holds the 3D Cartesian coordinates of each backbone atom (N, Cα, C, O) in ångströms. mmCIF is the PDB's canonical archive format — a tagged-loop text representation of the atomic model.

pLDDT. pLDDT is the predicted lDDT-Cα score: AlphaFold's confidence that the local environment of each residue (all inter-atomic distances within 15 Å) is correctly placed. It is a per-residue number between 0 and 100, with higher meaning more reliable.

Backbone torsions (φ/ψ). φ (phi) and ψ (psi) are the two rotatable backbone dihedrals per residue: φ is the C(i-1)–N–Cα–C torsion, ψ is the N–Cα–C–N(i+1) torsion, both in degrees on (−180°, 180°]. α-helical residues cluster near (−60°, −45°); β-strand residues near (−120°, +130°). A Ramachandran plot is simply a scatter of (φ, ψ) for every residue.

B-factor. For experimental (PDB) structures, the B-factor (temperature factor) quantifies the positional spread of each atom in the crystal — a combination of thermal vibration and static disorder — in units of Å². High B-factors mark flexible loops or poorly resolved regions; low B-factors mark the rigid, well-ordered core.

Secondary structure (3-state, P-SEA). SS3 is a coarse helix/strand/coil call (letters a/b/c) made by the P-SEA algorithm from inter-Cα distances and dihedrals. It is less detailed than DSSP but needs only Cα positions.

Predicted aligned error. Predicted aligned error is AlphaFold's pairwise confidence. Unlike pLDDT (per-residue), PAE is per-residue-pair and captures whether two parts of the structure are correctly placed relative to each other. Units are ångströms of expected positional error.

Solvent-accessible surface area. Solvent-accessible surface area (SASA) is the area in Å² traced out by the centre of a 1.4 Å probe sphere (a water molecule) rolled over the protein's van der Waals surface (Shrake–Rupley / Lee–Richards construction). Buried residues have near-zero SASA; fully exposed residues can exceed 200 Å². The total SASA scales roughly with the number of surface residues.

Secondary structure (8-state, DSSP). The SS8 string is DSSP's per-residue secondary-structure call. α-helix (H) means an i→i+4 H-bond ladder; β-strand (E) means the residue participates in a β-sheet; 3₁₀ (G) and π (I) are tighter and wider helices; T/S are turns/bends; '-' is loop.

Rendered structure images. Structure images are PyMOL renders from six orthogonal camera directions. Cartoon representation draws helices as coils and strands as arrows; sticks shows the backbone as bonds; surface shows the solvent-excluded envelope. Rainbow coloring maps sequence position to hue (blue→red, N→C); chain coloring assigns a distinct color per polypeptide.

Sequence. The amino-acid sequence is the protein's primary structure: the linear order of residues from the N-terminus to the C-terminus, written in one-letter code. Everything else here — the 3D coordinates, the secondary structure, the domain annotations — is ultimately a consequence of this string.

Contact-map, Ramachandran, and PAE plots. Three diagnostic plots accompany the record. The Cα contact map visualizes the tertiary structure as a 2D adjacency matrix (8 Å cutoff, sequence-local contacts suppressed). The Ramachandran plot shows the distribution of backbone (φ, ψ) torsions, with points in the α and β basins reflecting secondary structure content. The PAE plot shows AlphaFold's inter-residue confidence as a color matrix.